Protein AF-A0A7C6LKA8-F1 (afdb_monomer)

Solvent-accessible surface area (backbone atoms only — not comparable to full-atom values): 23708 Å² total; per-residue (Å²): 106,45,81,42,73,28,75,88,78,52,70,48,33,32,45,39,92,59,97,64,56,66,82,50,66,34,66,30,46,80,47,93,71,79,65,91,85,63,80,86,89,80,88,76,58,72,76,41,36,41,76,56,89,58,30,35,44,38,31,41,72,55,96,67,86,30,44,36,38,38,35,59,42,82,53,97,92,38,80,42,35,39,38,33,31,63,62,21,51,64,71,64,57,64,67,69,84,59,65,56,68,72,71,42,67,46,82,41,70,35,37,29,21,70,83,50,86,82,65,82,72,53,83,93,51,62,51,47,81,39,80,36,88,54,96,64,46,43,33,32,35,66,55,95,87,36,79,46,29,32,32,33,75,34,45,31,60,55,48,45,52,28,53,74,70,57,54,40,58,59,56,46,58,59,42,50,73,36,88,37,24,32,42,39,28,43,19,39,66,68,56,26,41,66,59,40,80,91,50,58,42,70,55,56,49,52,50,55,52,49,50,44,69,75,37,70,68,38,43,78,41,60,36,54,37,63,69,49,35,51,54,48,49,52,54,50,52,30,48,49,51,63,44,47,60,68,77,49,67,76,76,78,86,72,92,74,88,88,83,87,84,83,85,83,89,81,89,86,88,88,79,93,87,83,86,90,88,87,84,87,88,85,84,88,82,84,85,83,82,89,81,87,83,80,92,80,88,81,94,65,81,69,64,66,62,53,51,54,52,48,33,54,77,72,66,68,59,76,82,75,72,82,70,46,85,57,89,52,68,68,60,44,54,53,51,53,49,56,43,18,70,77,63,41,72,36,33,45,63,59,44,10,61,42,42,71,45,52,56,70,54,26,45,52,50,53,47,50,34,38,77,68,56,51,29,39,74,49,83,94,45,83,76,56,36,32,34,51,42,80,82,129

Radius of gyration: 30.08 Å; Cα contacts (8 Å, |Δi|>4): 516; chains: 1; bounding box: 65×91×66 Å

Structure (mmCIF, N/CA/C/O backbone):
data_AF-A0A7C6LKA8-F1
#
_entry.id   AF-A0A7C6LKA8-F1
#
loop_
_atom_site.group_PDB
_atom_site.id
_atom_site.type_symbol
_atom_site.label_atom_id
_atom_site.label_alt_id
_atom_site.label_comp_id
_atom_site.label_asym_id
_atom_site.label_entity_id
_ato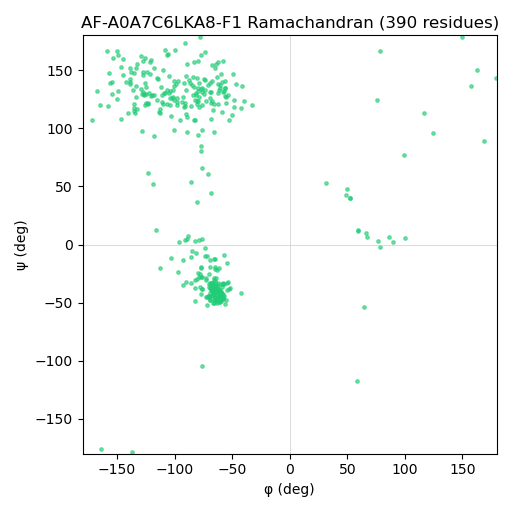m_site.label_seq_id
_atom_site.pdbx_PDB_ins_code
_atom_site.Cartn_x
_atom_site.Cartn_y
_atom_site.Cartn_z
_atom_site.occupancy
_atom_site.B_iso_or_equiv
_atom_site.auth_seq_id
_atom_site.auth_comp_id
_atom_site.auth_asym_id
_atom_site.auth_atom_id
_atom_site.pdbx_PDB_model_num
ATOM 1 N N . MET A 1 1 ? 24.827 -1.527 -29.078 1.00 89.56 1 MET A N 1
ATOM 2 C CA . MET A 1 1 ? 24.455 -2.775 -28.375 1.00 89.56 1 MET A CA 1
ATOM 3 C C . MET A 1 1 ? 24.549 -2.519 -26.877 1.00 89.56 1 MET A C 1
ATOM 5 O O . MET A 1 1 ? 25.281 -1.618 -26.492 1.00 89.56 1 MET A O 1
ATOM 9 N N . LEU A 1 2 ? 23.778 -3.222 -26.055 1.00 92.88 2 LEU A N 1
ATOM 10 C CA . LEU A 1 2 ? 23.709 -3.032 -24.606 1.00 92.88 2 LEU A CA 1
ATOM 11 C C . LEU A 1 2 ? 23.891 -4.386 -23.927 1.00 92.88 2 LEU A C 1
ATOM 13 O O . LEU A 1 2 ? 23.249 -5.350 -24.337 1.00 92.88 2 LEU A O 1
ATOM 17 N N . SER A 1 3 ? 24.735 -4.435 -22.900 1.00 93.06 3 SER A N 1
ATOM 18 C CA . SER A 1 3 ? 24.878 -5.580 -22.002 1.00 93.06 3 SER A CA 1
ATOM 19 C C . SER A 1 3 ? 24.305 -5.187 -20.647 1.00 93.06 3 SER A C 1
ATOM 21 O O . SER A 1 3 ? 24.711 -4.177 -20.067 1.00 93.06 3 SER A O 1
ATOM 23 N N . LEU A 1 4 ? 23.303 -5.927 -20.177 1.00 93.12 4 LEU A N 1
ATOM 24 C CA . LEU A 1 4 ? 22.624 -5.668 -18.913 1.00 93.12 4 LEU A CA 1
ATOM 25 C C . LEU A 1 4 ? 22.922 -6.810 -17.937 1.00 93.12 4 LEU A C 1
ATOM 27 O O . LEU A 1 4 ? 22.435 -7.918 -18.168 1.00 93.12 4 LEU A O 1
ATOM 31 N N . PRO A 1 5 ? 23.640 -6.556 -16.829 1.00 89.81 5 PRO A N 1
ATOM 32 C CA . PRO A 1 5 ? 23.895 -7.576 -15.822 1.00 89.81 5 PRO A CA 1
ATOM 33 C C . PRO A 1 5 ? 22.661 -7.716 -14.933 1.00 89.81 5 PRO A C 1
ATOM 35 O O . PRO A 1 5 ? 22.456 -6.926 -14.008 1.00 89.81 5 PRO A O 1
ATOM 38 N N . VAL A 1 6 ? 21.772 -8.659 -15.247 1.00 85.81 6 VAL A N 1
ATOM 39 C CA . VAL A 1 6 ? 20.559 -8.868 -14.452 1.00 85.81 6 VAL A CA 1
ATOM 40 C C . VAL A 1 6 ? 20.918 -9.683 -13.212 1.00 85.81 6 VAL A C 1
ATOM 42 O O . VAL A 1 6 ? 21.643 -10.670 -13.265 1.00 85.81 6 VAL A O 1
ATOM 45 N N . SER A 1 7 ? 20.405 -9.253 -12.059 1.00 68.75 7 SER A N 1
ATOM 46 C CA . SER A 1 7 ? 20.724 -9.813 -10.733 1.00 68.75 7 SER A CA 1
ATOM 47 C C . SER A 1 7 ? 20.467 -11.318 -10.541 1.00 68.75 7 SER A C 1
ATOM 49 O O . SER A 1 7 ? 20.884 -11.863 -9.525 1.00 68.75 7 SER A O 1
ATOM 51 N N . ASN A 1 8 ? 19.817 -12.005 -11.485 1.00 66.12 8 ASN A N 1
ATOM 52 C CA . ASN A 1 8 ? 19.673 -13.465 -11.497 1.00 66.12 8 ASN A CA 1
ATOM 53 C C . ASN A 1 8 ? 20.893 -14.205 -12.087 1.00 66.12 8 ASN A C 1
ATOM 55 O O . ASN A 1 8 ? 20.848 -15.427 -12.180 1.00 66.12 8 ASN A O 1
ATOM 59 N N . GLY A 1 9 ? 21.960 -13.494 -12.472 1.00 64.62 9 GLY A N 1
ATOM 60 C CA . GLY A 1 9 ? 23.190 -14.077 -13.021 1.00 64.62 9 GLY A CA 1
ATOM 61 C C . GLY A 1 9 ? 23.191 -14.233 -14.544 1.00 64.62 9 GLY A C 1
ATOM 62 O O . GLY A 1 9 ? 24.173 -14.714 -15.099 1.00 64.62 9 GLY A O 1
ATOM 63 N N . GLU A 1 10 ? 22.126 -13.805 -15.221 1.00 78.06 10 GLU A N 1
ATOM 64 C CA . GLU A 1 10 ? 22.013 -13.842 -16.677 1.00 78.06 10 GLU A CA 1
ATOM 65 C C . GLU A 1 10 ? 22.255 -12.441 -17.251 1.00 78.06 10 GLU A C 1
ATOM 67 O O . GLU A 1 10 ? 21.613 -11.459 -16.859 1.00 78.06 10 GLU A O 1
ATOM 72 N N . ASN A 1 11 ? 23.193 -12.336 -18.190 1.00 88.44 11 ASN A N 1
ATOM 73 C CA . ASN A 1 11 ? 23.364 -11.108 -18.952 1.00 88.44 11 ASN A CA 1
ATOM 74 C C . ASN A 1 11 ? 22.312 -11.055 -20.057 1.00 88.44 11 ASN A C 1
ATOM 76 O O . ASN A 1 11 ? 22.138 -12.007 -20.810 1.00 88.44 11 ASN A O 1
ATOM 80 N N . ILE A 1 12 ? 21.633 -9.918 -20.180 1.00 92.62 12 ILE A N 1
ATOM 81 C CA . ILE A 1 12 ? 20.740 -9.662 -21.309 1.00 92.62 12 ILE A CA 1
ATOM 82 C C . ILE A 1 12 ? 21.468 -8.773 -22.307 1.00 92.62 12 ILE A C 1
ATOM 84 O O . ILE A 1 12 ? 21.870 -7.654 -21.976 1.00 92.62 12 ILE A O 1
ATOM 88 N N . TYR A 1 13 ? 21.553 -9.244 -23.548 1.00 94.06 13 TYR A N 1
ATOM 89 C CA . TYR A 1 13 ? 22.160 -8.511 -24.649 1.00 94.06 13 TYR A CA 1
ATOM 90 C C . TYR A 1 13 ? 21.092 -7.936 -25.576 1.00 94.06 13 TYR A C 1
ATOM 92 O O . TYR A 1 13 ? 20.206 -8.643 -26.057 1.00 94.06 13 TYR A O 1
ATOM 100 N N . LEU A 1 14 ? 21.159 -6.627 -25.822 1.00 94.38 14 LEU A N 1
ATOM 101 C CA . LEU A 1 14 ? 20.182 -5.907 -26.634 1.00 94.38 14 LEU A CA 1
ATOM 102 C C . LEU A 1 14 ? 20.857 -5.124 -27.762 1.00 94.38 14 LEU A C 1
ATOM 104 O O . LEU A 1 14 ? 21.732 -4.284 -27.543 1.00 94.38 14 LEU A O 1
ATOM 108 N N . LEU A 1 15 ? 20.375 -5.306 -28.984 1.00 92.56 15 LEU A N 1
ATOM 109 C CA . LEU A 1 15 ? 20.650 -4.409 -30.096 1.00 92.56 15 LEU A CA 1
ATOM 110 C C . LEU A 1 15 ? 19.711 -3.210 -30.020 1.00 92.56 15 LEU A C 1
ATOM 112 O O . LEU A 1 15 ? 18.496 -3.359 -29.943 1.00 92.56 15 LEU A O 1
ATOM 116 N N . SER A 1 16 ? 20.285 -2.016 -30.082 1.00 90.94 16 SER A N 1
ATOM 117 C CA . SER A 1 16 ? 19.577 -0.740 -30.123 1.00 90.94 16 SER A CA 1
ATOM 118 C C . SER A 1 16 ? 20.275 0.155 -31.136 1.00 90.94 16 SER A C 1
ATOM 120 O O . SER A 1 16 ? 21.503 0.133 -31.227 1.00 90.94 16 SER A O 1
ATOM 122 N N . ARG A 1 17 ? 19.495 0.945 -31.882 1.00 85.56 17 ARG A N 1
ATOM 123 C CA . ARG A 1 17 ? 20.030 2.019 -32.740 1.00 85.56 17 ARG A CA 1
ATOM 124 C C . ARG A 1 17 ? 20.427 3.260 -31.943 1.00 85.56 17 ARG A C 1
ATOM 126 O O . ARG A 1 17 ? 21.204 4.070 -32.423 1.00 85.56 17 ARG A O 1
ATOM 133 N N . GLU A 1 18 ? 19.881 3.392 -30.741 1.00 83.12 18 GLU A N 1
ATOM 134 C CA . GLU A 1 18 ? 20.126 4.508 -29.834 1.00 83.12 18 GLU A CA 1
ATOM 135 C C . GLU A 1 18 ? 21.177 4.104 -28.794 1.00 83.12 18 GLU A C 1
ATOM 137 O O . GLU A 1 18 ? 21.093 3.001 -28.242 1.00 83.12 18 GLU A O 1
ATOM 142 N N . SER A 1 19 ? 22.117 5.002 -28.481 1.00 81.31 19 SER A N 1
ATOM 143 C CA . SER A 1 19 ? 23.039 4.866 -27.338 1.00 81.31 19 SER A CA 1
ATOM 144 C C . SER A 1 19 ? 22.359 5.205 -26.008 1.00 81.31 19 SER A C 1
ATOM 146 O O . SER A 1 19 ? 22.708 4.658 -24.966 1.00 81.31 19 SER A O 1
ATOM 148 N N . TRP A 1 20 ? 21.344 6.072 -26.042 1.00 82.06 20 TRP A N 1
ATOM 149 C CA . TRP A 1 20 ? 20.424 6.317 -24.938 1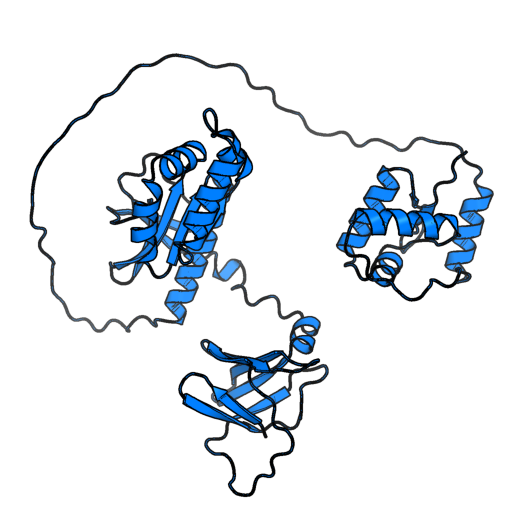.00 82.06 20 TRP A CA 1
ATOM 150 C C . TRP A 1 20 ? 19.090 6.883 -25.459 1.00 82.06 20 TRP A C 1
ATOM 152 O O . TRP A 1 20 ? 19.123 7.773 -26.309 1.00 82.06 20 TRP A O 1
ATOM 162 N N . PRO A 1 21 ? 17.905 6.471 -24.959 1.00 76.06 21 PRO A N 1
ATOM 163 C CA . PRO A 1 21 ? 16.642 6.976 -25.485 1.00 76.06 21 PRO A CA 1
ATOM 164 C C . PRO A 1 21 ? 16.463 8.458 -25.146 1.00 76.06 21 PRO A C 1
ATOM 166 O O . PRO A 1 21 ? 16.462 8.851 -23.974 1.00 76.06 21 PRO A O 1
ATOM 169 N N . GLY A 1 22 ? 16.295 9.280 -26.182 1.00 73.31 22 GLY A N 1
ATOM 170 C CA . GLY A 1 22 ? 16.081 10.720 -26.067 1.00 73.31 22 GLY A CA 1
ATOM 171 C C . GLY A 1 22 ? 14.655 11.081 -25.638 1.00 73.31 22 GLY A C 1
ATOM 172 O O . GLY A 1 22 ? 14.288 11.013 -24.464 1.00 73.31 22 GLY A O 1
ATOM 173 N N . THR A 1 23 ? 13.841 11.553 -26.584 1.00 68.12 23 THR A N 1
ATOM 174 C CA . THR A 1 23 ? 12.454 11.998 -26.336 1.00 68.12 23 THR A CA 1
ATOM 175 C C . THR A 1 23 ? 11.405 10.908 -26.550 1.00 68.12 23 THR A C 1
ATOM 177 O O . THR A 1 23 ? 10.270 11.073 -26.106 1.00 68.12 23 THR A O 1
ATOM 180 N N . LYS A 1 24 ? 11.774 9.790 -27.185 1.00 77.50 24 LYS A N 1
ATOM 181 C CA . LYS A 1 24 ? 10.908 8.634 -27.455 1.00 77.50 24 LYS A CA 1
ATOM 182 C C . LYS A 1 24 ? 11.556 7.349 -26.951 1.00 77.50 24 LYS A C 1
ATOM 184 O O . LYS A 1 24 ? 12.769 7.301 -26.761 1.00 77.50 24 LYS A O 1
ATOM 189 N N . ASP A 1 25 ? 10.726 6.337 -26.722 1.00 86.19 25 ASP A N 1
ATOM 190 C CA . ASP A 1 25 ? 11.195 4.990 -26.402 1.00 86.19 25 ASP A CA 1
ATOM 191 C C . ASP A 1 25 ? 12.075 4.461 -27.542 1.00 86.19 25 ASP A C 1
ATOM 193 O O . ASP A 1 25 ? 11.752 4.659 -28.717 1.00 86.19 25 ASP A O 1
ATOM 197 N N . ALA A 1 26 ? 13.159 3.773 -27.195 1.00 88.75 26 ALA A N 1
ATOM 198 C CA . ALA A 1 26 ? 13.994 3.089 -28.170 1.00 88.75 26 ALA A CA 1
ATOM 199 C C . ALA A 1 26 ? 13.514 1.645 -28.337 1.00 88.75 26 ALA A C 1
ATOM 201 O O . ALA A 1 26 ? 13.141 0.971 -27.374 1.00 88.75 26 ALA A O 1
ATOM 202 N N . PHE A 1 27 ? 13.506 1.176 -29.578 1.00 90.50 27 PHE A N 1
ATOM 203 C CA . PHE A 1 27 ? 13.253 -0.223 -29.886 1.00 90.50 27 PHE A CA 1
ATOM 204 C C . PHE A 1 27 ? 14.544 -1.022 -29.726 1.00 90.50 27 PHE A C 1
ATOM 206 O O . PHE A 1 27 ? 15.599 -0.594 -30.205 1.00 90.50 27 PHE A O 1
ATOM 213 N N . CYS A 1 28 ? 14.439 -2.185 -29.093 1.00 92.25 28 CYS A N 1
ATOM 214 C CA . CYS A 1 28 ? 15.544 -3.105 -28.919 1.00 92.25 28 CYS A CA 1
ATOM 215 C C . CYS A 1 28 ? 15.188 -4.514 -29.409 1.00 92.25 28 CYS A C 1
ATOM 217 O O . CYS A 1 28 ? 14.050 -4.972 -29.271 1.00 92.25 28 CYS A O 1
ATOM 219 N N . LEU A 1 29 ? 16.189 -5.206 -29.951 1.00 90.56 29 LEU A N 1
ATOM 220 C CA . LEU A 1 29 ? 16.138 -6.637 -30.256 1.00 90.56 29 LEU A CA 1
ATOM 221 C C . LEU A 1 29 ? 17.032 -7.368 -29.268 1.00 90.56 29 LEU A C 1
ATOM 223 O O . LEU A 1 29 ? 18.174 -6.960 -29.081 1.00 90.56 29 LEU A O 1
ATOM 227 N N . GLN A 1 30 ? 16.525 -8.426 -28.648 1.00 92.25 30 GLN A N 1
ATOM 228 C CA . GLN A 1 30 ? 17.361 -9.286 -27.823 1.00 92.25 30 GLN A CA 1
ATOM 229 C C . GLN A 1 30 ? 18.163 -10.238 -28.708 1.00 92.25 30 GLN A C 1
ATOM 231 O O . GLN A 1 30 ? 17.635 -10.757 -29.692 1.00 92.25 30 GLN A O 1
ATOM 236 N N . ILE A 1 31 ? 19.427 -10.429 -28.351 1.00 92.06 31 ILE A N 1
ATOM 237 C CA . ILE A 1 31 ? 20.328 -11.419 -28.942 1.00 92.06 31 ILE A CA 1
ATOM 238 C C . ILE A 1 31 ? 20.8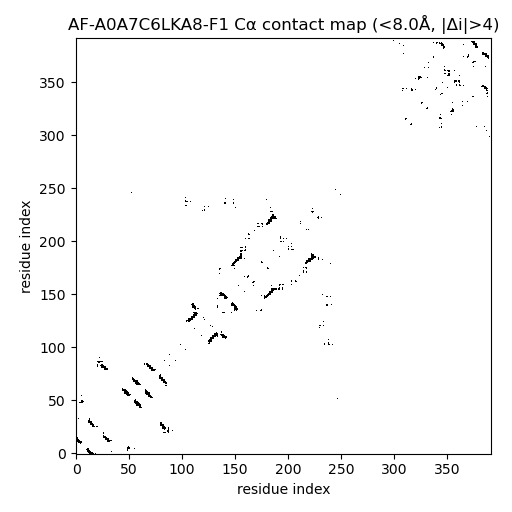11 -12.361 -27.841 1.00 92.06 31 ILE A C 1
ATOM 240 O O . ILE A 1 31 ? 20.768 -12.007 -26.662 1.00 92.06 31 ILE A O 1
ATOM 244 N N . GLU A 1 32 ? 21.224 -13.562 -28.230 1.00 89.62 32 GLU A N 1
ATOM 245 C CA . GLU A 1 32 ? 21.629 -14.612 -27.289 1.00 89.62 32 GLU A CA 1
ATOM 246 C C . GLU A 1 32 ? 23.021 -14.353 -26.713 1.00 89.62 32 GLU A C 1
ATOM 248 O O . GLU A 1 32 ? 23.237 -14.540 -25.519 1.00 89.62 32 GLU A O 1
ATOM 253 N N . GLU A 1 33 ? 23.940 -13.843 -27.534 1.00 90.12 33 GLU A N 1
ATOM 254 C CA . GLU A 1 33 ? 25.347 -13.702 -27.168 1.00 90.12 33 GLU A CA 1
ATOM 255 C C . GLU A 1 33 ? 25.901 -12.326 -27.536 1.00 90.12 33 GLU A C 1
ATOM 257 O O . GLU A 1 33 ? 25.439 -11.661 -28.469 1.00 90.12 33 GLU A O 1
ATOM 262 N N . TRP A 1 34 ? 26.908 -11.899 -26.776 1.00 89.75 34 TRP A N 1
ATOM 263 C CA . TRP A 1 34 ? 27.695 -10.715 -27.087 1.00 89.75 34 TRP A CA 1
ATOM 264 C C . TRP A 1 34 ? 28.777 -11.078 -28.117 1.00 89.75 34 TRP A C 1
ATOM 266 O O . TRP A 1 34 ? 29.570 -11.974 -27.837 1.00 89.75 34 TRP A O 1
ATOM 276 N N . PRO A 1 35 ? 28.849 -10.399 -29.277 1.00 91.12 35 PRO A N 1
ATOM 277 C CA . PRO A 1 35 ? 29.907 -10.616 -30.259 1.00 91.12 35 PRO A CA 1
ATOM 278 C C . PRO A 1 35 ? 31.308 -10.436 -29.663 1.00 91.12 35 PRO A C 1
ATOM 280 O O . PRO A 1 35 ? 31.569 -9.453 -28.969 1.00 91.12 35 PRO A O 1
ATOM 283 N N . GLU A 1 36 ? 32.217 -11.364 -29.963 1.00 88.81 36 GLU A N 1
ATOM 284 C CA . GLU A 1 36 ? 33.594 -11.351 -29.444 1.00 88.81 36 GLU A CA 1
ATOM 285 C C . GLU A 1 36 ? 34.405 -10.139 -29.926 1.00 88.81 36 GLU A C 1
ATOM 287 O O . GLU A 1 36 ? 35.291 -9.658 -29.224 1.00 88.81 36 GLU A O 1
ATOM 292 N N . ASP A 1 37 ? 34.082 -9.623 -31.112 1.00 90.94 37 ASP A N 1
ATOM 293 C CA . ASP A 1 37 ? 34.736 -8.486 -31.760 1.00 90.94 37 ASP A CA 1
ATOM 294 C C . ASP A 1 37 ? 34.095 -7.130 -31.413 1.00 90.94 37 ASP A C 1
ATOM 296 O O . ASP A 1 37 ? 34.498 -6.092 -31.942 1.00 90.94 37 ASP A O 1
ATOM 300 N N . ALA A 1 38 ? 33.096 -7.108 -30.526 1.00 88.88 38 ALA A N 1
ATOM 301 C CA . ALA A 1 38 ? 32.405 -5.879 -30.169 1.00 88.88 38 ALA A CA 1
ATOM 302 C C . ALA A 1 38 ? 33.262 -4.960 -29.284 1.00 88.88 38 ALA A C 1
ATOM 304 O O . ALA A 1 38 ? 33.656 -5.304 -28.170 1.00 88.88 38 ALA A O 1
ATOM 305 N N . GLU A 1 39 ? 33.453 -3.727 -29.750 1.00 90.75 39 GLU A N 1
ATOM 306 C CA . GLU A 1 39 ? 34.105 -2.661 -28.993 1.00 90.75 39 GLU A CA 1
ATOM 307 C C . GLU A 1 39 ? 33.196 -2.114 -27.874 1.00 90.75 39 GLU A C 1
ATOM 309 O O . GLU A 1 39 ? 32.022 -1.787 -28.089 1.00 90.75 39 GLU A O 1
ATOM 314 N N . ILE A 1 40 ? 33.752 -1.966 -26.667 1.00 90.88 40 ILE A N 1
ATOM 315 C CA . ILE A 1 40 ? 33.066 -1.344 -25.529 1.00 90.88 40 ILE A CA 1
ATOM 316 C C . ILE A 1 40 ? 33.213 0.177 -25.625 1.00 90.88 40 ILE A C 1
ATOM 318 O O . ILE A 1 40 ? 34.271 0.732 -25.345 1.00 90.88 40 ILE A O 1
ATOM 322 N N . ILE A 1 41 ? 32.122 0.855 -25.984 1.00 90.94 41 ILE A N 1
ATOM 323 C CA . ILE A 1 41 ? 32.087 2.321 -26.135 1.00 90.94 41 ILE A CA 1
ATOM 324 C C . ILE A 1 41 ? 31.892 3.032 -24.784 1.00 90.94 41 ILE A C 1
ATOM 326 O O . ILE A 1 41 ? 32.434 4.112 -24.556 1.00 90.94 41 ILE A O 1
ATOM 330 N N . GLU A 1 42 ? 31.083 2.459 -23.891 1.00 89.00 42 GLU A N 1
ATOM 331 C CA . GLU A 1 42 ? 30.758 3.043 -22.586 1.00 89.00 42 GLU A CA 1
ATOM 332 C C . GLU A 1 42 ? 30.492 1.925 -21.573 1.00 89.00 42 GLU A C 1
ATOM 334 O O . GLU A 1 42 ? 29.693 1.023 -21.831 1.00 89.00 42 GLU A O 1
ATOM 339 N N . GLU A 1 43 ? 31.114 2.024 -20.398 1.00 91.69 43 GLU A N 1
ATOM 340 C CA . GLU A 1 43 ? 30.834 1.168 -19.248 1.00 91.69 43 GLU A CA 1
ATOM 341 C C . GLU A 1 43 ? 30.387 2.036 -18.067 1.00 91.69 43 GLU A C 1
ATOM 343 O O . GLU A 1 43 ? 31.044 3.016 -17.705 1.00 91.69 43 GLU A O 1
ATOM 348 N N . VAL A 1 44 ? 29.241 1.699 -17.469 1.00 92.38 44 VAL A N 1
ATOM 349 C CA . VAL A 1 44 ? 28.648 2.479 -16.376 1.00 92.38 44 VAL A CA 1
ATOM 350 C C . VAL A 1 44 ? 28.334 1.561 -15.200 1.00 92.38 44 VAL A C 1
ATOM 352 O O . VAL A 1 44 ? 27.621 0.573 -15.392 1.00 92.38 44 VAL A O 1
ATOM 355 N N . PRO A 1 45 ? 28.760 1.898 -13.967 1.00 93.56 45 PRO A N 1
ATOM 356 C CA . PRO A 1 45 ? 28.430 1.085 -12.807 1.00 93.56 45 PRO A CA 1
ATOM 357 C C . PRO A 1 45 ? 26.914 0.996 -12.592 1.00 93.56 45 PRO A C 1
ATOM 359 O O . PRO A 1 45 ? 26.197 2.003 -12.632 1.00 93.56 45 PRO A O 1
ATOM 362 N N . VAL A 1 46 ? 26.429 -0.215 -12.332 1.00 93.00 46 VAL A N 1
ATOM 363 C CA . VAL A 1 46 ? 25.013 -0.511 -12.098 1.00 93.00 46 VAL A CA 1
ATOM 364 C C . VAL A 1 46 ? 24.727 -0.474 -10.597 1.00 93.00 46 VAL A C 1
ATOM 366 O O . VAL A 1 46 ? 25.340 -1.204 -9.827 1.00 93.00 46 VAL A O 1
ATOM 369 N N . GLU A 1 47 ? 23.782 0.369 -10.173 1.00 93.00 47 GLU A N 1
ATOM 370 C CA . GLU A 1 47 ? 23.284 0.391 -8.787 1.00 93.00 47 GLU A CA 1
ATOM 371 C C . GLU A 1 47 ? 22.151 -0.624 -8.582 1.00 93.00 47 GLU A C 1
ATOM 373 O O . GLU A 1 47 ? 21.996 -1.178 -7.498 1.00 93.00 47 GLU A O 1
ATOM 378 N N . TYR A 1 48 ? 21.340 -0.859 -9.619 1.00 91.44 48 TYR A N 1
ATOM 379 C CA . TYR A 1 48 ? 20.222 -1.802 -9.589 1.00 91.44 48 TYR A CA 1
ATOM 380 C C . TYR A 1 48 ? 19.922 -2.314 -10.996 1.00 91.44 48 TYR A C 1
ATOM 382 O O . TYR A 1 48 ? 19.737 -1.514 -11.910 1.00 91.44 48 TYR A O 1
ATOM 390 N N . CYS A 1 49 ? 19.821 -3.629 -11.173 1.00 92.94 49 CYS A N 1
ATOM 391 C CA . CYS A 1 49 ? 19.336 -4.236 -12.410 1.00 92.94 49 CYS A CA 1
ATOM 392 C C . CYS A 1 49 ? 18.576 -5.524 -12.090 1.00 92.94 49 CYS A C 1
ATOM 394 O O . CYS A 1 49 ? 19.164 -6.526 -11.669 1.00 92.94 49 CYS A O 1
ATOM 396 N N . ARG A 1 50 ? 17.249 -5.501 -12.231 1.00 89.38 50 ARG A N 1
ATOM 397 C CA . ARG A 1 50 ? 16.395 -6.634 -11.848 1.00 89.38 50 ARG A CA 1
ATOM 398 C C . ARG A 1 50 ? 15.246 -6.839 -12.817 1.00 89.38 50 ARG A C 1
ATOM 400 O O . ARG A 1 50 ? 14.613 -5.878 -13.256 1.00 89.38 50 ARG A O 1
ATOM 407 N N . ARG A 1 51 ? 14.965 -8.109 -13.115 1.00 87.06 51 ARG A N 1
ATOM 408 C CA . ARG A 1 51 ? 13.764 -8.539 -13.831 1.00 87.06 51 ARG A CA 1
ATOM 409 C C . ARG A 1 51 ? 12.567 -8.568 -12.878 1.00 87.06 51 ARG A C 1
ATOM 411 O O . ARG A 1 51 ? 12.603 -9.233 -11.848 1.00 87.06 51 ARG A O 1
ATOM 418 N N . GLU A 1 52 ? 11.497 -7.890 -13.265 1.00 82.75 52 GLU A N 1
ATOM 419 C CA . GLU A 1 52 ? 10.189 -7.879 -12.614 1.00 82.75 52 GLU A CA 1
ATOM 420 C C . GLU A 1 52 ? 9.120 -8.196 -13.673 1.00 82.75 52 GLU A C 1
ATOM 422 O O . GLU A 1 52 ? 8.711 -7.354 -14.481 1.00 82.75 52 GLU A O 1
ATOM 427 N N . GLY A 1 53 ? 8.703 -9.464 -13.730 1.00 82.81 53 GLY A N 1
ATOM 428 C CA . GLY A 1 53 ? 7.791 -9.965 -14.759 1.00 82.81 53 GLY A CA 1
ATOM 429 C C . GLY A 1 53 ? 8.343 -9.758 -16.176 1.00 82.81 53 GLY A C 1
ATOM 430 O O . GLY A 1 53 ? 9.389 -10.293 -16.541 1.00 82.81 53 GLY A O 1
ATOM 431 N N . LYS A 1 54 ? 7.636 -8.967 -16.993 1.00 85.81 54 LYS A N 1
ATOM 432 C CA . LYS A 1 54 ? 8.043 -8.641 -18.374 1.00 85.81 54 LYS A CA 1
ATOM 433 C C . LYS A 1 54 ? 8.954 -7.417 -18.480 1.00 85.81 54 LYS A C 1
ATOM 435 O O . LYS A 1 54 ? 9.192 -6.942 -19.587 1.00 85.81 54 LYS A O 1
ATOM 440 N N . ALA A 1 55 ? 9.411 -6.859 -17.364 1.00 89.62 55 ALA A N 1
ATOM 441 C CA . ALA A 1 55 ? 10.244 -5.670 -17.363 1.00 89.62 55 ALA A CA 1
ATOM 442 C C . ALA A 1 55 ? 11.592 -5.916 -16.687 1.00 89.62 55 ALA A C 1
ATOM 444 O O . ALA A 1 55 ? 11.673 -6.668 -15.726 1.00 89.62 55 ALA A O 1
ATOM 445 N N . VAL A 1 56 ? 12.641 -5.248 -17.158 1.00 91.62 56 VAL A N 1
ATOM 446 C CA . VAL A 1 56 ? 13.912 -5.103 -16.442 1.00 91.62 56 VAL A CA 1
ATOM 447 C C . VAL A 1 56 ? 14.053 -3.654 -16.024 1.00 91.62 56 VAL A C 1
ATOM 449 O O . VAL A 1 56 ? 14.021 -2.750 -16.860 1.00 91.62 56 VAL A O 1
ATOM 452 N N . HIS A 1 57 ? 14.203 -3.438 -14.727 1.00 91.75 57 HIS A N 1
ATOM 453 C CA . HIS A 1 57 ? 14.446 -2.135 -14.133 1.00 91.75 57 HIS A 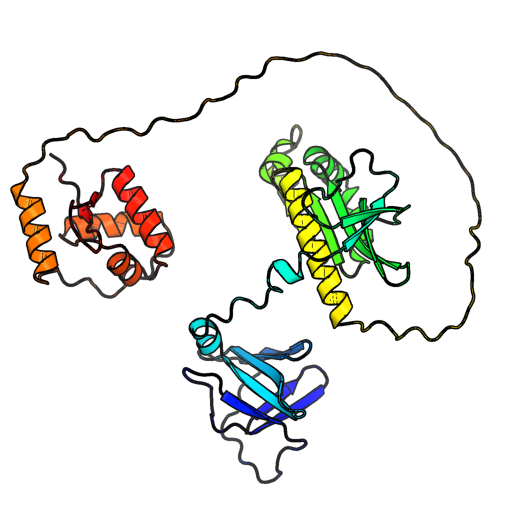CA 1
ATOM 454 C C . HIS A 1 57 ? 15.948 -1.923 -14.002 1.00 91.75 57 HIS A C 1
ATOM 456 O O . HIS A 1 57 ? 16.620 -2.759 -13.407 1.00 91.75 57 HIS A O 1
ATOM 462 N N . LEU A 1 58 ? 16.454 -0.805 -14.526 1.00 92.56 58 LEU A N 1
ATOM 463 C CA . LEU A 1 58 ? 17.868 -0.442 -14.488 1.00 92.56 58 LEU A CA 1
ATOM 464 C C . LEU A 1 58 ? 18.061 0.919 -13.807 1.00 92.56 58 LEU A C 1
ATOM 466 O O . LEU A 1 58 ? 17.431 1.918 -14.179 1.00 92.56 58 LEU A O 1
ATOM 470 N N . VAL A 1 59 ? 18.984 0.962 -12.848 1.00 93.12 59 VAL A N 1
ATOM 471 C CA . VAL A 1 59 ? 19.519 2.174 -12.232 1.00 93.12 59 VAL A CA 1
ATOM 472 C C . VAL A 1 59 ? 21.039 2.167 -12.361 1.00 93.12 59 VAL A C 1
ATOM 474 O O . VAL A 1 59 ? 21.711 1.249 -11.899 1.00 93.12 59 VAL A O 1
ATOM 477 N N . LEU A 1 60 ? 21.566 3.207 -12.997 1.00 93.50 60 LEU A N 1
ATOM 478 C CA . LEU A 1 60 ? 22.987 3.423 -13.243 1.00 93.50 60 LEU A CA 1
ATOM 479 C C . LEU A 1 60 ? 23.545 4.492 -12.301 1.00 93.50 60 LEU A C 1
ATOM 481 O O . LEU A 1 60 ? 22.888 5.510 -12.051 1.00 93.50 60 LEU A O 1
ATOM 485 N N . LYS A 1 61 ? 24.797 4.320 -11.875 1.00 94.06 61 LYS A N 1
ATOM 486 C CA . LYS A 1 61 ? 25.546 5.281 -11.061 1.00 94.06 61 LYS A CA 1
ATOM 487 C C . LYS A 1 61 ? 26.050 6.439 -11.923 1.00 94.06 61 LYS A C 1
ATOM 489 O O . LYS A 1 61 ? 27.201 6.472 -12.349 1.00 94.06 61 LYS A O 1
ATOM 494 N N . ARG A 1 62 ? 25.174 7.407 -12.207 1.00 89.19 62 ARG A N 1
ATOM 495 C CA . ARG A 1 62 ? 25.516 8.600 -13.000 1.00 89.19 62 ARG A CA 1
ATOM 496 C C . ARG A 1 62 ? 24.647 9.813 -12.693 1.00 89.19 62 ARG A C 1
ATOM 498 O O . ARG A 1 62 ? 23.535 9.697 -12.178 1.00 89.19 62 ARG A O 1
ATOM 505 N N . ARG A 1 63 ? 25.147 10.996 -13.066 1.00 85.69 63 ARG A N 1
ATOM 506 C CA . ARG A 1 63 ? 24.517 12.293 -12.760 1.00 85.69 63 ARG A CA 1
ATOM 507 C C . ARG A 1 63 ? 23.178 12.507 -13.473 1.00 85.69 63 ARG A C 1
ATOM 509 O O . ARG A 1 63 ? 22.234 13.007 -12.869 1.00 85.69 63 ARG A O 1
ATOM 516 N N . SER A 1 64 ? 23.080 12.132 -14.745 1.00 84.62 64 SER A N 1
ATOM 517 C CA . SER A 1 64 ? 21.868 12.257 -15.562 1.00 84.62 64 SER A CA 1
ATOM 518 C C . SER A 1 64 ? 21.537 10.931 -16.234 1.00 84.62 64 SER A C 1
ATOM 520 O O . SER A 1 64 ? 22.359 10.026 -16.282 1.00 84.62 64 SER A O 1
ATOM 522 N N . HIS A 1 65 ? 20.296 10.781 -16.702 1.00 86.25 65 HIS A N 1
ATOM 523 C CA . HIS A 1 65 ? 19.834 9.581 -17.406 1.00 86.25 65 HIS A CA 1
ATOM 524 C C . HIS A 1 65 ? 19.935 8.266 -16.595 1.00 86.25 65 HIS A C 1
ATOM 526 O O . HIS A 1 65 ? 19.745 7.183 -17.116 1.00 86.25 65 HIS A O 1
ATOM 532 N N . ARG A 1 66 ? 20.166 8.313 -15.286 1.00 91.06 66 ARG A N 1
ATOM 533 C CA . ARG A 1 66 ? 20.359 7.147 -14.400 1.00 91.06 66 ARG A CA 1
ATOM 534 C C . ARG A 1 66 ? 19.278 6.056 -14.380 1.00 91.06 66 ARG A C 1
ATOM 536 O O . ARG A 1 66 ? 19.557 5.006 -13.835 1.00 91.06 66 ARG A O 1
ATOM 543 N N . ARG A 1 67 ? 18.055 6.274 -14.879 1.00 91.25 67 ARG A N 1
ATOM 544 C CA . ARG A 1 67 ? 16.936 5.320 -14.733 1.00 91.25 67 ARG A CA 1
ATOM 545 C C . ARG A 1 67 ? 16.330 4.941 -16.076 1.00 91.25 67 ARG A C 1
ATOM 547 O O . ARG A 1 67 ? 15.911 5.824 -16.835 1.00 91.25 67 ARG A O 1
ATOM 554 N N . SER A 1 68 ? 16.185 3.642 -16.299 1.00 91.44 68 SER A N 1
ATOM 555 C CA . SER A 1 68 ? 15.455 3.094 -17.437 1.00 91.44 68 SER A CA 1
ATOM 556 C C . SER A 1 68 ? 14.716 1.809 -17.089 1.00 91.44 68 SER A C 1
ATOM 558 O O . SER A 1 68 ? 15.030 1.126 -16.118 1.00 91.44 68 SER A O 1
ATOM 560 N N . ILE A 1 69 ? 13.723 1.490 -17.909 1.00 92.31 69 ILE A N 1
ATOM 561 C CA . ILE A 1 69 ? 13.002 0.226 -17.881 1.00 92.31 69 ILE A CA 1
ATOM 562 C C . ILE A 1 69 ? 13.019 -0.362 -19.290 1.00 92.31 69 ILE A C 1
ATOM 564 O O . ILE A 1 69 ? 12.736 0.337 -20.264 1.00 92.31 69 ILE A O 1
ATOM 568 N N . PHE A 1 70 ? 13.365 -1.635 -19.399 1.00 93.00 70 PHE A N 1
ATOM 569 C CA . PHE A 1 70 ? 13.249 -2.410 -20.628 1.00 93.00 70 PHE A CA 1
ATOM 570 C C . PHE A 1 70 ? 12.003 -3.274 -20.500 1.00 93.00 70 PHE A C 1
ATOM 572 O O . PHE A 1 70 ? 11.836 -3.940 -19.484 1.00 93.00 70 PHE A O 1
ATOM 579 N N . VAL A 1 71 ? 11.092 -3.229 -21.466 1.00 90.81 71 VAL A N 1
ATOM 580 C CA . VAL A 1 71 ? 9.805 -3.934 -21.386 1.00 90.81 71 VAL A CA 1
ATOM 581 C C . VAL A 1 71 ? 9.659 -4.867 -22.572 1.00 90.81 71 VAL A C 1
ATOM 583 O O . VAL A 1 71 ? 9.628 -4.410 -23.713 1.00 90.81 71 VAL A O 1
ATOM 586 N N . TRP A 1 72 ? 9.499 -6.152 -22.283 1.00 90.44 72 TRP A N 1
ATOM 587 C CA . TRP A 1 72 ? 9.222 -7.193 -23.256 1.00 90.44 72 TRP A CA 1
ATOM 588 C C . TRP A 1 72 ? 7.723 -7.245 -23.534 1.00 90.44 72 TRP A C 1
ATOM 590 O O . TRP A 1 72 ? 6.882 -7.279 -22.625 1.00 90.44 72 TRP A O 1
ATOM 600 N N . VAL A 1 73 ? 7.369 -7.206 -24.812 1.00 85.94 73 VAL A N 1
ATOM 601 C CA . VAL A 1 73 ? 5.988 -7.201 -25.288 1.00 85.94 73 VAL A CA 1
ATOM 602 C C . VAL A 1 73 ? 5.861 -8.206 -26.422 1.00 85.94 73 VAL A C 1
ATOM 604 O O . VAL A 1 73 ? 6.690 -8.236 -27.323 1.00 85.94 73 VAL A O 1
ATOM 607 N N . MET A 1 74 ? 4.789 -8.998 -26.407 1.00 83.81 74 MET A N 1
ATOM 608 C CA . MET A 1 74 ? 4.438 -9.847 -27.544 1.00 83.81 74 MET A CA 1
ATOM 609 C C . MET A 1 74 ? 3.713 -9.010 -28.596 1.00 83.81 74 MET A C 1
ATOM 611 O O . MET A 1 74 ? 2.681 -8.403 -28.303 1.00 83.81 74 MET A O 1
ATOM 615 N N . SER A 1 75 ? 4.231 -8.990 -29.820 1.00 79.44 75 SER A N 1
ATOM 616 C CA . SER A 1 75 ? 3.616 -8.331 -30.971 1.00 79.44 75 SER A CA 1
ATOM 617 C C . SER A 1 75 ? 3.688 -9.252 -32.183 1.00 79.44 75 SER A C 1
ATOM 619 O O . SER A 1 75 ? 4.771 -9.669 -32.586 1.00 79.44 75 SER A O 1
ATOM 621 N N . ARG A 1 76 ? 2.527 -9.596 -32.759 1.00 84.56 76 ARG A N 1
ATOM 622 C CA . ARG A 1 76 ? 2.416 -10.491 -33.932 1.00 84.56 76 ARG A CA 1
ATOM 623 C C . ARG A 1 76 ? 3.220 -11.798 -33.783 1.00 84.56 76 ARG A C 1
ATOM 625 O O . ARG A 1 76 ? 3.909 -12.216 -34.705 1.00 84.56 76 ARG A O 1
ATOM 632 N N . GLY A 1 77 ? 3.162 -12.412 -32.599 1.00 83.06 77 GLY A N 1
ATOM 633 C CA . GLY A 1 77 ? 3.849 -13.677 -32.304 1.00 83.06 77 GLY A CA 1
ATOM 634 C C . GLY A 1 77 ? 5.358 -13.569 -32.060 1.00 83.06 77 GLY A C 1
ATOM 635 O O . GLY A 1 77 ? 5.993 -14.592 -31.841 1.00 83.06 77 GLY A O 1
ATOM 636 N N . ARG A 1 78 ? 5.938 -12.362 -32.061 1.00 81.81 78 ARG A N 1
ATOM 637 C CA . ARG A 1 78 ? 7.351 -12.130 -31.735 1.00 81.81 78 ARG A CA 1
ATOM 638 C C . ARG A 1 78 ? 7.483 -11.296 -30.472 1.00 81.81 78 ARG A C 1
ATOM 640 O O . ARG A 1 78 ? 6.687 -10.382 -30.240 1.00 81.81 78 ARG A O 1
ATOM 647 N N . GLU A 1 79 ? 8.489 -11.608 -29.672 1.00 83.62 79 GLU A N 1
ATOM 648 C CA . GLU A 1 79 ? 8.835 -10.795 -28.517 1.00 83.62 79 GLU A CA 1
ATOM 649 C C . GLU A 1 79 ? 9.685 -9.601 -28.964 1.00 83.62 79 GLU A C 1
ATOM 651 O O . GLU A 1 79 ? 10.631 -9.741 -29.739 1.00 83.62 79 GLU A O 1
ATOM 656 N N . ILE A 1 80 ? 9.304 -8.408 -28.519 1.00 88.38 80 ILE A N 1
ATOM 657 C CA . ILE A 1 80 ? 10.014 -7.161 -28.801 1.00 88.38 80 ILE A CA 1
ATOM 658 C C . ILE A 1 80 ? 10.303 -6.420 -27.503 1.00 88.38 80 ILE A C 1
ATOM 660 O O . ILE A 1 80 ? 9.505 -6.472 -26.564 1.00 88.38 80 ILE A O 1
ATOM 664 N N . VAL A 1 81 ? 11.420 -5.693 -27.464 1.00 92.88 81 VAL A N 1
ATOM 665 C CA . VAL A 1 81 ? 11.863 -4.974 -26.268 1.00 92.88 81 VAL A CA 1
ATOM 666 C C . VAL A 1 81 ? 11.750 -3.472 -26.498 1.00 92.88 81 VAL A C 1
ATOM 668 O O . VAL A 1 81 ? 12.252 -2.936 -27.483 1.00 92.88 81 VAL A O 1
ATOM 671 N N . PHE A 1 82 ? 11.097 -2.770 -25.575 1.00 91.38 82 PHE A N 1
ATOM 672 C CA . PHE A 1 82 ? 11.081 -1.308 -25.544 1.00 91.38 82 PHE A CA 1
ATOM 673 C C . PHE A 1 82 ? 11.948 -0.795 -24.408 1.00 91.38 82 PHE A C 1
ATOM 675 O O . PHE A 1 82 ? 11.664 -1.059 -23.239 1.00 91.38 82 PHE A O 1
ATOM 682 N N . TRP A 1 83 ? 12.958 -0.005 -24.748 1.00 92.38 83 TRP A N 1
ATOM 683 C CA . TRP A 1 83 ? 13.777 0.723 -23.798 1.00 92.38 83 TRP A CA 1
ATOM 684 C C . TRP A 1 83 ? 13.179 2.102 -23.530 1.00 92.38 83 TRP A C 1
ATOM 686 O O . TRP A 1 83 ? 13.143 2.982 -24.394 1.00 92.38 83 TRP A O 1
ATOM 696 N N . ARG A 1 84 ? 12.695 2.289 -22.303 1.00 89.69 84 ARG A N 1
ATOM 697 C CA . ARG A 1 84 ? 12.042 3.518 -21.850 1.00 89.69 84 ARG A CA 1
ATOM 698 C C . ARG A 1 84 ? 12.867 4.191 -20.769 1.00 89.69 84 ARG A C 1
ATOM 700 O O . ARG A 1 84 ? 13.413 3.531 -19.885 1.00 89.69 84 ARG A O 1
ATOM 707 N N . THR A 1 85 ? 12.912 5.515 -20.786 1.00 84.31 85 THR A N 1
ATOM 708 C CA . THR A 1 85 ? 13.609 6.307 -19.764 1.00 84.31 85 THR A CA 1
ATOM 709 C C . THR A 1 85 ? 12.608 7.022 -18.876 1.00 84.31 85 THR A C 1
ATOM 711 O O . THR A 1 85 ? 11.429 7.157 -19.203 1.00 84.31 85 THR A O 1
ATOM 714 N N . GLN A 1 86 ? 13.081 7.567 -17.755 1.00 77.38 86 GLN A N 1
ATOM 715 C CA . GLN A 1 86 ? 12.251 8.444 -16.926 1.00 77.38 86 GLN A CA 1
ATOM 716 C C . GLN A 1 86 ? 11.660 9.624 -17.732 1.00 77.38 86 GLN A C 1
ATOM 718 O O . GLN A 1 86 ? 10.539 10.054 -17.460 1.00 77.38 86 GLN A O 1
ATOM 723 N N . LYS A 1 87 ? 12.382 10.139 -18.740 1.00 76.62 87 LYS A N 1
ATOM 724 C CA . LYS A 1 87 ? 11.929 11.252 -19.591 1.00 76.62 87 LYS A CA 1
ATOM 725 C C . LYS A 1 87 ? 10.825 10.820 -20.559 1.00 76.62 87 LYS A C 1
ATOM 727 O O . LYS A 1 87 ? 9.810 11.515 -20.655 1.00 76.62 87 LYS A O 1
ATOM 732 N N . THR A 1 88 ? 10.984 9.675 -21.227 1.00 73.25 88 THR A N 1
ATOM 733 C CA . THR A 1 88 ? 9.963 9.156 -22.152 1.00 73.25 88 THR A CA 1
ATOM 734 C C . THR A 1 88 ? 8.709 8.742 -21.389 1.00 73.25 88 THR A C 1
ATOM 736 O O . THR A 1 88 ? 7.610 9.105 -21.790 1.00 73.25 88 THR A O 1
ATOM 739 N N . MET A 1 89 ? 8.862 8.143 -20.205 1.00 71.19 89 MET A N 1
ATOM 740 C CA . MET A 1 89 ? 7.750 7.819 -19.306 1.00 71.19 89 MET A CA 1
ATOM 741 C C . MET A 1 89 ? 7.014 9.065 -18.786 1.00 71.19 89 MET A C 1
ATOM 743 O O . MET A 1 89 ? 5.794 9.050 -18.696 1.00 71.19 89 MET A O 1
ATOM 747 N N . ARG A 1 90 ? 7.694 10.177 -18.473 1.00 66.75 90 ARG A N 1
ATOM 748 C CA . ARG A 1 90 ? 7.000 11.428 -18.092 1.00 66.75 90 ARG A CA 1
ATOM 749 C C . ARG A 1 90 ? 6.216 12.038 -19.256 1.00 66.75 90 ARG A C 1
ATOM 751 O O . ARG A 1 90 ? 5.115 12.542 -19.052 1.00 66.75 90 ARG A O 1
ATOM 758 N N . THR A 1 91 ? 6.786 11.992 -20.459 1.00 60.56 91 THR A N 1
ATOM 759 C CA . THR A 1 91 ? 6.219 12.622 -21.664 1.00 60.56 91 THR A CA 1
ATOM 760 C C . THR A 1 91 ? 5.062 11.813 -22.232 1.00 60.56 91 THR A C 1
ATOM 762 O O . THR A 1 91 ? 4.021 12.372 -22.559 1.00 60.56 91 THR A O 1
ATOM 765 N N . ALA A 1 92 ? 5.212 10.488 -22.284 1.00 55.78 92 ALA A N 1
ATOM 766 C CA . ALA A 1 92 ? 4.189 9.587 -22.793 1.00 55.78 92 ALA A CA 1
ATOM 767 C C . ALA A 1 92 ? 2.928 9.568 -21.916 1.00 55.78 92 ALA A C 1
ATOM 769 O O . ALA A 1 92 ? 1.931 8.998 -22.349 1.00 55.78 92 ALA A O 1
ATOM 770 N N . ARG A 1 93 ? 2.981 10.145 -20.694 1.00 51.25 93 ARG A N 1
ATOM 771 C CA . ARG A 1 93 ? 1.974 9.986 -19.630 1.00 51.25 93 ARG A CA 1
ATOM 772 C C . ARG A 1 93 ? 1.334 8.599 -19.721 1.00 51.25 93 ARG A C 1
ATOM 774 O O . ARG A 1 93 ? 0.114 8.521 -19.870 1.00 51.25 93 ARG A O 1
ATOM 781 N N . PRO A 1 94 ? 2.129 7.511 -19.739 1.00 48.75 94 PRO A N 1
ATOM 782 C CA . PRO A 1 94 ? 1.578 6.180 -19.776 1.00 48.75 94 PRO A CA 1
ATOM 783 C C . PRO A 1 94 ? 0.889 6.085 -18.433 1.00 48.75 94 PRO A C 1
ATOM 785 O O . PRO A 1 94 ? 1.575 5.932 -17.421 1.00 48.75 94 PRO A O 1
ATOM 788 N N . GLY A 1 95 ? -0.426 6.352 -18.429 1.00 42.62 95 GLY A N 1
ATOM 789 C CA . GLY A 1 95 ? -1.253 6.368 -17.236 1.00 42.62 95 GLY A CA 1
ATOM 790 C C . GLY A 1 95 ? -0.791 5.171 -16.457 1.00 42.62 95 GLY A C 1
ATOM 791 O O . GLY A 1 95 ? -0.729 4.090 -17.058 1.00 42.62 95 GLY A O 1
ATOM 792 N N . ILE A 1 96 ? -0.255 5.432 -15.254 1.00 43.94 96 ILE A N 1
ATOM 793 C CA . ILE A 1 96 ? 0.378 4.431 -14.398 1.00 43.94 96 ILE A CA 1
ATOM 794 C C . ILE A 1 96 ? -0.395 3.153 -14.676 1.00 43.94 96 ILE A C 1
ATOM 796 O O . ILE A 1 96 ? -1.623 3.182 -14.562 1.00 43.94 96 ILE A O 1
ATOM 800 N N . ARG A 1 97 ? 0.257 2.081 -15.156 1.00 47.34 97 ARG A N 1
ATOM 801 C CA . ARG A 1 97 ? -0.432 0.799 -15.378 1.00 47.34 97 ARG A CA 1
ATOM 802 C C . ARG A 1 97 ? -0.828 0.190 -14.020 1.00 47.34 97 ARG A C 1
ATOM 804 O O . ARG A 1 97 ? -0.660 -1.002 -13.810 1.00 47.34 97 ARG A O 1
ATOM 811 N N . VAL A 1 98 ? -1.374 1.000 -13.103 1.00 46.81 98 VAL A N 1
ATOM 812 C CA . VAL A 1 98 ? -2.509 0.627 -12.273 1.00 46.81 98 VAL A CA 1
ATOM 813 C C . VAL A 1 98 ? -3.417 -0.135 -13.225 1.00 46.81 98 VAL A C 1
ATOM 815 O O . VAL A 1 98 ? -3.719 0.377 -14.315 1.00 46.81 98 VAL A O 1
ATOM 818 N N . PRO A 1 99 ? -3.775 -1.386 -12.913 1.00 50.56 99 PRO A N 1
ATOM 819 C CA . PRO A 1 99 ? -4.824 -2.034 -13.671 1.00 50.56 99 PRO A CA 1
ATOM 820 C C . PRO A 1 99 ? -5.965 -1.016 -13.735 1.00 50.56 99 PRO A C 1
ATOM 822 O O . PRO A 1 99 ? -6.303 -0.441 -12.702 1.00 50.56 99 PRO A O 1
ATOM 825 N N . GLN A 1 100 ? -6.427 -0.669 -14.948 1.00 49.94 100 GLN A N 1
ATOM 826 C CA . GLN A 1 100 ? -7.495 0.327 -15.124 1.00 49.94 100 GLN A CA 1
ATOM 827 C C . GLN A 1 100 ? -8.548 0.074 -14.046 1.00 49.94 100 GLN A C 1
ATOM 829 O O . GLN A 1 100 ? -8.828 -1.097 -13.841 1.00 49.94 100 GLN A O 1
ATOM 834 N N . ALA A 1 101 ? -9.088 1.085 -13.359 1.00 51.06 101 ALA A N 1
ATOM 835 C CA . ALA A 1 101 ? -9.959 0.876 -12.189 1.00 51.06 101 ALA A CA 1
ATOM 836 C C . ALA A 1 101 ? -10.975 -0.277 -12.384 1.00 51.06 101 ALA A C 1
ATOM 838 O O . ALA A 1 101 ? -11.034 -1.182 -11.562 1.00 51.06 101 ALA A O 1
ATOM 839 N N . ARG A 1 102 ? -11.586 -0.383 -13.578 1.00 52.38 102 ARG A N 1
ATOM 840 C CA . ARG A 1 102 ? -12.445 -1.513 -14.006 1.00 52.38 102 ARG A CA 1
ATOM 841 C C . ARG A 1 102 ? -11.857 -2.929 -13.904 1.00 52.38 102 ARG A C 1
ATOM 843 O O . ARG A 1 102 ? -12.604 -3.878 -13.744 1.00 52.38 102 ARG A O 1
ATOM 850 N N . LYS A 1 103 ? -10.549 -3.104 -14.089 1.00 59.00 103 LYS A N 1
ATOM 851 C CA . LYS A 1 103 ? -9.834 -4.384 -13.951 1.00 59.00 103 LYS A CA 1
ATOM 852 C C . LYS A 1 103 ? -9.536 -4.746 -12.500 1.00 59.00 103 LYS A C 1
ATOM 854 O O . LYS A 1 103 ? -9.321 -5.923 -12.239 1.00 59.00 103 LYS A O 1
ATOM 859 N N . LEU A 1 104 ? -9.458 -3.766 -11.597 1.00 68.81 104 LEU A N 1
ATOM 860 C CA . LEU A 1 104 ? -9.446 -4.044 -10.159 1.00 68.81 104 LEU A CA 1
ATOM 861 C C . LEU A 1 104 ? -10.869 -4.248 -9.646 1.00 68.81 104 LEU A C 1
ATOM 863 O O . LEU A 1 104 ? -11.066 -5.045 -8.747 1.00 68.81 104 LEU A O 1
ATOM 867 N N . GLU A 1 105 ? -11.856 -3.592 -10.253 1.00 71.31 105 GLU A N 1
ATOM 868 C CA . GLU A 1 105 ? -13.255 -3.665 -9.836 1.00 71.31 105 GLU A CA 1
ATOM 869 C C . GLU A 1 105 ? -14.005 -4.922 -10.336 1.00 71.31 105 GLU A C 1
ATOM 871 O O . GLU A 1 105 ? -15.165 -4.854 -10.743 1.00 71.31 105 GLU A O 1
ATOM 876 N N . GLY A 1 106 ? -13.319 -6.066 -10.386 1.00 77.62 106 GLY A N 1
ATOM 877 C CA . GLY A 1 106 ? -13.882 -7.347 -10.821 1.00 77.62 106 GLY A CA 1
ATOM 878 C C . GLY A 1 106 ? -14.465 -8.171 -9.666 1.00 77.62 106 GLY A C 1
ATOM 879 O O . GLY A 1 106 ? -14.287 -7.805 -8.505 1.00 77.62 106 GLY A O 1
ATOM 880 N N . PRO A 1 107 ? -15.130 -9.304 -9.965 1.00 87.88 107 PRO A N 1
ATOM 881 C CA . PRO A 1 107 ? -15.645 -10.206 -8.941 1.00 87.88 107 PRO A CA 1
ATOM 882 C C . PRO A 1 107 ? -14.530 -10.669 -8.001 1.00 87.88 107 PRO A C 1
ATOM 884 O O . PRO A 1 107 ? -13.457 -11.067 -8.466 1.00 87.88 107 PRO A O 1
ATOM 887 N N . LEU A 1 108 ? -14.792 -10.653 -6.697 1.00 94.19 108 LEU A N 1
ATOM 888 C CA . LEU A 1 108 ? -13.827 -11.070 -5.683 1.00 94.19 108 LEU A CA 1
ATOM 889 C C . LEU A 1 108 ? -14.505 -11.939 -4.625 1.00 94.19 108 LEU A C 1
ATOM 891 O O . LEU A 1 108 ? -15.547 -11.572 -4.093 1.00 94.19 108 LEU A O 1
ATOM 895 N N . THR A 1 109 ? -13.892 -13.066 -4.281 1.00 95.94 109 THR A N 1
ATOM 896 C CA . THR A 1 109 ? -14.303 -13.865 -3.122 1.00 95.94 109 THR A CA 1
ATOM 897 C C . THR A 1 109 ? -13.396 -13.514 -1.955 1.00 95.94 109 THR A C 1
ATOM 899 O O . THR A 1 109 ? -12.182 -13.689 -2.046 1.00 95.94 109 THR A O 1
ATOM 902 N N . VAL A 1 110 ? -13.978 -13.019 -0.867 1.00 97.62 110 VAL A N 1
ATOM 903 C CA . VAL A 1 110 ? -13.251 -12.640 0.349 1.00 97.62 110 VAL A CA 1
ATOM 904 C C . VAL A 1 110 ? -13.695 -13.560 1.471 1.00 97.62 110 VAL A C 1
ATOM 906 O O . VAL A 1 110 ? -14.888 -13.657 1.760 1.00 97.62 110 VAL A O 1
ATOM 909 N N . ALA A 1 111 ? -12.746 -14.239 2.106 1.00 98.12 111 ALA A N 1
ATOM 910 C CA . ALA A 1 111 ? -13.034 -14.940 3.343 1.00 98.12 111 ALA A CA 1
ATOM 911 C C . ALA A 1 111 ? -13.122 -13.941 4.492 1.00 98.12 111 ALA A C 1
ATOM 913 O O . ALA A 1 111 ? -12.278 -13.054 4.598 1.00 98.12 111 ALA A O 1
ATOM 914 N N . VAL A 1 112 ? -14.144 -14.093 5.324 1.00 98.44 112 VAL A N 1
ATOM 915 C CA . VAL A 1 112 ? -14.408 -13.240 6.484 1.00 98.44 112 VAL A CA 1
ATOM 916 C C . VAL A 1 112 ? -14.336 -14.111 7.725 1.00 98.44 112 VAL A C 1
ATOM 918 O O . VAL A 1 112 ? -14.988 -15.159 7.758 1.00 98.44 112 VAL A O 1
ATOM 921 N N . ASP A 1 113 ? -13.550 -13.696 8.715 1.00 98.31 113 ASP A N 1
ATOM 922 C CA . ASP A 1 113 ? -13.396 -14.464 9.942 1.00 98.31 113 ASP A CA 1
ATOM 923 C C . ASP A 1 113 ? -14.729 -14.597 10.694 1.00 98.31 113 ASP A C 1
ATOM 925 O O . ASP A 1 113 ? -15.498 -13.642 10.820 1.00 98.31 113 ASP A O 1
ATOM 929 N N . LEU A 1 114 ? -15.013 -15.790 11.217 1.00 97.06 114 LEU A N 1
ATOM 930 C CA . LEU A 1 114 ? -16.250 -16.071 11.954 1.00 97.06 114 LEU A CA 1
ATOM 931 C C . LEU A 1 114 ? -16.369 -15.284 13.266 1.00 97.06 114 LEU A C 1
ATOM 933 O O . LEU A 1 114 ? -17.477 -15.142 13.788 1.00 97.06 114 LEU A O 1
ATOM 937 N N . ARG A 1 115 ? -15.253 -14.804 13.825 1.00 94.69 115 ARG A N 1
ATOM 938 C CA . ARG A 1 115 ? -15.217 -14.057 15.088 1.00 94.69 115 ARG A CA 1
ATOM 939 C C . ARG A 1 115 ? -15.475 -12.563 14.862 1.00 94.69 115 ARG A C 1
ATOM 941 O O . ARG A 1 115 ? -15.743 -11.851 15.831 1.00 94.69 115 ARG A O 1
ATOM 948 N N . GLU A 1 116 ? -15.467 -12.093 13.612 1.00 92.19 116 GLU A N 1
ATOM 949 C CA . GLU A 1 116 ? -15.721 -10.696 13.260 1.00 92.19 116 GLU A CA 1
ATOM 950 C C . GLU A 1 116 ? -17.224 -10.368 13.335 1.00 92.19 116 GLU A C 1
ATOM 952 O O . GLU A 1 116 ? -18.011 -10.618 12.421 1.00 92.19 116 GLU A O 1
ATOM 957 N N . GLN A 1 117 ? -17.637 -9.772 14.457 1.00 89.19 117 GLN A N 1
ATOM 958 C CA . GLN A 1 117 ? -19.049 -9.494 14.757 1.00 89.19 117 GLN A CA 1
ATOM 959 C C . GLN A 1 117 ? -19.672 -8.435 13.839 1.00 89.19 117 GLN A C 1
ATOM 961 O O . GLN A 1 117 ? -20.863 -8.493 13.528 1.00 89.19 117 GLN A O 1
ATOM 966 N N . TYR A 1 118 ? -18.875 -7.453 13.414 1.00 92.06 118 TYR A N 1
ATOM 967 C CA . TYR A 1 118 ? -19.327 -6.316 12.615 1.00 92.06 118 TYR A CA 1
ATOM 968 C C . TYR A 1 118 ? -18.627 -6.298 11.263 1.00 92.06 118 TYR A C 1
ATOM 970 O O . TYR A 1 118 ? -18.078 -5.270 10.854 1.00 92.06 118 TYR A O 1
ATOM 978 N N . ALA A 1 119 ? -18.688 -7.432 10.566 1.00 95.38 119 ALA A N 1
ATOM 979 C CA . ALA A 1 119 ? -18.057 -7.607 9.271 1.00 95.38 119 ALA A CA 1
ATOM 980 C C . ALA A 1 119 ? -18.510 -6.562 8.236 1.00 95.38 119 ALA A C 1
ATOM 982 O O . ALA A 1 119 ? -19.688 -6.188 8.151 1.00 95.38 119 ALA A O 1
ATOM 983 N N . TRP A 1 120 ? -17.563 -6.096 7.426 1.00 96.81 120 TRP A N 1
ATOM 984 C CA . TRP A 1 120 ? -17.828 -5.361 6.199 1.00 96.81 120 TRP A CA 1
ATOM 985 C C . TRP A 1 120 ? -18.568 -6.253 5.211 1.00 96.81 120 TRP A C 1
ATOM 987 O O . TRP A 1 120 ? -18.343 -7.462 5.124 1.00 96.81 120 TRP A O 1
ATOM 997 N N . ARG A 1 121 ? -19.472 -5.634 4.455 1.00 93.94 121 ARG A N 1
ATOM 998 C CA . ARG A 1 121 ? -20.288 -6.337 3.458 1.00 93.94 121 ARG A CA 1
ATOM 999 C C . ARG A 1 121 ? -19.795 -6.111 2.035 1.00 93.94 121 ARG A C 1
ATOM 1001 O O . ARG A 1 121 ? -20.271 -6.792 1.136 1.00 93.94 121 ARG A O 1
ATOM 1008 N N . PHE A 1 122 ? -18.883 -5.159 1.838 1.00 95.69 122 PHE A N 1
ATOM 1009 C CA . PHE A 1 122 ? -18.380 -4.708 0.543 1.00 95.69 122 PHE A CA 1
ATOM 1010 C C . PHE A 1 122 ? -19.512 -4.325 -0.415 1.00 95.69 122 PHE A C 1
ATOM 1012 O O . PHE A 1 122 ? -19.468 -4.614 -1.606 1.00 95.69 122 PHE A O 1
ATOM 1019 N N . ALA A 1 123 ? -20.547 -3.658 0.106 1.00 92.62 123 ALA A N 1
ATOM 1020 C CA . ALA A 1 123 ? -21.832 -3.497 -0.584 1.00 92.62 123 ALA A CA 1
ATOM 1021 C C . ALA A 1 123 ? -21.749 -2.697 -1.900 1.00 92.62 123 ALA A C 1
ATOM 1023 O O . ALA A 1 123 ? -22.625 -2.817 -2.754 1.00 92.62 123 ALA A O 1
ATOM 1024 N N . LYS A 1 124 ? -20.706 -1.876 -2.069 1.00 92.44 124 LYS A N 1
ATOM 1025 C CA . LYS A 1 124 ? -20.468 -1.075 -3.281 1.00 92.44 124 LYS A CA 1
ATOM 1026 C C . LYS A 1 124 ? -19.816 -1.874 -4.416 1.00 92.44 124 LYS A C 1
ATOM 1028 O O . LYS A 1 124 ? -19.660 -1.343 -5.515 1.00 92.44 124 LYS A O 1
ATOM 1033 N N . TYR A 1 125 ? -19.413 -3.116 -4.159 1.00 93.94 125 TYR A N 1
ATOM 1034 C CA . TYR A 1 125 ? -18.523 -3.880 -5.021 1.00 93.94 125 TYR A CA 1
ATOM 1035 C C . TYR A 1 125 ? -19.050 -5.301 -5.275 1.00 93.94 125 TYR A C 1
ATOM 1037 O O . TYR A 1 125 ? -19.805 -5.837 -4.465 1.00 93.94 125 TYR A O 1
ATOM 1045 N N . PRO A 1 126 ? -18.659 -5.950 -6.388 1.00 92.81 126 PRO A N 1
ATOM 1046 C CA . PRO A 1 126 ? -19.045 -7.328 -6.692 1.00 92.81 126 PRO A CA 1
ATOM 1047 C C . PRO A 1 126 ? -18.247 -8.341 -5.846 1.00 92.81 126 PRO A C 1
ATOM 1049 O O . PRO A 1 126 ? -17.441 -9.111 -6.370 1.00 92.81 126 PRO A O 1
ATOM 1052 N N . VAL A 1 127 ? -18.454 -8.337 -4.528 1.00 96.56 127 VAL A N 1
ATOM 1053 C CA . VAL A 1 127 ? -17.734 -9.199 -3.580 1.00 96.56 127 VAL A CA 1
ATOM 1054 C C . VAL A 1 127 ? -18.648 -10.287 -3.020 1.00 96.56 127 VAL A C 1
ATOM 1056 O O . VAL A 1 127 ? -19.737 -10.010 -2.523 1.00 96.56 127 VAL A O 1
ATOM 1059 N N . ALA A 1 128 ? -18.177 -11.531 -3.056 1.00 96.69 128 ALA A N 1
ATOM 1060 C CA . ALA A 1 128 ? -18.766 -12.645 -2.327 1.00 96.69 128 ALA A CA 1
ATOM 1061 C C . ALA A 1 128 ? -18.026 -12.831 -0.994 1.00 96.69 128 ALA A C 1
ATOM 1063 O O . ALA A 1 128 ? -16.890 -13.310 -0.967 1.00 96.69 128 ALA A O 1
ATOM 1064 N N . CYS A 1 129 ? -18.670 -12.461 0.114 1.00 97.44 129 CYS A N 1
ATOM 1065 C CA . CYS A 1 129 ? -18.149 -12.713 1.457 1.00 97.44 129 CYS A CA 1
ATOM 1066 C C . CYS A 1 129 ? -18.443 -14.155 1.879 1.00 97.44 129 CYS A C 1
ATOM 1068 O O . CYS A 1 129 ? -19.606 -14.554 1.963 1.00 97.44 129 CYS A O 1
ATOM 1070 N N . VAL A 1 130 ? -17.398 -14.925 2.174 1.00 97.19 130 VAL A N 1
ATOM 1071 C CA . VAL A 1 130 ? -17.502 -16.323 2.604 1.00 97.19 130 VAL A CA 1
ATOM 1072 C C . VAL A 1 130 ? -17.047 -16.431 4.059 1.00 97.19 130 VAL A C 1
ATOM 1074 O O . VAL A 1 130 ? -15.864 -16.235 4.332 1.00 97.19 130 VAL A O 1
ATOM 1077 N N . PRO A 1 131 ? -17.941 -16.759 5.004 1.00 97.19 131 PRO A N 1
ATOM 1078 C CA . PRO A 1 131 ? -17.553 -16.961 6.396 1.00 97.19 131 PRO A CA 1
ATOM 1079 C C . PRO A 1 131 ? -16.567 -18.132 6.531 1.00 97.19 131 PRO A C 1
ATOM 1081 O O . PRO A 1 131 ? -16.818 -19.220 5.999 1.00 97.19 131 PRO A O 1
ATOM 1084 N N . ARG A 1 132 ? -15.448 -17.924 7.227 1.00 96.75 132 ARG A N 1
ATOM 1085 C CA . ARG A 1 132 ? -14.384 -18.916 7.459 1.00 96.75 132 ARG A CA 1
ATOM 1086 C C . ARG A 1 132 ? -13.744 -18.704 8.824 1.00 96.75 132 ARG A C 1
ATOM 1088 O O . ARG A 1 132 ? -13.722 -17.594 9.321 1.00 96.75 132 ARG A O 1
ATOM 1095 N N . GLU A 1 133 ? -13.198 -19.757 9.418 1.00 96.75 133 GLU A N 1
ATOM 1096 C CA . GLU A 1 133 ? -12.270 -19.588 10.536 1.00 96.75 133 GLU A CA 1
ATOM 1097 C C . GLU A 1 133 ? -10.884 -19.293 9.959 1.00 96.75 133 GLU A C 1
ATOM 1099 O O . GLU A 1 133 ? -10.262 -20.167 9.349 1.00 96.75 133 GLU A O 1
ATOM 1104 N N . LEU A 1 134 ? -10.436 -18.045 10.075 1.00 96.38 134 LEU A N 1
ATOM 1105 C CA . LEU A 1 134 ? -9.124 -17.632 9.606 1.00 96.38 134 LEU A CA 1
ATOM 1106 C C . LEU A 1 134 ? -8.081 -17.880 10.707 1.00 96.38 134 LEU A C 1
ATOM 1108 O O . LEU A 1 134 ? -8.331 -17.610 11.882 1.00 96.38 134 LEU A O 1
ATOM 1112 N N . PRO A 1 135 ? -6.879 -18.372 10.355 1.00 94.06 135 PRO A N 1
ATOM 1113 C CA . PRO A 1 135 ? -5.798 -18.511 11.327 1.00 94.06 135 PRO A CA 1
ATOM 1114 C C . PRO A 1 135 ? -5.302 -17.152 11.846 1.00 94.06 135 PRO A C 1
ATOM 1116 O O . PRO A 1 135 ? -4.823 -17.079 12.973 1.00 94.06 135 PRO A O 1
ATOM 1119 N N . ILE A 1 136 ? -5.403 -16.091 11.036 1.00 95.94 136 ILE A N 1
ATOM 1120 C CA . ILE A 1 136 ? -5.020 -14.720 11.390 1.00 95.94 136 ILE A CA 1
ATOM 1121 C C . ILE A 1 136 ? -5.762 -13.704 10.506 1.00 95.94 136 ILE A C 1
ATOM 1123 O O . ILE A 1 136 ? -5.989 -13.966 9.321 1.00 95.94 136 ILE A O 1
ATOM 1127 N N . GLY A 1 137 ? -6.063 -12.529 11.066 1.00 96.88 137 GLY A N 1
ATOM 1128 C CA . GLY A 1 137 ? -6.780 -11.443 10.396 1.00 96.88 137 GLY A CA 1
ATOM 1129 C C . GLY A 1 137 ? -8.291 -11.668 10.316 1.00 96.88 137 GLY A C 1
ATOM 1130 O O . GLY A 1 137 ? -8.785 -12.773 10.519 1.00 96.88 137 GLY A O 1
ATOM 1131 N N . ASP A 1 138 ? -9.016 -10.604 9.979 1.00 98.25 138 ASP A N 1
ATOM 1132 C CA . ASP A 1 138 ? -10.483 -10.590 9.921 1.00 98.25 138 ASP A CA 1
ATOM 1133 C C . ASP A 1 138 ? -11.011 -10.818 8.497 1.00 98.25 138 ASP A C 1
ATOM 1135 O O . ASP A 1 138 ? -12.137 -11.272 8.300 1.00 98.25 138 ASP A O 1
ATOM 1139 N N . TYR A 1 139 ? -10.194 -10.514 7.485 1.00 98.50 139 TYR A N 1
ATOM 1140 C CA . TYR A 1 139 ? -10.515 -10.723 6.072 1.00 98.50 139 TYR A CA 1
ATOM 1141 C C . TYR A 1 139 ? -9.325 -11.334 5.353 1.00 98.50 139 TYR A C 1
ATOM 1143 O O . TYR A 1 139 ? -8.183 -10.982 5.646 1.00 98.50 139 TYR A O 1
ATOM 1151 N N . GLY A 1 140 ? -9.562 -12.173 4.348 1.00 97.19 140 GLY A N 1
ATOM 1152 C CA . GLY A 1 140 ? -8.466 -12.751 3.585 1.00 97.19 140 GLY A CA 1
ATOM 1153 C C . GLY A 1 140 ? -8.817 -13.271 2.201 1.00 97.19 140 GLY A C 1
ATOM 1154 O O . GLY A 1 140 ? -9.982 -13.449 1.843 1.00 97.19 140 GLY A O 1
ATOM 1155 N N . LEU A 1 141 ? -7.767 -13.529 1.420 1.00 96.75 141 LEU A N 1
ATOM 1156 C CA . LEU A 1 141 ? -7.845 -14.274 0.165 1.00 96.75 141 LEU A CA 1
ATOM 1157 C C . LEU A 1 141 ? -7.243 -15.654 0.362 1.00 96.75 141 LEU A C 1
ATOM 1159 O O . LEU A 1 141 ? -6.130 -15.785 0.883 1.00 96.75 141 LEU A O 1
ATOM 1163 N N . LEU A 1 142 ? -7.966 -16.662 -0.115 1.00 92.81 142 LEU A N 1
ATOM 1164 C CA . LEU A 1 142 ? -7.459 -18.018 -0.206 1.00 92.81 142 LEU A CA 1
ATOM 1165 C C . LEU A 1 142 ? -7.031 -18.322 -1.638 1.00 92.81 142 LEU A C 1
ATOM 1167 O O . LEU A 1 142 ? -7.710 -17.954 -2.596 1.00 92.81 142 LEU A O 1
ATOM 1171 N N . TRP A 1 143 ? -5.922 -19.036 -1.762 1.00 87.00 143 TRP A N 1
ATOM 1172 C CA . TRP A 1 143 ? -5.471 -19.658 -2.996 1.00 87.00 143 TRP A CA 1
ATOM 1173 C C . TRP A 1 143 ? -5.252 -21.140 -2.713 1.00 87.00 143 TRP A C 1
ATOM 1175 O O . TRP A 1 143 ? -4.461 -21.466 -1.831 1.00 87.00 143 TRP A O 1
ATOM 1185 N N . GLU A 1 144 ? -5.970 -22.025 -3.412 1.00 86.19 144 GLU A N 1
ATOM 1186 C CA . GLU A 1 144 ? -5.939 -23.478 -3.144 1.00 86.19 144 GLU A CA 1
ATOM 1187 C C . GLU A 1 144 ? -6.157 -23.795 -1.648 1.00 86.19 144 GLU A C 1
ATOM 1189 O O . GLU A 1 144 ? -5.374 -24.507 -1.022 1.00 86.19 144 GLU A O 1
ATOM 1194 N N . ASP A 1 145 ? -7.181 -23.169 -1.053 1.00 86.81 145 ASP A N 1
ATOM 1195 C CA . ASP A 1 145 ? -7.535 -23.254 0.375 1.00 86.81 145 ASP A CA 1
ATOM 1196 C C . ASP A 1 145 ? -6.444 -22.806 1.371 1.00 86.81 145 ASP A C 1
ATOM 1198 O O . ASP A 1 145 ? -6.594 -22.961 2.584 1.00 86.81 145 ASP A O 1
ATOM 1202 N N . LYS A 1 146 ? -5.371 -22.163 0.898 1.00 91.31 146 LYS A N 1
ATOM 1203 C CA . LYS A 1 146 ? -4.342 -21.547 1.747 1.00 91.31 146 LYS A CA 1
ATOM 1204 C C . LYS A 1 146 ? -4.541 -20.045 1.828 1.00 91.31 146 LYS A C 1
ATOM 1206 O O . LYS A 1 146 ? -4.692 -19.377 0.807 1.00 91.31 146 LYS A O 1
ATOM 1211 N N . LEU A 1 147 ? -4.482 -19.497 3.038 1.00 94.69 147 LEU A N 1
ATOM 1212 C CA . LEU A 1 147 ? -4.506 -18.053 3.251 1.00 94.69 147 LEU A CA 1
ATOM 1213 C C . LEU A 1 147 ? -3.226 -17.425 2.677 1.00 94.69 147 LEU A C 1
ATOM 1215 O O . LEU A 1 147 ? -2.127 -17.711 3.149 1.00 94.69 147 LEU A O 1
ATOM 1219 N N . VAL A 1 148 ? -3.368 -16.577 1.658 1.00 95.06 148 VAL A N 1
ATOM 1220 C CA . VAL A 1 148 ? -2.241 -15.896 0.983 1.00 95.06 148 VAL A CA 1
ATOM 1221 C C . VAL A 1 148 ? -2.232 -14.390 1.214 1.00 95.06 148 VAL A C 1
ATOM 1223 O O . VAL A 1 148 ? -1.193 -13.747 1.064 1.00 95.06 148 VAL A O 1
ATOM 1226 N N . ALA A 1 149 ? -3.381 -13.829 1.587 1.00 97.06 149 ALA A N 1
ATOM 1227 C CA . ALA A 1 149 ? -3.506 -12.437 1.971 1.00 97.06 149 ALA A CA 1
ATOM 1228 C C . ALA A 1 149 ? -4.431 -12.303 3.174 1.00 97.06 149 ALA A C 1
ATOM 1230 O O . ALA A 1 149 ? -5.483 -12.939 3.174 1.00 97.06 149 ALA A O 1
ATOM 1231 N N . ALA A 1 150 ? -4.074 -11.463 4.145 1.00 98.31 150 ALA A N 1
ATOM 1232 C CA . ALA A 1 150 ? -4.944 -11.164 5.280 1.00 98.31 150 ALA A CA 1
ATOM 1233 C C . ALA A 1 150 ? -4.950 -9.679 5.646 1.00 98.31 150 ALA A C 1
ATOM 1235 O O . ALA A 1 150 ? -3.944 -8.977 5.514 1.00 98.31 150 ALA A O 1
ATOM 1236 N N . VAL A 1 151 ? -6.093 -9.224 6.144 1.00 98.62 151 VAL A N 1
ATOM 1237 C CA . VAL A 1 151 ? -6.307 -7.887 6.684 1.00 98.62 151 VAL A CA 1
ATOM 1238 C C . VAL A 1 151 ? -6.811 -8.018 8.112 1.00 98.62 151 VAL A C 1
ATOM 1240 O O . VAL A 1 151 ? -7.863 -8.604 8.345 1.00 98.62 151 VAL A O 1
ATOM 1243 N N . GLU A 1 152 ? -6.078 -7.433 9.050 1.00 98.31 152 GLU A N 1
ATOM 1244 C CA . GLU A 1 152 ? -6.531 -7.194 10.420 1.00 98.31 152 GLU A CA 1
ATOM 1245 C C . GLU A 1 152 ? -7.189 -5.811 10.479 1.00 98.31 152 GLU A C 1
ATOM 1247 O O . GLU A 1 152 ? -6.564 -4.788 10.177 1.00 98.31 152 GLU A O 1
ATOM 1252 N N . ARG A 1 153 ? -8.453 -5.770 10.881 1.00 97.75 153 ARG A N 1
ATOM 1253 C CA . ARG A 1 153 ? -9.231 -4.557 11.103 1.00 97.75 153 ARG A CA 1
ATOM 1254 C C . ARG A 1 153 ? -9.061 -4.124 12.558 1.00 97.75 153 ARG A C 1
ATOM 1256 O O . ARG A 1 153 ? -9.172 -4.913 13.492 1.00 97.75 153 ARG A O 1
ATOM 1263 N N . LYS A 1 154 ? -8.799 -2.836 12.786 1.00 97.06 154 LYS A N 1
ATOM 1264 C CA . LYS A 1 154 ? -8.621 -2.304 14.147 1.00 97.06 154 LYS A CA 1
ATOM 1265 C C . LYS A 1 154 ? -9.302 -0.960 14.329 1.00 97.06 154 LYS A C 1
ATOM 1267 O O . LYS A 1 154 ? -9.221 -0.093 13.466 1.00 97.06 154 LYS A O 1
ATOM 1272 N N . SER A 1 155 ? -9.927 -0.745 15.482 1.00 96.88 155 SER A N 1
ATOM 1273 C CA . SER A 1 155 ? -10.331 0.602 15.887 1.00 96.88 155 SER A CA 1
ATOM 1274 C C . SER A 1 155 ? -9.123 1.395 16.403 1.00 96.88 155 SER A C 1
ATOM 1276 O O . SER A 1 155 ? -8.093 0.820 16.776 1.00 96.88 155 SER A O 1
ATOM 1278 N N . CYS A 1 156 ? -9.243 2.725 16.484 1.00 97.00 156 CYS A N 1
ATOM 1279 C CA . CYS A 1 156 ? -8.198 3.549 17.095 1.00 97.00 156 CYS A CA 1
ATOM 1280 C C . CYS A 1 156 ? -7.916 3.184 18.562 1.00 97.00 156 CYS A C 1
ATOM 1282 O O . CYS A 1 156 ? -6.763 3.234 18.994 1.00 97.00 156 CYS A O 1
ATOM 1284 N N . ALA A 1 157 ? -8.952 2.827 19.325 1.00 95.75 157 ALA A N 1
ATOM 1285 C CA . ALA A 1 157 ? -8.817 2.440 20.727 1.00 95.75 157 ALA A CA 1
ATOM 1286 C C . ALA A 1 157 ? -8.112 1.085 20.864 1.00 95.75 157 ALA A C 1
ATOM 1288 O O . ALA A 1 157 ? -7.169 0.951 21.649 1.00 95.75 157 ALA A O 1
ATOM 1289 N N . ASP A 1 158 ? -8.508 0.106 20.048 1.00 95.75 158 ASP A N 1
ATOM 1290 C CA . ASP A 1 158 ? -7.942 -1.242 20.098 1.00 95.75 158 ASP A CA 1
ATOM 1291 C C . ASP A 1 158 ? -6.479 -1.257 19.679 1.00 95.75 158 ASP A C 1
ATOM 1293 O O . ASP A 1 158 ? -5.677 -1.952 20.303 1.00 95.75 158 ASP A O 1
ATOM 1297 N N . ILE A 1 159 ? -6.101 -0.470 18.665 1.00 95.88 159 ILE A N 1
ATOM 1298 C CA . ILE A 1 159 ? -4.704 -0.420 18.240 1.00 95.88 159 ILE A CA 1
ATOM 1299 C C . ILE A 1 159 ? -3.814 0.252 19.285 1.00 95.88 159 ILE A C 1
ATOM 1301 O O . ILE A 1 159 ? -2.740 -0.268 19.581 1.00 95.88 159 ILE A O 1
ATOM 1305 N N . ALA A 1 160 ? -4.269 1.350 19.900 1.00 96.00 160 ALA A N 1
ATOM 1306 C CA . ALA A 1 160 ? -3.537 2.000 20.984 1.00 96.00 160 ALA A CA 1
ATOM 1307 C C . ALA A 1 160 ? -3.377 1.050 22.181 1.00 96.00 160 ALA A C 1
ATOM 1309 O O . ALA A 1 160 ? -2.266 0.837 22.664 1.00 96.00 160 ALA A O 1
ATOM 1310 N N . SER A 1 161 ? -4.473 0.419 22.611 1.00 95.06 161 SER A N 1
ATOM 1311 C CA . SER A 1 161 ? -4.479 -0.548 23.713 1.00 95.06 161 SER A CA 1
ATOM 1312 C C . SER A 1 161 ? -3.563 -1.747 23.438 1.00 95.06 161 SER A C 1
ATOM 1314 O O . SER A 1 161 ? -2.762 -2.130 24.292 1.00 95.06 161 SER A O 1
ATOM 1316 N N . ALA A 1 162 ? -3.629 -2.329 22.237 1.00 94.88 162 ALA A N 1
ATOM 1317 C CA . ALA A 1 162 ? -2.811 -3.480 21.862 1.00 94.88 162 ALA A CA 1
ATOM 1318 C C . ALA A 1 162 ? -1.322 -3.133 21.726 1.00 94.88 162 ALA A C 1
ATOM 1320 O O . ALA A 1 162 ? -0.480 -3.943 22.117 1.00 94.88 162 ALA A O 1
ATOM 1321 N N . ALA A 1 163 ? -0.993 -1.947 21.201 1.00 94.25 163 ALA A N 1
ATOM 1322 C CA . ALA A 1 163 ? 0.384 -1.474 21.081 1.00 94.25 163 ALA A CA 1
ATOM 1323 C C . ALA A 1 163 ? 1.026 -1.274 22.460 1.00 94.25 163 ALA A C 1
ATOM 1325 O O . ALA A 1 163 ? 2.117 -1.778 22.714 1.00 94.25 163 ALA A O 1
ATOM 1326 N N . VAL A 1 164 ? 0.322 -0.602 23.373 1.00 93.12 164 VAL A N 1
ATOM 1327 C CA . VAL A 1 164 ? 0.807 -0.323 24.736 1.00 93.12 164 VAL A CA 1
ATOM 1328 C C . VAL A 1 164 ? 0.952 -1.604 25.548 1.00 93.12 164 VAL A C 1
ATOM 1330 O O . VAL A 1 164 ? 1.934 -1.772 26.264 1.00 93.12 164 VAL A O 1
ATOM 1333 N N . ALA A 1 165 ? -0.002 -2.526 25.416 1.00 92.69 165 ALA A N 1
ATOM 1334 C CA . ALA A 1 165 ? 0.049 -3.818 26.092 1.00 92.69 165 ALA A CA 1
ATOM 1335 C C . ALA A 1 165 ? 1.083 -4.787 25.484 1.00 92.69 165 ALA A C 1
ATOM 1337 O O . ALA A 1 165 ? 1.193 -5.915 25.954 1.00 92.69 165 ALA A O 1
ATOM 1338 N N . GLY A 1 166 ? 1.778 -4.407 24.404 1.00 91.25 166 GLY A N 1
ATOM 1339 C CA . GLY A 1 166 ? 2.721 -5.275 23.694 1.00 91.25 166 GLY A CA 1
ATOM 1340 C C . GLY A 1 166 ? 2.072 -6.467 22.980 1.00 91.25 166 GLY A C 1
ATOM 1341 O O . GLY A 1 166 ? 2.776 -7.310 22.443 1.00 91.25 166 GLY A O 1
ATOM 1342 N N . ARG A 1 167 ? 0.736 -6.552 22.936 1.00 94.12 167 ARG A N 1
ATOM 1343 C CA . ARG A 1 167 ? 0.004 -7.645 22.271 1.00 94.12 167 ARG A CA 1
ATOM 1344 C C . ARG A 1 167 ? 0.068 -7.539 20.751 1.00 94.12 167 ARG A C 1
ATOM 1346 O O . ARG A 1 167 ? 0.020 -8.551 20.058 1.00 94.12 167 ARG A O 1
ATOM 1353 N N . LEU A 1 168 ? 0.192 -6.315 20.238 1.00 94.94 168 LEU A N 1
ATOM 1354 C CA . LEU A 1 168 ? 0.200 -6.060 18.802 1.00 94.94 168 LEU A CA 1
ATOM 1355 C C . LEU A 1 168 ? 1.427 -6.667 18.103 1.00 94.94 168 LEU A C 1
ATOM 1357 O O . LEU A 1 168 ? 1.309 -7.091 16.961 1.00 94.94 168 LEU A O 1
ATOM 1361 N N . SER A 1 169 ? 2.580 -6.775 18.773 1.00 94.31 169 SER A N 1
ATOM 1362 C CA . SER A 1 169 ? 3.786 -7.374 18.178 1.00 94.31 169 SER A CA 1
ATOM 1363 C C . SER A 1 169 ? 3.596 -8.849 17.816 1.00 94.31 169 SER A C 1
ATOM 1365 O O . SER A 1 169 ? 4.047 -9.271 16.755 1.00 94.31 169 SER A O 1
ATOM 1367 N N . PHE A 1 170 ? 2.880 -9.622 18.641 1.00 94.25 170 PHE A N 1
ATOM 1368 C CA . PHE A 1 170 ? 2.563 -11.021 18.347 1.00 94.25 170 PHE A CA 1
ATOM 1369 C C . PHE A 1 170 ? 1.669 -11.140 17.109 1.00 94.25 170 PHE A C 1
ATOM 1371 O O . PHE A 1 170 ? 2.013 -11.868 16.180 1.00 94.25 170 PHE A O 1
ATOM 1378 N N . GLN A 1 171 ? 0.592 -10.347 17.042 1.00 95.56 171 GLN A N 1
ATOM 1379 C CA . GLN A 1 171 ? -0.298 -10.331 15.874 1.00 95.56 171 GLN A CA 1
ATOM 1380 C C . GLN A 1 171 ? 0.461 -9.944 14.593 1.00 95.56 171 GLN A C 1
ATOM 1382 O O . GLN A 1 171 ? 0.316 -10.590 13.557 1.00 95.56 171 GLN A O 1
ATOM 1387 N N . LEU A 1 172 ? 1.320 -8.921 14.660 1.00 97.81 172 LEU A N 1
ATOM 1388 C CA . LEU A 1 172 ? 2.135 -8.488 13.522 1.00 97.81 172 LEU A CA 1
ATOM 1389 C C . LEU A 1 172 ? 3.160 -9.542 13.100 1.00 97.81 172 LEU A C 1
ATOM 1391 O O . LEU A 1 172 ? 3.398 -9.705 11.904 1.00 97.81 172 LEU A O 1
ATOM 1395 N N . ALA A 1 173 ? 3.767 -10.257 14.049 1.00 95.62 173 ALA A N 1
ATOM 1396 C CA . ALA A 1 173 ? 4.696 -11.341 13.750 1.00 95.62 173 ALA A CA 1
ATOM 1397 C C . ALA A 1 173 ? 4.004 -12.482 12.989 1.00 95.62 173 ALA A C 1
ATOM 1399 O O . ALA A 1 173 ? 4.578 -13.022 12.044 1.00 95.62 173 ALA A O 1
ATOM 1400 N N . GLU A 1 174 ? 2.763 -12.814 13.350 1.00 95.88 174 GLU A N 1
ATOM 1401 C CA . GLU A 1 174 ? 1.961 -13.806 12.630 1.00 95.88 174 GLU A CA 1
ATOM 1402 C C . GLU A 1 174 ? 1.543 -13.312 11.241 1.00 95.88 174 GLU A C 1
ATOM 1404 O O . GLU A 1 174 ? 1.784 -14.006 10.253 1.00 95.88 174 GLU A O 1
ATOM 1409 N N . LEU A 1 175 ? 1.029 -12.081 11.133 1.00 97.00 175 LEU A N 1
ATOM 1410 C CA . LEU A 1 175 ? 0.692 -11.451 9.849 1.00 97.00 175 LEU A CA 1
ATOM 1411 C C . LEU A 1 175 ? 1.900 -11.347 8.906 1.00 97.00 175 LEU A C 1
ATOM 1413 O O . LEU A 1 175 ? 1.750 -11.487 7.693 1.00 97.00 175 LEU A O 1
ATOM 1417 N N . SER A 1 176 ? 3.106 -11.135 9.444 1.00 96.12 176 SER A N 1
ATOM 1418 C CA . SER A 1 176 ? 4.352 -11.037 8.664 1.00 96.12 176 SER A CA 1
ATOM 1419 C C . SER A 1 176 ? 4.734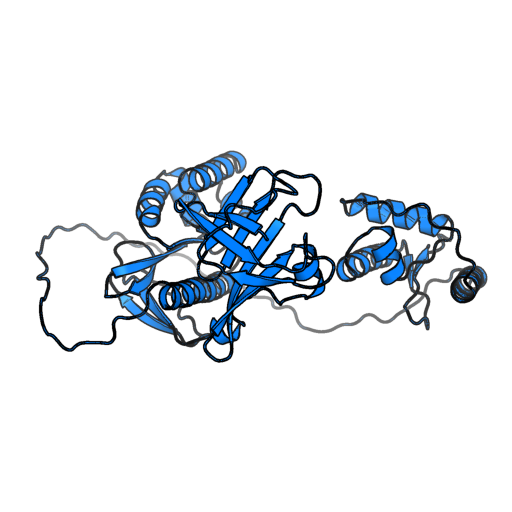 -12.343 7.956 1.00 96.12 176 SER A C 1
ATOM 1421 O O . SER A 1 176 ? 5.623 -12.329 7.107 1.00 96.12 176 SER A O 1
ATOM 1423 N N . ARG A 1 177 ? 4.100 -13.476 8.296 1.00 93.44 177 ARG A N 1
ATOM 1424 C CA . ARG A 1 177 ? 4.309 -14.762 7.608 1.00 93.44 177 ARG A CA 1
ATOM 1425 C C . ARG A 1 177 ? 3.584 -14.848 6.269 1.00 93.44 177 ARG A C 1
ATOM 1427 O O . ARG A 1 177 ? 3.920 -15.712 5.461 1.00 93.44 177 ARG A O 1
ATOM 1434 N N . LEU A 1 178 ? 2.583 -13.999 6.047 1.00 93.12 178 LEU A N 1
ATOM 1435 C CA . LEU A 1 178 ? 1.817 -13.988 4.810 1.00 93.12 178 LEU A CA 1
ATOM 1436 C C . LEU A 1 178 ? 2.535 -13.156 3.740 1.00 93.12 178 LEU A C 1
ATOM 1438 O O . LEU A 1 178 ? 3.102 -12.112 4.064 1.00 93.12 178 LEU A O 1
ATOM 1442 N N . PRO A 1 179 ? 2.464 -13.559 2.457 1.00 91.62 179 PRO A N 1
ATOM 1443 C CA . PRO A 1 179 ? 3.013 -12.772 1.352 1.00 91.62 179 PRO A CA 1
ATOM 1444 C C . PRO A 1 179 ? 2.426 -11.359 1.269 1.00 91.62 179 PRO A C 1
ATOM 1446 O O . PRO A 1 179 ? 3.117 -10.417 0.886 1.00 91.62 179 PRO A O 1
ATOM 1449 N N . TYR A 1 180 ? 1.146 -11.223 1.626 1.00 96.44 180 TYR A N 1
ATOM 1450 C CA . TYR A 1 180 ? 0.439 -9.951 1.654 1.00 96.44 180 TYR A CA 1
ATOM 1451 C C . TYR A 1 180 ? -0.314 -9.824 2.971 1.00 96.44 180 TYR A C 1
ATOM 1453 O O . TYR A 1 180 ? -1.248 -10.575 3.243 1.00 96.44 180 TYR A O 1
ATOM 1461 N N . SER A 1 181 ? 0.046 -8.847 3.790 1.00 97.81 181 SER A N 1
ATOM 1462 C CA . SER A 1 181 ? -0.707 -8.559 5.004 1.00 97.81 181 SER A CA 1
ATOM 1463 C C . SER A 1 181 ? -0.866 -7.068 5.231 1.00 97.81 181 SER A C 1
ATOM 1465 O O . SER A 1 181 ? -0.059 -6.246 4.776 1.00 97.81 181 SER A O 1
ATOM 1467 N N . ALA A 1 182 ? -1.957 -6.714 5.902 1.00 98.44 182 ALA A N 1
ATOM 1468 C CA . ALA A 1 182 ? -2.237 -5.343 6.280 1.00 98.44 182 ALA A CA 1
ATOM 1469 C C . ALA A 1 182 ? -2.947 -5.259 7.635 1.00 98.44 182 ALA A C 1
ATOM 1471 O O . ALA A 1 182 ? -3.790 -6.089 7.959 1.00 98.44 182 ALA A O 1
ATOM 1472 N N . VAL A 1 183 ? -2.638 -4.207 8.387 1.00 98.56 183 VAL A N 1
ATOM 1473 C CA . VAL A 1 183 ? -3.456 -3.692 9.483 1.00 98.56 183 VAL A CA 1
ATOM 1474 C C . VAL A 1 183 ? -4.156 -2.437 8.975 1.00 98.56 183 VAL A C 1
ATOM 1476 O O . VAL A 1 183 ? -3.507 -1.461 8.582 1.00 98.56 183 VAL A O 1
ATOM 1479 N N . VAL A 1 184 ? -5.485 -2.455 8.984 1.00 98.56 184 VAL A N 1
ATOM 1480 C CA . VAL A 1 184 ? -6.314 -1.325 8.564 1.00 98.56 184 VAL A CA 1
ATOM 1481 C C . VAL A 1 184 ? -7.045 -0.772 9.773 1.00 98.56 184 VAL A C 1
ATOM 1483 O O . VAL A 1 184 ? -7.863 -1.439 10.406 1.00 98.56 184 VAL A O 1
ATOM 1486 N N . VAL A 1 185 ? -6.719 0.474 10.094 1.00 98.31 185 VAL A N 1
ATOM 1487 C CA . VAL A 1 185 ? -7.238 1.194 11.246 1.00 98.31 185 VAL A CA 1
ATOM 1488 C C . VAL A 1 185 ? -8.393 2.079 10.813 1.00 98.31 185 VAL A C 1
ATOM 1490 O O . VAL A 1 185 ? -8.229 2.966 9.971 1.00 98.31 185 VAL A O 1
ATOM 1493 N N . GLU A 1 186 ? -9.551 1.879 11.430 1.00 97.62 186 GLU A N 1
ATOM 1494 C CA . GLU A 1 186 ? -10.719 2.738 11.258 1.00 97.62 186 GLU A CA 1
ATOM 1495 C C . GLU A 1 186 ? -10.549 4.031 12.052 1.00 97.62 186 GLU A C 1
ATOM 1497 O O . GLU A 1 186 ? -10.977 4.159 13.200 1.00 97.62 186 GLU A O 1
ATOM 1502 N N . GLY A 1 187 ? -9.864 4.985 11.432 1.00 97.00 187 GLY A N 1
ATOM 1503 C CA . GLY A 1 187 ? -9.603 6.295 12.001 1.00 97.00 187 GLY A CA 1
ATOM 1504 C C . GLY A 1 187 ? -8.288 6.877 11.515 1.00 97.00 187 GLY A C 1
ATOM 1505 O O . GLY A 1 187 ? -7.563 6.273 10.721 1.00 97.00 187 GLY A O 1
ATOM 1506 N N . ARG A 1 188 ? -7.984 8.092 11.967 1.00 97.44 188 ARG A N 1
ATOM 1507 C CA . ARG A 1 188 ? -6.721 8.766 11.647 1.00 97.44 188 ARG A CA 1
ATOM 1508 C C . ARG A 1 188 ? -5.669 8.407 12.682 1.00 97.44 188 ARG A C 1
ATOM 1510 O O . ARG A 1 188 ? -5.985 8.167 13.846 1.00 97.44 188 ARG A O 1
ATOM 1517 N N . LEU A 1 189 ? -4.397 8.493 12.299 1.00 97.25 189 LEU A N 1
ATOM 1518 C CA . LEU A 1 189 ? -3.296 8.362 13.255 1.00 97.25 189 LEU A CA 1
ATOM 1519 C C . LEU A 1 189 ? -3.444 9.353 14.422 1.00 97.25 189 LEU A C 1
ATOM 1521 O O . LEU A 1 189 ? -3.237 8.986 15.571 1.00 97.25 189 LEU A O 1
ATOM 1525 N N . SER A 1 190 ? -3.890 10.585 14.160 1.00 96.50 190 SER A N 1
ATOM 1526 C CA . SER A 1 190 ? -4.161 11.569 15.216 1.00 96.50 190 SER A CA 1
ATOM 1527 C C . SER A 1 190 ? -5.222 11.103 16.217 1.00 96.50 190 SER A C 1
ATOM 1529 O O . SER A 1 190 ? -5.106 11.406 17.401 1.00 96.50 190 SER A O 1
ATOM 1531 N N . ASP A 1 191 ? -6.224 10.341 15.779 1.00 96.56 191 ASP A N 1
ATOM 1532 C CA . ASP A 1 191 ? -7.279 9.817 16.647 1.00 96.56 191 ASP A CA 1
ATOM 1533 C C . ASP A 1 191 ? -6.795 8.625 17.486 1.00 96.56 191 ASP A C 1
ATOM 1535 O O . ASP A 1 191 ? -7.240 8.473 18.623 1.00 96.56 191 ASP A O 1
ATOM 1539 N N . VAL A 1 192 ? -5.811 7.859 16.996 1.00 96.44 192 VAL A N 1
ATOM 1540 C CA . VAL A 1 192 ? -5.058 6.875 17.798 1.00 96.44 192 VAL A CA 1
ATOM 1541 C C . VAL A 1 192 ? -4.243 7.568 18.885 1.00 96.44 192 VAL A C 1
ATOM 1543 O O . VAL A 1 192 ? -4.288 7.170 20.044 1.00 96.44 192 VAL A O 1
ATOM 1546 N N . LEU A 1 193 ? -3.530 8.642 18.543 1.00 95.75 193 LEU A N 1
ATOM 1547 C CA . LEU A 1 193 ? -2.718 9.376 19.517 1.00 95.75 193 LEU A CA 1
ATOM 1548 C C . LEU A 1 193 ? -3.564 10.032 20.611 1.00 95.75 193 LEU A C 1
ATOM 1550 O O . LEU A 1 193 ? -3.112 10.127 21.748 1.00 95.75 193 LEU A O 1
ATOM 1554 N N . LYS A 1 194 ? -4.800 10.439 20.301 1.00 94.50 194 LYS A N 1
ATOM 1555 C CA . LYS A 1 194 ? -5.757 10.937 21.303 1.00 94.50 194 LYS A CA 1
ATOM 1556 C C . LYS A 1 194 ? -6.184 9.865 22.312 1.00 94.50 194 LYS A C 1
ATOM 1558 O O . LYS A 1 194 ? -6.638 10.226 23.391 1.00 94.50 194 LYS A O 1
ATOM 1563 N N . GLN A 1 195 ? -6.004 8.575 22.008 1.00 93.94 195 GLN A N 1
ATOM 1564 C CA . GLN A 1 195 ? -6.264 7.485 22.960 1.00 93.94 195 GLN A CA 1
ATOM 1565 C C . GLN A 1 195 ? -5.202 7.391 24.062 1.00 93.94 195 GLN A C 1
ATOM 1567 O O . GLN A 1 195 ? -5.392 6.658 25.032 1.00 93.94 195 GLN A O 1
ATOM 1572 N N . ALA A 1 196 ? -4.094 8.131 23.943 1.00 83.44 196 ALA A N 1
ATOM 1573 C CA . ALA A 1 196 ? -3.040 8.227 24.947 1.00 83.44 196 ALA A CA 1
ATOM 1574 C C . ALA A 1 196 ? -3.506 9.029 26.184 1.00 83.44 196 ALA A C 1
ATOM 1576 O O . ALA A 1 196 ? -2.947 10.064 26.525 1.00 83.44 196 ALA A O 1
ATOM 1577 N N . THR A 1 197 ? -4.550 8.555 26.863 1.00 79.19 197 THR A N 1
ATOM 1578 C CA . THR A 1 197 ? -5.158 9.207 28.036 1.00 79.19 197 THR A CA 1
ATOM 1579 C C . THR A 1 197 ? -4.232 9.208 29.252 1.00 79.19 197 THR A C 1
ATOM 1581 O O . THR A 1 197 ? -4.226 10.164 30.020 1.00 79.19 197 THR A O 1
ATOM 1584 N N . HIS A 1 198 ? -3.409 8.166 29.397 1.00 81.62 198 HIS A N 1
ATOM 1585 C CA . HIS A 1 198 ? -2.515 7.961 30.544 1.00 81.62 198 HIS A CA 1
ATOM 1586 C C . HIS A 1 198 ? -1.026 7.977 30.160 1.00 81.62 198 HIS A C 1
ATOM 1588 O O . HIS A 1 198 ? -0.171 7.558 30.937 1.00 81.62 198 HIS A O 1
ATOM 1594 N N . MET A 1 199 ? -0.690 8.421 28.947 1.00 86.12 199 MET A N 1
ATOM 1595 C CA . MET A 1 199 ? 0.686 8.429 28.441 1.00 86.12 199 MET A CA 1
ATOM 1596 C C . MET A 1 199 ? 0.914 9.587 27.474 1.00 86.12 199 MET A C 1
ATOM 1598 O O . MET A 1 199 ? -0.021 10.160 26.927 1.00 86.12 199 MET A O 1
ATOM 1602 N N . ARG A 1 200 ? 2.178 9.927 27.210 1.00 91.00 200 ARG A N 1
ATOM 1603 C CA . ARG A 1 200 ? 2.492 10.922 26.178 1.00 91.00 200 ARG A CA 1
ATOM 1604 C C . ARG A 1 200 ? 2.178 10.365 24.789 1.00 91.00 200 ARG A C 1
ATOM 1606 O O . ARG A 1 200 ? 2.693 9.313 24.420 1.00 91.00 200 ARG A O 1
ATOM 1613 N N . ALA A 1 201 ? 1.456 11.138 23.978 1.00 92.81 201 ALA A N 1
ATOM 1614 C CA . ALA A 1 201 ? 1.209 10.828 22.567 1.00 92.81 201 ALA A CA 1
ATOM 1615 C C . ALA A 1 201 ? 2.505 10.539 21.783 1.00 92.81 201 ALA A C 1
ATOM 1617 O O . ALA A 1 201 ? 2.542 9.628 20.964 1.00 92.81 201 ALA A O 1
ATOM 1618 N N . GLY A 1 202 ? 3.593 11.264 22.078 1.00 94.19 202 GLY A N 1
ATOM 1619 C CA . GLY A 1 202 ? 4.900 11.018 21.461 1.00 94.19 202 GLY A CA 1
ATOM 1620 C C . GLY A 1 202 ? 5.475 9.631 21.766 1.00 94.19 202 GLY A C 1
ATOM 1621 O O . GLY A 1 202 ? 6.101 9.035 20.900 1.00 94.19 202 GLY A O 1
ATOM 1622 N N . TRP A 1 203 ? 5.217 9.077 22.954 1.00 94.94 203 TRP A N 1
ATOM 1623 C CA . TRP A 1 203 ? 5.651 7.719 23.292 1.00 94.94 203 TRP A CA 1
ATOM 1624 C C . TRP A 1 203 ? 4.843 6.664 22.528 1.00 94.94 203 TRP A C 1
ATOM 1626 O O . TRP A 1 203 ? 5.432 5.763 21.939 1.00 94.94 203 TRP A O 1
ATOM 1636 N N . LEU A 1 204 ? 3.515 6.820 22.447 1.00 95.31 204 LEU A N 1
ATOM 1637 C CA . LEU A 1 204 ? 2.667 5.942 21.631 1.00 95.31 204 LEU A CA 1
ATOM 1638 C C . LEU A 1 204 ? 3.060 5.991 20.145 1.00 95.31 204 LEU A C 1
ATOM 1640 O O . LEU A 1 204 ? 3.137 4.950 19.496 1.00 95.31 204 LEU A O 1
ATOM 1644 N N . MET A 1 205 ? 3.376 7.180 19.620 1.00 96.69 205 MET A N 1
ATOM 1645 C CA . MET A 1 205 ? 3.915 7.333 18.266 1.00 96.69 205 MET A CA 1
ATOM 1646 C C . MET A 1 205 ? 5.208 6.532 18.084 1.00 96.69 205 MET A C 1
ATOM 1648 O O . MET A 1 205 ? 5.342 5.812 17.096 1.00 96.69 205 MET A O 1
ATOM 1652 N N . SER A 1 206 ? 6.138 6.615 19.041 1.00 97.06 206 SER A N 1
ATOM 1653 C CA . SER A 1 206 ? 7.387 5.849 18.993 1.00 97.06 206 SER A CA 1
ATOM 1654 C C . SER A 1 206 ? 7.145 4.341 18.976 1.00 97.06 206 SER A C 1
ATOM 1656 O O . SER A 1 206 ? 7.821 3.640 18.229 1.00 97.06 206 SER A O 1
ATOM 1658 N N . ILE A 1 207 ? 6.169 3.832 19.738 1.00 96.62 207 ILE A N 1
ATOM 1659 C CA . ILE A 1 207 ? 5.803 2.405 19.705 1.00 96.62 207 ILE A CA 1
ATOM 1660 C C . ILE A 1 207 ? 5.273 2.018 18.327 1.00 96.62 207 ILE A C 1
ATOM 1662 O O . ILE A 1 207 ? 5.741 1.041 17.751 1.00 96.62 207 ILE A O 1
ATOM 1666 N N . ILE A 1 208 ? 4.319 2.781 17.784 1.00 97.06 208 ILE A N 1
ATOM 1667 C CA . ILE A 1 208 ? 3.736 2.501 16.463 1.00 97.06 208 ILE A CA 1
ATOM 1668 C C . ILE A 1 208 ? 4.834 2.488 15.393 1.00 97.06 208 ILE A C 1
ATOM 1670 O O . ILE A 1 208 ? 4.915 1.542 14.611 1.00 97.06 208 ILE A O 1
ATOM 1674 N N . ALA A 1 209 ? 5.715 3.491 15.395 1.00 97.69 209 ALA A N 1
ATOM 1675 C CA . ALA A 1 209 ? 6.836 3.562 14.465 1.00 97.69 209 ALA A CA 1
ATOM 1676 C C . ALA A 1 209 ? 7.795 2.370 14.627 1.00 97.69 209 ALA A C 1
ATOM 1678 O O . ALA A 1 209 ? 8.189 1.759 13.634 1.00 97.69 209 ALA A O 1
ATOM 1679 N N . ALA A 1 210 ? 8.133 1.992 15.864 1.00 97.81 210 ALA A N 1
ATOM 1680 C CA . ALA A 1 210 ? 8.997 0.845 16.132 1.00 97.81 210 ALA A CA 1
ATOM 1681 C C . ALA A 1 210 ? 8.378 -0.471 15.635 1.00 97.81 210 ALA A C 1
ATOM 1683 O O . ALA A 1 210 ? 9.078 -1.285 15.032 1.00 97.81 210 ALA A O 1
ATOM 1684 N N . LEU A 1 211 ? 7.068 -0.665 15.820 1.00 97.56 211 LEU A N 1
ATOM 1685 C CA . LEU A 1 211 ? 6.349 -1.835 15.312 1.00 97.56 211 LEU A CA 1
ATOM 1686 C C . LEU A 1 211 ? 6.352 -1.883 13.778 1.00 97.56 211 LEU A C 1
ATOM 1688 O O . LEU A 1 211 ? 6.626 -2.939 13.215 1.00 97.56 211 LEU A O 1
ATOM 1692 N N . GLN A 1 212 ? 6.124 -0.755 13.098 1.00 97.06 212 GLN A N 1
ATOM 1693 C CA . GLN A 1 212 ? 6.188 -0.682 11.631 1.00 97.06 212 GLN A CA 1
ATOM 1694 C C . GLN A 1 212 ? 7.589 -0.997 11.089 1.00 97.06 212 GLN A C 1
ATOM 1696 O O . GLN A 1 212 ? 7.717 -1.707 10.096 1.00 97.06 212 GLN A O 1
ATOM 1701 N N . VAL A 1 213 ? 8.644 -0.515 11.754 1.00 97.25 213 VAL A N 1
ATOM 1702 C CA . VAL A 1 213 ? 10.036 -0.810 11.371 1.00 97.25 213 VAL A CA 1
ATOM 1703 C C . VAL A 1 213 ? 10.402 -2.270 11.643 1.00 97.25 213 VAL A C 1
ATOM 1705 O O . VAL A 1 213 ? 11.133 -2.870 10.860 1.00 97.25 213 VAL A O 1
ATOM 1708 N N . THR A 1 214 ? 9.892 -2.850 12.732 1.00 96.69 214 THR A N 1
ATOM 1709 C CA . THR A 1 214 ? 10.153 -4.254 13.098 1.00 96.69 214 THR A CA 1
ATOM 1710 C C . THR A 1 214 ? 9.404 -5.223 12.183 1.00 96.69 214 THR A C 1
ATOM 1712 O O . THR A 1 214 ? 9.897 -6.311 11.893 1.00 96.69 214 THR A O 1
ATOM 1715 N N . HIS A 1 215 ? 8.237 -4.815 11.681 1.00 95.62 215 HIS A N 1
ATOM 1716 C CA . HIS A 1 215 ? 7.369 -5.620 10.823 1.00 95.62 215 HIS A CA 1
ATOM 1717 C C . HIS A 1 215 ? 7.090 -4.917 9.481 1.00 95.62 215 HIS A C 1
ATOM 1719 O O . HIS A 1 215 ? 5.932 -4.642 9.164 1.00 95.62 215 HIS A O 1
ATOM 1725 N N . PRO A 1 216 ? 8.123 -4.648 8.656 1.00 93.81 216 PRO A N 1
ATOM 1726 C CA . PRO A 1 216 ? 7.988 -3.824 7.451 1.00 93.81 216 PRO A CA 1
ATOM 1727 C C . PRO A 1 216 ? 7.165 -4.488 6.336 1.00 93.81 216 PRO A C 1
ATOM 1729 O O . PRO A 1 216 ? 6.788 -3.824 5.377 1.00 93.81 216 PRO A O 1
ATOM 1732 N N . GLN A 1 217 ? 6.907 -5.795 6.446 1.00 90.69 217 GLN A N 1
ATOM 1733 C CA . GLN A 1 217 ? 6.095 -6.558 5.492 1.00 90.69 217 GLN A CA 1
ATOM 1734 C C . GLN A 1 217 ? 4.590 -6.323 5.684 1.00 90.69 217 GLN A C 1
ATOM 1736 O O . GLN A 1 217 ? 3.813 -6.493 4.746 1.00 90.69 217 GLN A O 1
ATOM 1741 N N . VAL A 1 218 ? 4.169 -5.942 6.896 1.00 97.44 218 VAL A N 1
ATOM 1742 C CA . VAL A 1 218 ? 2.760 -5.685 7.201 1.00 97.44 218 VAL A CA 1
ATOM 1743 C C . VAL A 1 218 ? 2.455 -4.244 6.821 1.00 97.44 218 VAL A C 1
ATOM 1745 O O . VAL A 1 218 ? 3.045 -3.316 7.369 1.00 97.44 218 VAL A O 1
ATOM 1748 N N . ASN A 1 219 ? 1.521 -4.032 5.897 1.00 97.00 219 ASN A N 1
ATOM 1749 C CA . ASN A 1 219 ? 1.099 -2.683 5.524 1.00 97.00 219 ASN A CA 1
ATOM 1750 C C . ASN A 1 219 ? 0.234 -2.063 6.626 1.00 97.00 219 ASN A C 1
ATOM 1752 O O . ASN A 1 219 ? -0.614 -2.739 7.195 1.00 97.00 219 ASN A O 1
ATOM 1756 N N . TRP A 1 220 ? 0.393 -0.770 6.897 1.00 97.62 220 TRP A N 1
ATOM 1757 C CA . TRP A 1 220 ? -0.433 -0.051 7.873 1.00 97.62 220 TRP A CA 1
ATOM 1758 C C . TRP A 1 220 ? -1.184 1.081 7.204 1.00 97.62 220 TRP A C 1
ATOM 1760 O O . TRP A 1 220 ? -0.577 1.914 6.531 1.00 97.62 220 TRP A O 1
ATOM 1770 N N . ILE A 1 221 ? -2.494 1.137 7.423 1.00 98.12 221 ILE A N 1
ATOM 1771 C CA . ILE A 1 221 ? -3.355 2.152 6.818 1.00 98.12 221 ILE A CA 1
ATOM 1772 C C . ILE A 1 221 ? -4.269 2.740 7.880 1.00 98.12 221 ILE A C 1
ATOM 1774 O O . ILE A 1 221 ? -4.986 2.018 8.562 1.00 98.12 221 ILE A O 1
ATOM 1778 N N . PHE A 1 222 ? -4.255 4.065 7.992 1.00 98.12 222 PHE A N 1
ATOM 1779 C CA . PHE A 1 222 ? -5.184 4.832 8.816 1.00 98.12 222 PHE A CA 1
ATOM 1780 C C . PHE A 1 222 ? -6.252 5.407 7.895 1.00 98.12 222 PHE A C 1
ATOM 1782 O O . PHE A 1 222 ? -6.011 6.398 7.206 1.00 98.12 222 PHE A O 1
ATOM 1789 N N . ALA A 1 223 ? -7.398 4.737 7.831 1.00 97.31 223 ALA A N 1
ATOM 1790 C CA . ALA A 1 223 ? -8.391 4.949 6.785 1.00 97.31 223 ALA A CA 1
ATOM 1791 C C . ALA A 1 223 ? -9.426 6.037 7.112 1.00 97.31 223 ALA A C 1
ATOM 1793 O O . ALA A 1 223 ? -10.339 6.247 6.327 1.00 97.31 223 ALA A O 1
ATOM 1794 N N . GLU A 1 224 ? -9.286 6.744 8.239 1.00 96.06 224 GLU A N 1
ATOM 1795 C CA . GLU A 1 224 ? -10.185 7.810 8.717 1.00 96.06 224 GLU A CA 1
ATOM 1796 C C . GLU A 1 224 ? -11.612 7.364 9.071 1.00 96.06 224 GLU A C 1
ATOM 1798 O O . GLU A 1 224 ? -12.056 7.617 10.188 1.00 96.06 224 GLU A O 1
ATOM 1803 N N . THR A 1 225 ? -12.326 6.696 8.170 1.00 96.75 225 THR A N 1
ATOM 1804 C CA . THR A 1 225 ? -13.686 6.198 8.398 1.00 96.75 225 THR A CA 1
ATOM 1805 C C . THR A 1 225 ? -13.782 4.708 8.105 1.00 96.75 225 THR A C 1
ATOM 1807 O O . THR A 1 225 ? -12.961 4.145 7.380 1.00 96.75 225 THR A O 1
ATOM 1810 N N . ARG A 1 226 ? -14.821 4.072 8.650 1.00 96.31 226 ARG A N 1
ATOM 1811 C CA . ARG A 1 226 ? -15.167 2.680 8.351 1.00 96.31 226 ARG A CA 1
ATOM 1812 C C . ARG A 1 226 ? -15.408 2.450 6.855 1.00 96.31 226 ARG A C 1
ATOM 1814 O O . ARG A 1 226 ? -14.883 1.490 6.306 1.00 96.31 226 ARG A O 1
ATOM 1821 N N . ASP A 1 227 ? -16.135 3.348 6.195 1.00 96.19 227 ASP A N 1
ATOM 1822 C CA . ASP A 1 227 ? -16.444 3.224 4.766 1.00 96.19 227 ASP A CA 1
ATOM 1823 C C . ASP A 1 227 ? -15.183 3.315 3.899 1.00 96.19 227 ASP A C 1
ATOM 1825 O O . ASP A 1 227 ? -15.022 2.550 2.954 1.00 96.19 227 ASP A O 1
ATOM 1829 N N . LEU A 1 228 ? -14.259 4.221 4.238 1.00 96.88 228 LEU A N 1
ATOM 1830 C CA . LEU A 1 228 ? -12.974 4.327 3.544 1.00 96.88 228 LEU A CA 1
ATOM 1831 C C . LEU A 1 228 ? -12.063 3.127 3.826 1.00 96.88 228 LEU A C 1
ATOM 1833 O O . LEU A 1 228 ? -11.297 2.733 2.948 1.00 96.88 228 LEU A O 1
ATOM 1837 N N . ALA A 1 229 ? -12.134 2.544 5.026 1.00 97.62 229 ALA A N 1
ATOM 1838 C CA . ALA A 1 229 ? -11.419 1.315 5.353 1.00 97.62 229 ALA A CA 1
ATOM 1839 C C . ALA A 1 229 ? -11.919 0.147 4.491 1.00 97.62 229 ALA A C 1
ATOM 1841 O O . ALA A 1 229 ? -11.107 -0.542 3.877 1.00 97.62 229 ALA A O 1
ATOM 1842 N N . GLU A 1 230 ? -13.240 -0.018 4.389 1.00 97.62 230 GLU A N 1
ATOM 1843 C CA . GLU A 1 230 ? -13.890 -1.022 3.541 1.00 97.62 230 GLU A CA 1
ATOM 1844 C C . GLU A 1 230 ? -13.518 -0.833 2.059 1.00 97.62 230 GLU A C 1
ATOM 1846 O O . GLU A 1 230 ? -13.060 -1.780 1.411 1.00 97.62 230 GLU A O 1
ATOM 1851 N N . ASP A 1 231 ? -13.619 0.397 1.543 1.00 95.62 231 ASP A N 1
ATOM 1852 C CA . ASP A 1 231 ? -13.264 0.734 0.158 1.00 95.62 231 ASP A CA 1
ATOM 1853 C C . ASP A 1 231 ? -11.770 0.468 -0.123 1.00 95.62 231 ASP A C 1
ATOM 1855 O O . ASP A 1 231 ? -11.413 -0.147 -1.134 1.00 95.62 231 ASP A O 1
ATOM 1859 N N . TYR A 1 232 ? -10.874 0.872 0.786 1.00 96.25 232 TYR A N 1
ATOM 1860 C CA . TYR A 1 232 ? -9.440 0.599 0.659 1.00 96.25 232 TYR A CA 1
ATOM 1861 C C . TYR A 1 232 ? -9.153 -0.905 0.639 1.00 96.25 232 TYR A C 1
ATOM 1863 O O . TYR A 1 232 ? -8.399 -1.375 -0.217 1.00 96.25 232 TYR A O 1
ATOM 1871 N N . VAL A 1 233 ? -9.748 -1.663 1.564 1.00 97.44 233 VAL A N 1
ATOM 1872 C CA . VAL A 1 233 ? -9.522 -3.108 1.688 1.00 97.44 233 VAL A CA 1
ATOM 1873 C C . VAL A 1 233 ? -9.987 -3.839 0.441 1.00 97.44 233 VAL A C 1
ATOM 1875 O O . VAL A 1 233 ? -9.252 -4.690 -0.060 1.00 97.44 233 VAL A O 1
ATOM 1878 N N . TYR A 1 234 ? -11.128 -3.452 -0.129 1.00 96.12 234 TYR A N 1
ATOM 1879 C CA . TYR A 1 234 ? -11.557 -3.974 -1.420 1.00 96.12 234 TYR A CA 1
ATOM 1880 C C . TYR A 1 234 ? -10.507 -3.749 -2.515 1.00 96.12 234 TYR A C 1
ATOM 1882 O O . TYR A 1 234 ? -10.112 -4.696 -3.203 1.00 96.12 234 TYR A O 1
ATOM 1890 N N . HIS A 1 235 ? -10.023 -2.515 -2.679 1.00 94.69 235 HIS A N 1
ATOM 1891 C CA . HIS A 1 235 ? -9.045 -2.202 -3.721 1.00 94.69 235 HIS A CA 1
ATOM 1892 C C . HIS A 1 235 ? -7.703 -2.906 -3.492 1.00 94.69 235 HIS A C 1
ATOM 1894 O O . HIS A 1 235 ? -7.087 -3.377 -4.452 1.00 94.69 235 HIS A O 1
ATOM 1900 N N . TRP A 1 236 ? -7.263 -3.014 -2.238 1.00 95.88 236 TRP A N 1
ATOM 1901 C CA . TRP A 1 236 ? -6.029 -3.702 -1.870 1.00 95.88 236 TRP A CA 1
ATOM 1902 C C . TRP A 1 236 ? -6.125 -5.209 -2.142 1.00 95.88 236 TRP A C 1
ATOM 1904 O O . TRP A 1 236 ? -5.283 -5.744 -2.865 1.00 95.88 236 TRP A O 1
ATOM 1914 N N . LEU A 1 237 ? -7.185 -5.881 -1.676 1.00 96.12 237 LEU A N 1
ATOM 1915 C CA . LEU A 1 237 ? -7.412 -7.308 -1.941 1.00 96.12 237 LEU A CA 1
ATOM 1916 C C . LEU A 1 237 ? -7.575 -7.575 -3.443 1.00 96.12 237 LEU A C 1
ATOM 1918 O O . LEU A 1 237 ? -6.983 -8.512 -3.976 1.00 96.12 237 LEU A O 1
ATOM 1922 N N . SER A 1 238 ? -8.292 -6.715 -4.165 1.00 94.44 238 SER A N 1
ATOM 1923 C CA . SER A 1 238 ? -8.431 -6.827 -5.622 1.00 94.44 238 SER A CA 1
ATOM 1924 C C . SER A 1 238 ? -7.088 -6.703 -6.346 1.00 94.44 238 SER A C 1
ATOM 1926 O O . SER A 1 238 ? -6.818 -7.434 -7.303 1.00 94.44 238 SER A O 1
ATOM 1928 N N . ALA A 1 239 ? -6.211 -5.804 -5.887 1.00 91.44 239 ALA A N 1
ATOM 1929 C CA . ALA A 1 239 ? -4.867 -5.658 -6.435 1.00 91.44 239 ALA A CA 1
ATOM 1930 C C . ALA A 1 239 ? -4.008 -6.900 -6.174 1.00 91.44 239 ALA A C 1
ATOM 1932 O O . ALA A 1 239 ? -3.343 -7.367 -7.106 1.00 91.44 239 ALA A O 1
ATOM 1933 N N . VAL A 1 240 ? -4.080 -7.463 -4.963 1.00 91.94 240 VAL A N 1
ATOM 1934 C CA . VAL A 1 240 ? -3.418 -8.726 -4.608 1.00 91.94 240 VAL A CA 1
ATOM 1935 C C . VAL A 1 240 ? -3.929 -9.866 -5.491 1.00 91.94 240 VAL A C 1
ATOM 1937 O O . VAL A 1 240 ? -3.127 -10.531 -6.143 1.00 91.94 240 VAL A O 1
ATOM 1940 N N . ASN A 1 241 ? -5.246 -10.031 -5.629 1.00 91.38 241 ASN A N 1
ATOM 1941 C CA . ASN A 1 241 ? -5.848 -11.054 -6.488 1.00 91.38 241 ASN A CA 1
ATOM 1942 C C . ASN A 1 241 ? -5.395 -10.922 -7.958 1.00 91.38 241 ASN A C 1
ATOM 1944 O O . ASN A 1 241 ? -4.975 -11.892 -8.594 1.00 91.38 241 ASN A O 1
ATOM 1948 N N . SER A 1 242 ? -5.390 -9.700 -8.505 1.00 87.25 242 SER A N 1
ATOM 1949 C CA . SER A 1 242 ? -4.927 -9.451 -9.881 1.00 87.25 242 SER A CA 1
ATOM 1950 C C . SER A 1 242 ? -3.411 -9.637 -10.057 1.00 87.25 242 SER A C 1
ATOM 1952 O O . SER A 1 242 ? -2.933 -9.747 -11.190 1.00 87.25 242 SER A O 1
ATOM 1954 N N . HIS A 1 243 ? -2.632 -9.603 -8.976 1.00 83.75 243 HIS A N 1
ATOM 1955 C CA . HIS A 1 243 ? -1.207 -9.917 -9.004 1.00 83.75 243 HIS A CA 1
ATOM 1956 C C . HIS A 1 243 ? -0.980 -11.431 -8.948 1.00 83.75 243 HIS A C 1
ATOM 1958 O O . HIS A 1 243 ? -0.282 -11.962 -9.811 1.00 83.75 243 HIS A O 1
ATOM 1964 N N . LEU A 1 244 ? -1.634 -12.123 -8.012 1.00 83.50 244 LEU A N 1
ATOM 1965 C CA . LEU A 1 244 ? -1.566 -13.579 -7.858 1.00 83.50 244 LEU A CA 1
ATOM 1966 C C . LEU A 1 244 ? -1.942 -14.301 -9.155 1.00 83.50 244 LEU A C 1
ATOM 1968 O O . LEU A 1 244 ? -1.160 -15.103 -9.648 1.00 83.50 244 LEU A O 1
ATOM 1972 N N . THR A 1 245 ? -3.049 -13.909 -9.790 1.00 80.56 245 THR A N 1
ATOM 1973 C CA . THR A 1 245 ? -3.496 -14.465 -11.085 1.00 80.56 245 THR A CA 1
ATOM 1974 C C . THR A 1 245 ? -2.522 -14.250 -12.253 1.00 80.56 245 THR A C 1
ATOM 1976 O O . THR A 1 245 ? -2.608 -14.951 -13.258 1.00 80.56 245 THR A O 1
ATOM 1979 N N . LYS A 1 246 ? -1.599 -13.280 -12.166 1.00 73.44 246 LYS A N 1
ATOM 1980 C CA . LYS A 1 246 ? -0.573 -13.033 -13.199 1.00 73.44 246 LYS A CA 1
ATOM 1981 C C . LYS A 1 246 ? 0.734 -13.768 -12.931 1.00 73.44 246 LYS A C 1
ATOM 1983 O O . LYS A 1 246 ? 1.431 -14.100 -13.885 1.00 73.44 246 LYS A O 1
ATOM 1988 N N . VAL A 1 247 ? 1.102 -13.913 -11.660 1.00 65.44 247 VAL A N 1
ATOM 1989 C CA . VAL A 1 247 ? 2.385 -14.492 -11.233 1.00 65.44 247 VAL A CA 1
ATOM 1990 C C . VAL A 1 247 ? 2.279 -16.001 -11.052 1.00 65.44 247 VAL A C 1
ATOM 1992 O O . VAL A 1 247 ? 3.234 -16.711 -11.345 1.00 65.44 247 VAL A O 1
ATOM 1995 N N . MET A 1 248 ? 1.116 -16.492 -10.634 1.00 58.34 248 MET A N 1
ATOM 1996 C CA . MET A 1 248 ? 0.815 -17.910 -10.500 1.00 58.34 248 MET A CA 1
ATOM 1997 C C . MET A 1 248 ? -0.330 -18.245 -11.461 1.00 58.34 248 MET A C 1
ATOM 1999 O O . MET A 1 248 ? -1.497 -18.044 -11.117 1.00 58.34 248 MET A O 1
ATOM 2003 N N . PRO A 1 249 ? -0.029 -18.691 -12.696 1.00 45.62 249 PRO A N 1
ATOM 2004 C CA . PRO A 1 249 ? -1.059 -19.218 -13.575 1.00 45.62 249 PRO A CA 1
ATOM 2005 C C . PRO A 1 249 ? -1.741 -20.380 -12.859 1.00 45.62 249 PRO A C 1
ATOM 2007 O O . PRO A 1 249 ? -1.067 -21.259 -12.324 1.00 45.62 249 PRO A O 1
ATOM 2010 N N . THR A 1 250 ? -3.068 -20.384 -12.851 1.00 41.53 250 THR A N 1
ATOM 2011 C CA . THR A 1 250 ? -3.843 -21.541 -12.410 1.00 41.53 250 THR A CA 1
ATOM 2012 C C . THR A 1 250 ? -3.362 -22.763 -13.199 1.00 41.53 250 THR A C 1
ATOM 2014 O O . THR A 1 250 ? -3.317 -22.686 -14.433 1.00 41.53 250 THR A O 1
ATOM 2017 N N . PRO A 1 251 ? -3.004 -23.886 -12.553 1.00 38.44 251 PRO A N 1
ATOM 2018 C CA . PRO A 1 251 ? -2.906 -25.147 -13.265 1.00 38.44 251 PRO A CA 1
ATOM 2019 C C . PRO A 1 251 ? -4.256 -25.388 -13.942 1.00 38.44 251 PRO A C 1
ATOM 2021 O O . PRO A 1 251 ? -5.303 -25.298 -13.298 1.00 38.44 251 PRO A O 1
ATOM 2024 N N . VAL A 1 252 ? -4.250 -25.636 -15.252 1.00 36.94 252 VAL A N 1
ATOM 2025 C CA . VAL A 1 252 ? -5.441 -26.147 -15.938 1.00 36.94 252 VAL A CA 1
ATOM 2026 C C . VAL A 1 252 ? -5.838 -27.415 -15.194 1.00 36.94 252 VAL A C 1
ATOM 2028 O O . VAL A 1 252 ? -5.004 -28.306 -15.046 1.00 36.94 252 VAL A O 1
ATOM 2031 N N . ALA A 1 253 ? -7.064 -27.454 -14.671 1.00 33.44 253 ALA A N 1
ATOM 2032 C CA . ALA A 1 253 ? -7.568 -28.578 -13.900 1.00 33.44 253 ALA A CA 1
ATOM 2033 C C . ALA A 1 253 ? -7.378 -29.878 -14.695 1.00 33.44 253 ALA A C 1
ATOM 2035 O O . ALA A 1 253 ? -8.059 -30.120 -15.690 1.00 33.44 253 ALA A O 1
ATOM 2036 N N . THR A 1 254 ? -6.424 -30.699 -14.271 1.00 33.50 254 THR A N 1
ATOM 2037 C CA . THR A 1 254 ? -6.417 -32.124 -14.571 1.00 33.50 254 THR A CA 1
ATOM 2038 C C . THR A 1 254 ? -7.188 -32.792 -13.451 1.00 33.50 254 THR A C 1
ATOM 2040 O O . THR A 1 254 ? -6.727 -32.799 -12.309 1.00 33.50 254 THR A O 1
ATOM 2043 N N . ASP A 1 255 ? -8.375 -33.296 -13.778 1.00 31.67 255 ASP A N 1
ATOM 2044 C CA . ASP A 1 255 ? -9.195 -34.108 -12.888 1.00 31.67 255 ASP A CA 1
ATOM 2045 C C . ASP A 1 255 ? -8.363 -35.251 -12.290 1.00 31.67 255 ASP A C 1
ATOM 2047 O O . ASP A 1 255 ? -7.971 -36.190 -12.982 1.00 31.67 255 ASP A O 1
ATOM 2051 N N . ALA A 1 256 ? -8.109 -35.181 -10.986 1.00 28.86 256 ALA A N 1
ATOM 2052 C CA . ALA A 1 256 ? -7.708 -36.321 -10.175 1.00 28.86 256 ALA A CA 1
ATOM 2053 C C . ALA A 1 256 ? -8.224 -36.108 -8.739 1.00 28.86 256 ALA A C 1
ATOM 2055 O O . ALA A 1 256 ? -7.960 -35.058 -8.148 1.00 28.86 256 ALA A O 1
ATOM 2056 N N . PRO A 1 257 ? -8.980 -37.056 -8.160 1.00 35.38 257 PRO A N 1
ATOM 2057 C CA . PRO A 1 257 ? -9.556 -36.885 -6.836 1.00 35.38 257 PRO A CA 1
ATOM 2058 C C . PRO A 1 257 ? -8.598 -37.337 -5.725 1.00 35.38 257 PRO A C 1
ATOM 2060 O O . PRO A 1 257 ? -7.996 -38.405 -5.809 1.00 35.38 257 PRO A O 1
ATOM 2063 N N . GLY A 1 258 ? -8.593 -36.581 -4.622 1.00 28.00 258 GLY A N 1
ATOM 2064 C CA . GLY A 1 258 ? -8.465 -37.142 -3.274 1.00 28.00 258 GLY A CA 1
ATOM 2065 C C . GLY A 1 258 ? -7.231 -36.745 -2.462 1.00 28.00 258 GLY A C 1
ATOM 2066 O O . GLY A 1 258 ? -6.132 -37.212 -2.727 1.00 28.00 258 GLY A O 1
ATOM 2067 N N . ALA A 1 259 ? -7.459 -35.993 -1.380 1.00 28.64 259 ALA A N 1
ATOM 2068 C CA . ALA A 1 259 ? -7.074 -36.387 -0.017 1.00 28.64 259 ALA A CA 1
ATOM 2069 C C . ALA A 1 259 ? -7.677 -35.392 0.992 1.00 28.64 259 ALA A C 1
ATOM 2071 O O . ALA A 1 259 ? -7.256 -34.243 1.090 1.00 28.64 259 ALA A O 1
ATOM 2072 N N . ALA A 1 260 ? -8.697 -35.842 1.724 1.00 27.75 260 ALA A N 1
ATOM 2073 C CA . ALA A 1 260 ? -9.307 -35.104 2.822 1.00 27.75 260 ALA A CA 1
ATOM 2074 C C . ALA A 1 260 ? -8.355 -35.039 4.028 1.00 27.75 260 ALA A C 1
ATOM 2076 O O . ALA A 1 260 ? -7.759 -36.049 4.402 1.00 27.75 260 ALA A O 1
ATOM 2077 N N . TYR A 1 261 ? -8.256 -33.872 4.666 1.00 27.50 261 TYR A N 1
ATOM 2078 C CA . TYR A 1 261 ? -7.584 -33.714 5.954 1.00 27.50 261 TYR A CA 1
ATOM 2079 C C . TYR A 1 261 ? -8.609 -33.871 7.086 1.00 27.50 261 TYR A C 1
ATOM 2081 O O . TYR A 1 261 ? -9.580 -33.120 7.172 1.00 27.50 261 TYR A O 1
ATOM 2089 N N . THR A 1 262 ? -8.411 -34.872 7.942 1.00 27.80 262 THR A N 1
ATOM 2090 C CA . THR A 1 262 ? -9.217 -35.128 9.142 1.00 27.80 262 THR A CA 1
ATOM 2091 C C . THR A 1 262 ? -8.796 -34.204 10.283 1.00 27.80 262 THR A C 1
ATOM 2093 O O . THR A 1 262 ? -7.638 -34.215 10.698 1.00 27.80 262 THR A O 1
ATOM 2096 N N . ALA A 1 263 ? -9.748 -33.438 10.815 1.00 27.17 263 ALA A N 1
ATOM 2097 C CA . ALA A 1 263 ? -9.576 -32.617 12.008 1.00 27.17 263 ALA A CA 1
ATOM 2098 C C . ALA A 1 263 ? -9.432 -33.491 13.269 1.00 27.17 263 ALA A C 1
ATOM 2100 O O . ALA A 1 263 ? -10.290 -34.324 13.561 1.00 27.17 263 ALA A O 1
ATOM 2101 N N . GLY A 1 264 ? -8.353 -33.279 14.025 1.00 24.97 264 GLY A N 1
ATOM 2102 C CA . GLY A 1 264 ? -8.170 -33.823 15.369 1.00 24.97 264 GLY A CA 1
ATOM 2103 C C . GLY A 1 264 ? -8.708 -32.849 16.414 1.00 24.97 264 GLY A C 1
ATOM 2104 O O . GLY A 1 264 ? -8.249 -31.713 16.502 1.00 24.97 264 GLY A O 1
ATOM 2105 N N . ALA A 1 265 ? -9.693 -33.300 17.186 1.00 26.30 265 ALA A N 1
ATOM 2106 C CA . ALA A 1 265 ? -10.319 -32.563 18.272 1.00 26.30 265 ALA A CA 1
ATOM 2107 C C . ALA A 1 265 ? -9.450 -32.529 19.545 1.00 26.30 265 ALA A C 1
ATOM 2109 O O . ALA A 1 265 ? -8.986 -33.568 20.008 1.00 26.30 265 ALA A O 1
ATOM 2110 N N . ALA A 1 266 ? -9.327 -31.344 20.144 1.00 27.55 266 ALA A N 1
ATOM 2111 C CA . ALA A 1 266 ? -9.136 -31.079 21.576 1.00 27.55 266 ALA A CA 1
A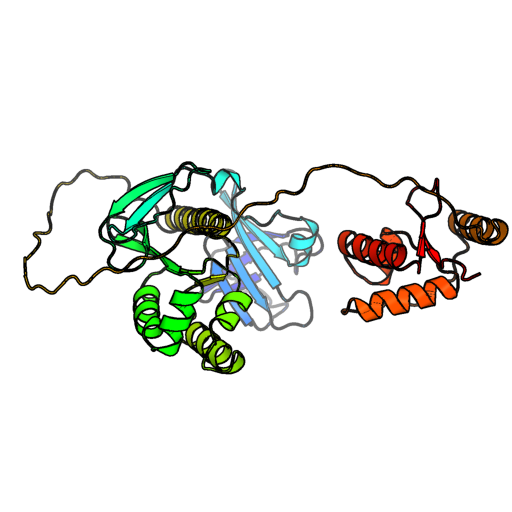TOM 2112 C C . ALA A 1 266 ? -9.456 -29.578 21.767 1.00 27.55 266 ALA A C 1
ATOM 2114 O O . ALA A 1 266 ? -8.876 -28.752 21.080 1.00 27.55 266 ALA A O 1
ATOM 2115 N N . GLY A 1 267 ? -10.413 -29.098 22.561 1.00 22.84 267 GLY A N 1
ATOM 2116 C CA . GLY A 1 267 ? -10.973 -29.626 23.794 1.00 22.84 267 GLY A CA 1
ATOM 2117 C C . GLY A 1 267 ? -10.337 -28.920 24.995 1.00 22.84 267 GLY A C 1
ATOM 2118 O O . GLY A 1 267 ? -9.469 -29.516 25.613 1.00 22.84 267 GLY A O 1
ATOM 2119 N N . ALA A 1 268 ? -10.743 -27.679 25.305 1.00 25.84 268 ALA A N 1
ATOM 2120 C CA . ALA A 1 268 ? -10.890 -27.158 26.675 1.00 25.84 268 ALA A CA 1
ATOM 2121 C C . ALA A 1 268 ? -11.351 -25.686 26.695 1.00 25.84 268 ALA A C 1
ATOM 2123 O O . ALA A 1 268 ? -10.984 -24.868 25.859 1.00 25.84 268 ALA A O 1
ATOM 2124 N N . SER A 1 269 ? -12.187 -25.409 27.686 1.00 26.56 269 SER A N 1
ATOM 2125 C CA . SER A 1 269 ? -13.033 -24.252 27.960 1.00 26.56 269 SER A CA 1
ATOM 2126 C C . SER A 1 269 ? -12.339 -23.075 28.653 1.00 26.56 269 SER A C 1
ATOM 2128 O O . SER A 1 269 ? -11.379 -23.275 29.391 1.00 26.56 269 SER A O 1
ATOM 2130 N N . ASN A 1 270 ? -12.915 -21.875 28.499 1.00 27.44 270 ASN A N 1
ATOM 2131 C CA . ASN A 1 270 ? -13.315 -20.917 29.558 1.00 27.44 270 ASN A CA 1
ATOM 2132 C C . ASN A 1 270 ? -13.525 -19.529 28.931 1.00 27.44 270 ASN A C 1
ATOM 2134 O O . ASN A 1 270 ? -12.812 -19.158 28.012 1.00 27.44 270 ASN A O 1
ATOM 2138 N N . ALA A 1 271 ? -14.381 -18.631 29.397 1.00 26.38 271 ALA A N 1
ATOM 2139 C CA . ALA A 1 271 ? -15.579 -18.613 30.225 1.00 26.38 271 ALA A CA 1
ATOM 2140 C C . ALA A 1 271 ? -16.112 -17.185 29.997 1.00 26.38 271 ALA A C 1
ATOM 2142 O O . ALA A 1 271 ? -15.344 -16.222 30.004 1.00 26.38 271 ALA A O 1
ATOM 2143 N N . ALA A 1 272 ? -17.402 -17.056 29.708 1.00 23.53 272 ALA A N 1
ATOM 2144 C CA . ALA A 1 272 ? -18.053 -15.786 29.439 1.00 23.53 272 ALA A CA 1
ATOM 2145 C C . ALA A 1 272 ? -18.142 -14.922 30.704 1.00 23.53 272 ALA A C 1
ATOM 2147 O O . ALA A 1 272 ? -18.521 -15.423 31.761 1.00 23.53 272 ALA A O 1
ATOM 2148 N N . VAL A 1 273 ? -17.895 -13.616 30.566 1.00 25.84 273 VAL A N 1
ATOM 2149 C CA . VAL A 1 273 ? -18.419 -12.599 31.485 1.00 25.84 273 VAL A CA 1
ATOM 2150 C C . VAL A 1 273 ? -18.837 -11.369 30.678 1.00 25.84 273 VAL A C 1
ATOM 2152 O O . VAL A 1 273 ? -18.013 -10.666 30.103 1.00 25.84 273 VAL A O 1
ATOM 2155 N N . ALA A 1 274 ? -20.139 -11.116 30.665 1.00 23.92 274 ALA A N 1
ATOM 2156 C CA . ALA A 1 274 ? -20.801 -9.829 30.460 1.00 23.92 274 ALA A CA 1
ATOM 2157 C C . ALA A 1 274 ? -22.131 -9.909 31.252 1.00 23.92 274 ALA A C 1
ATOM 2159 O O . ALA A 1 274 ? -22.523 -11.032 31.589 1.00 23.92 274 ALA A O 1
ATOM 2160 N N . PRO A 1 275 ? -22.881 -8.819 31.524 1.00 38.03 275 PRO A N 1
ATOM 2161 C CA . PRO A 1 275 ? -22.700 -7.432 31.077 1.00 38.03 275 PRO A CA 1
ATOM 2162 C C . PRO A 1 275 ? -22.930 -6.377 32.195 1.00 38.03 275 PRO A C 1
ATOM 2164 O O . PRO A 1 275 ? -23.283 -6.703 33.324 1.00 38.03 275 PRO A O 1
ATOM 2167 N N . SER A 1 276 ? -22.818 -5.084 31.864 1.00 26.30 276 SER A N 1
ATOM 2168 C CA . SER A 1 276 ? -23.668 -4.050 32.481 1.00 26.30 276 SER A CA 1
ATOM 2169 C C . SER A 1 276 ? -23.831 -2.840 31.557 1.00 26.30 276 SER A C 1
ATOM 2171 O O . SER A 1 276 ? -22.893 -2.430 30.876 1.00 26.30 276 SER A O 1
ATOM 2173 N N . ALA A 1 277 ? -25.056 -2.319 31.528 1.00 25.11 277 ALA A N 1
ATOM 2174 C CA . ALA A 1 277 ? -25.596 -1.309 30.629 1.00 25.11 277 ALA A CA 1
ATOM 2175 C C . ALA A 1 277 ? -25.861 0.024 31.353 1.00 25.11 277 ALA A C 1
ATOM 2177 O O . ALA A 1 277 ? -26.211 0.009 32.528 1.00 25.11 277 ALA A O 1
ATOM 2178 N N . ALA A 1 278 ? -25.757 1.140 30.615 1.00 25.47 278 ALA A N 1
ATOM 2179 C CA . ALA A 1 278 ? -26.495 2.422 30.713 1.00 25.47 278 ALA A CA 1
ATOM 2180 C C . ALA A 1 278 ? -25.636 3.522 30.037 1.00 25.47 278 ALA A C 1
ATOM 2182 O O . ALA A 1 278 ? -24.431 3.548 30.240 1.00 25.47 278 ALA A O 1
ATOM 2183 N N . GLY A 1 279 ? -26.123 4.456 29.216 1.00 23.62 279 GLY A N 1
ATOM 2184 C CA . GLY A 1 279 ? -27.484 4.902 28.949 1.00 23.62 279 GLY A CA 1
ATOM 2185 C C . GLY A 1 279 ? -27.594 5.727 27.650 1.00 23.62 279 GLY A C 1
ATOM 2186 O O . GLY A 1 279 ? -26.649 5.851 26.876 1.00 23.62 279 GLY A O 1
ATOM 2187 N N . ALA A 1 280 ? -28.814 6.211 27.433 1.00 27.20 280 ALA A N 1
ATOM 2188 C CA . ALA A 1 280 ? -29.456 6.674 26.200 1.00 27.20 280 ALA A CA 1
ATOM 2189 C C . ALA A 1 280 ? -29.038 8.105 25.722 1.00 27.20 280 ALA A C 1
ATOM 2191 O O . ALA A 1 280 ? -28.222 8.750 26.378 1.00 27.20 280 ALA A O 1
ATOM 2192 N N . PRO A 1 281 ? -29.559 8.598 24.571 1.00 29.77 281 PRO A N 1
ATOM 2193 C CA . PRO A 1 281 ? -28.832 9.441 23.611 1.00 29.77 281 PRO A CA 1
ATOM 2194 C C . PRO A 1 281 ? -29.111 10.952 23.720 1.00 29.77 281 PRO A C 1
ATOM 2196 O O . PRO A 1 281 ? -30.099 11.377 24.314 1.00 29.77 281 PRO A O 1
ATOM 2199 N N . SER A 1 282 ? -28.284 11.764 23.049 1.00 24.95 282 SER A N 1
ATOM 2200 C CA . SER A 1 282 ? -28.573 13.178 22.769 1.00 24.95 282 SER A CA 1
ATOM 2201 C C . SER A 1 282 ? -28.498 13.484 21.269 1.00 24.95 282 SER A C 1
ATOM 2203 O O . SER A 1 282 ? -27.766 12.846 20.515 1.00 24.95 282 SER A O 1
ATOM 2205 N N . ALA A 1 283 ? -29.337 14.440 20.882 1.00 25.98 283 ALA A N 1
ATOM 2206 C CA . ALA A 1 283 ? -29.940 14.697 19.585 1.00 25.98 283 ALA A CA 1
ATOM 2207 C C . ALA A 1 283 ? -28.997 15.088 18.433 1.00 25.98 283 ALA A C 1
ATOM 2209 O O . ALA A 1 283 ? -27.973 15.747 18.600 1.00 25.98 283 ALA A O 1
ATOM 2210 N N . ALA A 1 284 ? -29.457 14.732 17.233 1.00 25.12 284 ALA A N 1
ATOM 2211 C CA . ALA A 1 284 ? -28.945 15.151 15.940 1.00 25.12 284 ALA A CA 1
ATOM 2212 C C . ALA A 1 284 ? -29.323 16.606 15.612 1.00 25.12 284 ALA A C 1
ATOM 2214 O O . ALA A 1 284 ? -30.457 17.025 15.841 1.00 25.12 284 ALA A O 1
ATOM 2215 N N . VAL A 1 285 ? -28.403 17.328 14.968 1.00 26.05 285 VAL A N 1
ATOM 2216 C CA . VAL A 1 285 ? -28.701 18.524 14.168 1.00 26.05 285 VAL A CA 1
ATOM 2217 C C . VAL A 1 285 ? -27.916 18.420 12.859 1.00 26.05 285 VAL A C 1
ATOM 2219 O O . VAL A 1 285 ? -26.690 18.343 12.857 1.00 26.05 285 VAL A O 1
ATOM 2222 N N . ALA A 1 286 ? -28.647 18.366 11.747 1.00 29.23 286 ALA A N 1
ATOM 2223 C CA . ALA A 1 286 ? -28.129 18.395 10.381 1.00 29.23 286 ALA A CA 1
ATOM 2224 C C . ALA A 1 286 ? -27.780 19.831 9.947 1.00 29.23 286 ALA A C 1
ATOM 2226 O O . ALA A 1 286 ? -28.412 20.767 10.441 1.00 29.23 286 ALA A O 1
ATOM 2227 N N . PRO A 1 287 ? -26.905 20.039 8.946 1.00 26.20 287 PRO A N 1
ATOM 2228 C CA . PRO A 1 287 ? -26.918 21.271 8.179 1.00 26.20 287 PRO A CA 1
ATOM 2229 C C . PRO A 1 287 ? -27.520 21.075 6.781 1.00 26.20 287 PRO A C 1
ATOM 2231 O O . PRO A 1 287 ? -27.158 20.184 6.014 1.00 26.20 287 PRO A O 1
ATOM 2234 N N . SER A 1 288 ? -28.455 21.980 6.502 1.00 26.02 288 SER A N 1
ATOM 2235 C CA . SER A 1 288 ? -29.100 22.290 5.230 1.00 26.02 288 SER A CA 1
ATOM 2236 C C . SER A 1 288 ? -28.122 22.830 4.181 1.00 26.02 288 SER A C 1
ATOM 2238 O O . SER A 1 288 ? -27.101 23.438 4.498 1.00 26.02 288 SER A O 1
ATOM 2240 N N . ALA A 1 289 ? -28.504 22.646 2.919 1.00 26.69 289 ALA A N 1
ATOM 2241 C CA . ALA A 1 289 ? -27.851 23.135 1.717 1.00 26.69 289 ALA A CA 1
ATOM 2242 C C . ALA A 1 289 ? -28.025 24.650 1.462 1.00 26.69 289 ALA A C 1
ATOM 2244 O O . ALA A 1 289 ? -28.950 25.280 1.969 1.00 26.69 289 ALA A O 1
ATOM 2245 N N . ALA A 1 290 ? -27.179 25.122 0.535 1.00 26.45 290 ALA A N 1
ATOM 2246 C CA . ALA A 1 290 ? -27.322 26.257 -0.386 1.00 26.45 290 ALA A CA 1
ATOM 2247 C C . ALA A 1 290 ? -27.167 27.697 0.148 1.00 26.45 290 ALA A C 1
ATOM 2249 O O . ALA A 1 290 ? -27.907 28.171 0.999 1.00 26.45 290 ALA A O 1
ATOM 2250 N N . GLY A 1 291 ? -26.247 28.432 -0.489 1.00 22.41 291 GLY A N 1
ATOM 2251 C CA . GLY A 1 291 ? -26.124 29.886 -0.380 1.00 22.41 291 GLY A CA 1
ATOM 2252 C C . GLY A 1 291 ? -24.829 30.405 -1.005 1.00 22.41 291 GLY A C 1
ATOM 2253 O O . GLY A 1 291 ? -23.812 30.512 -0.331 1.00 22.41 291 GLY A O 1
ATOM 2254 N N . ALA A 1 292 ? -24.854 30.712 -2.303 1.00 34.31 292 ALA A N 1
ATOM 2255 C CA . ALA A 1 292 ? -23.815 31.515 -2.948 1.00 34.31 292 ALA A CA 1
ATOM 2256 C C . ALA A 1 292 ? -23.863 32.961 -2.416 1.00 34.31 292 ALA A C 1
ATOM 2258 O O . ALA A 1 292 ? -24.969 33.494 -2.305 1.00 34.31 292 ALA A O 1
ATOM 2259 N N . PRO A 1 293 ? -22.731 33.650 -2.177 1.00 27.80 293 PRO A N 1
ATOM 2260 C CA . PRO A 1 293 ? -22.749 35.092 -2.020 1.00 27.80 293 PRO A CA 1
ATOM 2261 C C . PRO A 1 293 ? -22.367 35.803 -3.320 1.00 27.80 293 PRO A C 1
ATOM 2263 O O . PRO A 1 293 ? -21.325 35.577 -3.936 1.00 27.80 293 PRO A O 1
ATOM 2266 N N . SER A 1 294 ? -23.292 36.683 -3.679 1.00 24.89 294 SER A N 1
ATOM 2267 C CA . SER A 1 294 ? -23.219 37.808 -4.597 1.00 24.89 294 SER A CA 1
ATOM 2268 C C . SER A 1 294 ? -22.020 38.725 -4.339 1.00 24.89 294 SER A C 1
ATOM 2270 O O . SER A 1 294 ? -21.633 38.966 -3.198 1.00 24.89 294 SER A O 1
ATOM 2272 N N . ALA A 1 295 ? -21.497 39.301 -5.421 1.00 33.03 295 ALA A N 1
ATOM 2273 C CA . ALA A 1 295 ? -20.508 40.366 -5.406 1.00 33.03 295 ALA A CA 1
ATOM 2274 C C . ALA A 1 295 ? -21.132 41.719 -5.008 1.00 33.03 295 ALA A C 1
ATOM 2276 O O . ALA A 1 295 ? -22.114 42.156 -5.601 1.00 33.03 295 ALA A O 1
ATOM 2277 N N . ALA A 1 296 ? -20.510 42.387 -4.041 1.00 27.31 296 ALA A N 1
ATOM 2278 C CA . ALA A 1 296 ? -20.523 43.829 -3.780 1.00 27.31 296 ALA A CA 1
ATOM 2279 C C . ALA A 1 296 ? -19.236 44.063 -2.966 1.00 27.31 296 ALA A C 1
ATOM 2281 O O . ALA A 1 296 ? -19.007 43.361 -1.992 1.00 27.31 296 ALA A O 1
ATOM 2282 N N . GLY A 1 297 ? -18.243 44.848 -3.369 1.00 27.62 297 GLY A N 1
ATOM 2283 C CA . GLY A 1 297 ? -18.276 46.222 -3.839 1.00 27.62 297 GLY A CA 1
ATOM 2284 C C . GLY A 1 297 ? -17.298 46.969 -2.927 1.00 27.62 297 GLY A C 1
ATOM 2285 O O . GLY A 1 297 ? -17.661 47.319 -1.813 1.00 27.62 297 GLY A O 1
ATOM 2286 N N . ALA A 1 298 ? -16.048 47.140 -3.360 1.00 29.64 298 ALA A N 1
ATOM 2287 C CA . ALA A 1 298 ? -15.064 47.973 -2.673 1.00 29.64 298 ALA A CA 1
ATOM 2288 C C . ALA A 1 298 ? -14.359 48.842 -3.718 1.00 29.64 298 ALA A C 1
ATOM 2290 O O . ALA A 1 298 ? -13.690 48.355 -4.630 1.00 29.64 298 ALA A O 1
ATOM 2291 N N . SER A 1 299 ? -14.619 50.139 -3.611 1.00 36.03 299 SER A N 1
ATOM 2292 C CA . SER A 1 299 ? -14.133 51.222 -4.451 1.00 36.03 299 SER A CA 1
ATOM 2293 C C . SER A 1 299 ? -12.630 51.435 -4.264 1.00 36.03 299 SER A C 1
ATOM 2295 O O . SER A 1 299 ? -12.203 51.980 -3.250 1.00 36.03 299 SER A O 1
ATOM 2297 N N . GLY A 1 300 ? -11.844 51.051 -5.268 1.00 32.06 300 GLY A N 1
ATOM 2298 C CA . GLY A 1 300 ? -10.460 51.484 -5.467 1.00 32.06 300 GLY A CA 1
ATOM 2299 C C . GLY A 1 300 ? -10.324 52.058 -6.878 1.00 32.06 300 GLY A C 1
ATOM 2300 O O . GLY A 1 300 ? -10.940 51.539 -7.808 1.00 32.06 300 GLY A O 1
ATOM 2301 N N . ALA A 1 301 ? -9.587 53.159 -7.033 1.00 36.59 301 ALA A N 1
ATOM 2302 C CA . ALA A 1 301 ? -9.523 53.951 -8.263 1.00 36.59 301 ALA A CA 1
ATOM 2303 C C . ALA A 1 301 ? -9.279 53.082 -9.531 1.00 36.59 301 ALA A C 1
ATOM 2305 O O . ALA A 1 301 ? -8.230 52.443 -9.643 1.00 36.59 301 ALA A O 1
ATOM 2306 N N . PRO A 1 302 ? -10.210 53.059 -10.509 1.00 42.81 302 PRO A N 1
ATOM 2307 C CA . PRO A 1 302 ? -10.208 52.086 -11.611 1.00 42.81 302 PRO A CA 1
ATOM 2308 C C . PRO A 1 302 ? -9.111 52.297 -12.672 1.00 42.81 302 PRO A C 1
ATOM 2310 O O . PRO A 1 302 ? -8.907 51.424 -13.513 1.00 42.81 302 PRO A O 1
ATOM 2313 N N . GLY A 1 303 ? -8.385 53.421 -12.641 1.00 47.81 303 GLY A N 1
ATOM 2314 C CA . GLY A 1 303 ? -7.411 53.776 -13.682 1.00 47.81 303 GLY A CA 1
ATOM 2315 C C . GLY A 1 303 ? -6.155 52.899 -13.701 1.00 47.81 303 GLY A C 1
ATOM 2316 O O . GLY A 1 303 ? -5.751 52.418 -14.755 1.00 47.81 303 GLY A O 1
ATOM 2317 N N . HIS A 1 304 ? -5.566 52.617 -12.537 1.00 52.75 304 HIS A N 1
ATOM 2318 C CA . HIS A 1 304 ? -4.229 52.011 -12.472 1.00 52.75 304 HIS A CA 1
ATOM 2319 C C . HIS A 1 304 ? -4.224 50.493 -12.743 1.00 52.75 304 HIS A C 1
ATOM 2321 O O . HIS A 1 304 ? -3.252 49.931 -13.247 1.00 52.75 304 HIS A O 1
ATOM 2327 N N . VAL A 1 305 ? -5.337 49.815 -12.437 1.00 55.97 305 VAL A N 1
ATOM 2328 C CA . VAL A 1 305 ? -5.523 48.374 -12.689 1.00 55.97 305 VAL A CA 1
ATOM 2329 C C . VAL A 1 305 ? -5.806 48.111 -14.172 1.00 55.97 305 VAL A C 1
ATOM 2331 O O . VAL A 1 305 ? -5.296 47.141 -14.731 1.00 55.97 305 VAL A O 1
ATOM 2334 N N . ALA A 1 306 ? -6.579 48.990 -14.823 1.00 59.47 306 ALA A N 1
ATOM 2335 C CA . ALA A 1 306 ? -6.878 48.899 -16.251 1.00 59.47 306 ALA A CA 1
ATOM 2336 C C . ALA A 1 306 ? -5.629 49.141 -17.119 1.00 59.47 306 ALA A C 1
ATOM 2338 O O . ALA A 1 306 ? -5.405 48.414 -18.084 1.00 59.47 306 ALA A O 1
ATOM 2339 N N . GLU A 1 307 ? -4.780 50.096 -16.733 1.00 60.38 307 GLU A N 1
ATOM 2340 C CA . GLU A 1 307 ? -3.520 50.413 -17.416 1.00 60.38 307 GLU A CA 1
ATOM 2341 C C . GLU A 1 307 ? -2.505 49.255 -17.338 1.00 60.38 307 GLU A C 1
ATOM 2343 O O . GLU A 1 307 ? -1.970 48.825 -18.360 1.00 60.38 307 GLU A O 1
ATOM 2348 N N . LYS A 1 308 ? -2.324 48.643 -16.155 1.00 62.91 308 LYS A N 1
ATOM 2349 C CA . LYS A 1 308 ? -1.474 47.444 -15.994 1.00 62.91 308 LYS A CA 1
ATOM 2350 C C . LYS A 1 308 ? -2.016 46.222 -16.742 1.00 62.91 308 LYS A C 1
ATOM 2352 O O . LYS A 1 308 ? -1.238 45.434 -17.278 1.00 62.91 308 LYS A O 1
ATOM 2357 N N . ALA A 1 309 ? -3.339 46.055 -16.804 1.00 62.38 309 ALA A N 1
ATOM 2358 C CA . ALA A 1 309 ? -3.957 44.987 -17.589 1.00 62.38 309 ALA A CA 1
ATOM 2359 C C . ALA A 1 309 ? -3.754 45.192 -19.103 1.00 62.38 309 ALA A C 1
ATOM 2361 O O . ALA A 1 309 ? -3.487 44.223 -19.813 1.00 62.38 309 ALA A O 1
ATOM 2362 N N . ALA A 1 310 ? -3.829 46.436 -19.589 1.00 63.03 310 ALA A N 1
ATOM 2363 C CA . ALA A 1 310 ? -3.540 46.775 -20.981 1.00 63.03 310 ALA A CA 1
ATOM 2364 C C . ALA A 1 310 ? -2.059 46.541 -21.334 1.00 63.03 310 ALA A C 1
ATOM 2366 O O . ALA A 1 310 ? -1.778 45.921 -22.355 1.00 63.03 310 ALA A O 1
ATOM 2367 N N . SER A 1 311 ? -1.131 46.930 -20.453 1.00 63.62 311 SER A N 1
ATOM 2368 C CA . SER A 1 311 ? 0.315 46.685 -20.598 1.00 63.62 311 SER A CA 1
ATOM 2369 C C . SER A 1 311 ? 0.663 45.185 -20.640 1.00 63.62 311 SER A C 1
ATOM 2371 O O . SER A 1 311 ? 1.430 44.753 -21.500 1.00 63.62 311 SER A O 1
ATOM 2373 N N . TYR A 1 312 ? 0.017 44.350 -19.811 1.00 64.94 312 TYR A N 1
ATOM 2374 C CA . TYR A 1 312 ? 0.142 42.885 -19.890 1.00 64.94 312 TYR A CA 1
ATOM 2375 C C . TYR A 1 312 ? -0.308 42.332 -21.248 1.00 64.94 312 TYR A C 1
ATOM 2377 O O . TYR A 1 312 ? 0.389 41.519 -21.852 1.00 64.94 312 TYR A O 1
ATOM 2385 N N . MET A 1 313 ? -1.469 42.780 -21.736 1.00 65.06 313 MET A N 1
ATOM 2386 C CA . MET A 1 313 ? -2.014 42.333 -23.023 1.00 65.06 313 MET A CA 1
ATOM 2387 C C . MET A 1 313 ? -1.205 42.860 -24.219 1.00 65.06 313 MET A C 1
ATOM 2389 O O . MET A 1 313 ? -1.194 42.218 -25.267 1.00 65.06 313 MET A O 1
ATOM 2393 N N . ALA A 1 314 ? -0.503 43.985 -24.053 1.00 60.44 314 ALA A N 1
ATOM 2394 C CA . ALA A 1 314 ? 0.440 44.549 -25.018 1.00 60.44 314 ALA A CA 1
ATOM 2395 C C . ALA A 1 314 ? 1.864 43.951 -24.920 1.00 60.44 314 ALA A C 1
ATOM 2397 O O . ALA A 1 314 ? 2.701 44.244 -25.769 1.00 60.44 314 ALA A O 1
ATOM 2398 N N . GLY A 1 315 ? 2.138 43.088 -23.931 1.00 58.22 315 GLY A N 1
ATOM 2399 C CA . GLY A 1 315 ? 3.416 42.382 -23.767 1.00 58.22 315 GLY A CA 1
ATOM 2400 C C . GLY A 1 315 ? 4.505 43.135 -22.988 1.00 58.22 315 GLY A C 1
ATOM 2401 O O . GLY A 1 315 ? 5.620 42.629 -22.873 1.00 58.22 315 GLY A O 1
ATOM 2402 N N . GLU A 1 316 ? 4.209 44.298 -22.408 1.00 60.34 316 GLU A N 1
ATOM 2403 C CA . GLU A 1 316 ? 5.158 45.137 -21.655 1.00 60.34 316 GLU A CA 1
ATOM 2404 C C . GLU A 1 316 ? 5.264 44.713 -20.178 1.00 60.34 316 GLU A C 1
ATOM 2406 O O . GLU A 1 316 ? 5.081 45.502 -19.251 1.00 60.34 316 GLU A O 1
ATOM 2411 N N . GLN A 1 317 ? 5.545 43.433 -19.922 1.00 65.81 317 GLN A N 1
ATOM 2412 C CA . GLN A 1 317 ? 5.769 42.965 -18.554 1.00 65.81 317 GLN A CA 1
ATOM 2413 C C . GLN A 1 317 ? 7.195 43.272 -18.076 1.00 65.81 317 GLN A C 1
ATOM 2415 O O . GLN A 1 317 ? 8.144 43.105 -18.848 1.00 65.81 317 GLN A O 1
ATOM 2420 N N . PRO A 1 318 ? 7.393 43.619 -16.789 1.00 63.59 318 PRO A N 1
ATOM 2421 C CA . PRO A 1 318 ? 8.730 43.630 -16.215 1.00 63.59 318 PRO A CA 1
ATOM 2422 C C . PRO A 1 318 ? 9.351 42.234 -16.356 1.00 63.59 318 PRO A C 1
ATOM 2424 O O . PRO A 1 318 ? 8.711 41.224 -16.054 1.00 63.59 318 PRO A O 1
ATOM 2427 N N . ALA A 1 319 ? 10.592 42.178 -16.848 1.00 60.53 319 ALA A N 1
ATOM 2428 C CA . ALA A 1 319 ? 11.300 40.921 -17.049 1.00 60.53 319 ALA A CA 1
ATOM 2429 C C . ALA A 1 319 ? 11.416 40.177 -15.713 1.00 60.53 319 ALA A C 1
ATOM 2431 O O . ALA A 1 319 ? 12.081 40.636 -14.781 1.00 60.53 319 ALA A O 1
ATOM 2432 N N . LEU A 1 320 ? 10.753 39.022 -15.622 1.00 63.59 320 LEU A N 1
ATOM 2433 C CA . LEU A 1 320 ? 10.892 38.138 -14.476 1.00 63.59 320 LEU A CA 1
ATOM 2434 C C . LEU A 1 320 ? 12.350 37.686 -14.381 1.00 63.59 320 LEU A C 1
ATOM 2436 O O . LEU A 1 320 ? 12.951 37.271 -15.375 1.00 63.59 320 LEU A O 1
ATOM 2440 N N . GLN A 1 321 ? 12.916 37.756 -13.176 1.00 63.59 321 GLN A N 1
ATOM 2441 C CA . GLN A 1 321 ? 14.214 37.146 -12.903 1.00 63.59 321 GLN A CA 1
ATOM 2442 C C . GLN A 1 321 ? 14.160 35.641 -13.204 1.00 63.59 321 GLN A C 1
ATOM 2444 O O . GLN A 1 321 ? 13.078 35.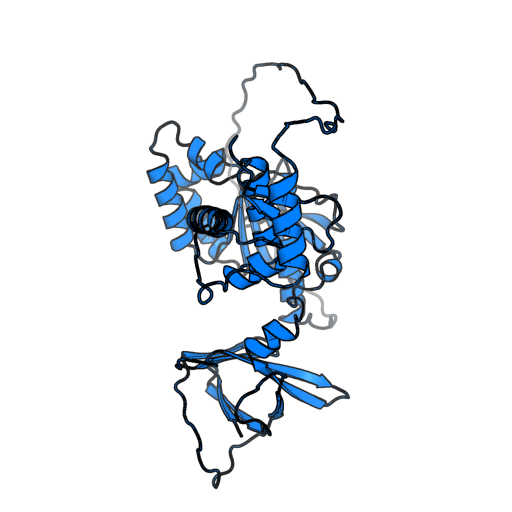043 -13.248 1.00 63.59 321 GLN A O 1
ATOM 2449 N N . ALA A 1 322 ? 15.335 35.045 -13.437 1.00 61.00 322 ALA A N 1
ATOM 2450 C CA . ALA A 1 322 ? 15.467 33.630 -13.772 1.00 61.00 322 ALA A CA 1
ATOM 2451 C C . ALA A 1 322 ? 14.620 32.759 -12.824 1.00 61.00 322 ALA A C 1
ATOM 2453 O O . ALA A 1 322 ? 14.584 33.032 -11.623 1.00 61.00 322 ALA A O 1
ATOM 2454 N N . PRO A 1 323 ? 13.923 31.740 -13.350 1.00 61.72 323 PRO A N 1
ATOM 2455 C CA . PRO A 1 323 ? 12.921 31.011 -12.589 1.00 61.72 323 PRO A CA 1
ATOM 2456 C C . PRO A 1 323 ? 13.543 30.335 -11.361 1.00 61.72 323 PRO A C 1
ATOM 2458 O O . PRO A 1 323 ? 14.639 29.768 -11.423 1.00 61.72 323 PRO A O 1
ATOM 2461 N N . ILE A 1 324 ? 12.844 30.424 -10.228 1.00 60.69 324 ILE A N 1
ATOM 2462 C CA . ILE A 1 324 ? 13.347 29.998 -8.918 1.00 60.69 324 ILE A CA 1
ATOM 2463 C C . ILE A 1 324 ? 12.549 28.779 -8.462 1.00 60.69 324 ILE A C 1
ATOM 2465 O O . ILE A 1 324 ? 11.322 28.747 -8.534 1.00 60.69 324 ILE A O 1
ATOM 2469 N N . THR A 1 325 ? 13.239 27.764 -7.941 1.00 60.94 325 THR A N 1
ATOM 2470 C CA . THR A 1 325 ? 12.571 26.625 -7.297 1.00 60.94 325 THR A CA 1
ATOM 2471 C C . THR A 1 325 ? 12.381 26.920 -5.811 1.00 60.94 325 THR A C 1
ATOM 2473 O O . THR A 1 325 ? 13.290 26.703 -5.014 1.00 60.94 325 THR A O 1
ATOM 2476 N N . ILE A 1 326 ? 11.196 27.405 -5.435 1.00 66.31 326 ILE A N 1
ATOM 2477 C CA . ILE A 1 326 ? 10.795 27.591 -4.032 1.00 66.31 326 ILE A CA 1
ATOM 2478 C C . ILE A 1 326 ? 9.847 26.448 -3.645 1.00 66.31 326 ILE A C 1
ATOM 2480 O O . ILE A 1 326 ? 8.726 26.350 -4.149 1.00 66.31 326 ILE A O 1
ATOM 2484 N N . LEU A 1 327 ? 10.311 25.542 -2.778 1.00 60.22 327 LEU A N 1
ATOM 2485 C CA . LEU A 1 327 ? 9.603 24.290 -2.473 1.00 60.22 327 LEU A CA 1
ATOM 2486 C C . LEU A 1 327 ? 8.464 24.467 -1.457 1.00 60.22 327 LEU A C 1
ATOM 2488 O O . LEU A 1 327 ? 7.464 23.747 -1.531 1.00 60.22 327 LEU A O 1
ATOM 2492 N N . ASP A 1 328 ? 8.565 25.422 -0.533 1.00 82.88 328 ASP A N 1
ATOM 2493 C CA . ASP A 1 328 ? 7.546 25.651 0.487 1.00 82.88 328 ASP A CA 1
ATOM 2494 C C . ASP A 1 328 ? 6.473 26.654 0.029 1.00 82.88 328 ASP A C 1
ATOM 2496 O O . ASP A 1 328 ? 6.721 27.600 -0.719 1.00 82.88 328 ASP A O 1
ATOM 2500 N N . THR A 1 329 ? 5.232 26.417 0.461 1.00 83.38 329 THR A N 1
ATOM 2501 C CA . THR A 1 329 ? 4.081 27.217 0.010 1.00 83.38 329 THR A CA 1
ATOM 2502 C C . THR A 1 329 ? 4.136 28.645 0.540 1.00 83.38 329 THR A C 1
ATOM 2504 O O . THR A 1 329 ? 3.831 29.565 -0.206 1.00 83.38 329 THR A O 1
ATOM 2507 N N . ALA A 1 330 ? 4.554 28.851 1.792 1.00 83.56 330 ALA A N 1
ATOM 2508 C CA . ALA A 1 330 ? 4.590 30.181 2.396 1.00 83.56 330 ALA A CA 1
ATOM 2509 C C . ALA A 1 330 ? 5.538 31.123 1.635 1.00 83.56 330 ALA A C 1
ATOM 2511 O O . ALA A 1 330 ? 5.138 32.228 1.276 1.00 83.56 330 ALA A O 1
ATOM 2512 N N . SER A 1 331 ? 6.742 30.661 1.298 1.00 82.56 331 SER A N 1
ATOM 2513 C CA . SER A 1 331 ? 7.727 31.459 0.564 1.00 82.56 331 SER A CA 1
ATOM 2514 C C . SER A 1 331 ? 7.294 31.747 -0.874 1.00 82.56 331 SER A C 1
ATOM 2516 O O . SER A 1 331 ? 7.504 32.862 -1.348 1.00 82.56 331 SER A O 1
ATOM 2518 N N . ARG A 1 332 ? 6.622 30.803 -1.559 1.00 91.88 332 ARG A N 1
ATOM 2519 C CA . ARG A 1 332 ? 6.038 31.068 -2.892 1.00 91.88 332 ARG A CA 1
ATOM 2520 C C . ARG A 1 332 ? 4.987 32.172 -2.851 1.00 91.88 332 ARG A C 1
ATOM 2522 O O . ARG A 1 332 ? 4.975 33.031 -3.728 1.00 91.88 332 ARG A O 1
ATOM 2529 N N . LEU A 1 333 ? 4.099 32.150 -1.855 1.00 93.06 333 LEU A N 1
ATOM 2530 C CA . LEU A 1 333 ? 3.060 33.172 -1.717 1.00 93.06 333 LEU A CA 1
ATOM 2531 C C . LEU A 1 333 ? 3.679 34.548 -1.440 1.00 93.06 333 LEU A C 1
ATOM 2533 O O . LEU A 1 333 ? 3.315 35.515 -2.104 1.00 93.06 333 LEU A O 1
ATOM 2537 N N . THR A 1 334 ? 4.653 34.622 -0.531 1.00 90.69 334 THR A N 1
ATOM 2538 C CA . THR A 1 334 ? 5.365 35.867 -0.202 1.00 90.69 334 THR A CA 1
ATOM 2539 C C . THR A 1 334 ? 6.102 36.449 -1.409 1.00 90.69 334 THR A C 1
ATOM 2541 O O . THR A 1 334 ? 5.948 37.634 -1.707 1.00 90.69 334 THR A O 1
ATOM 2544 N N . GLU A 1 335 ? 6.855 35.634 -2.154 1.00 89.88 335 GLU A N 1
ATOM 2545 C CA . GLU A 1 335 ? 7.584 36.118 -3.334 1.00 89.88 335 GLU A CA 1
ATOM 2546 C C . GLU A 1 335 ? 6.624 36.517 -4.466 1.00 89.88 335 GLU A C 1
ATOM 2548 O O . GLU A 1 335 ? 6.837 37.526 -5.136 1.00 89.88 335 GLU A O 1
ATOM 2553 N N . ALA A 1 336 ? 5.514 35.793 -4.644 1.00 90.56 336 ALA A N 1
ATOM 2554 C CA . ALA A 1 336 ? 4.493 36.158 -5.623 1.00 90.56 336 ALA A CA 1
ATOM 2555 C C . ALA A 1 336 ? 3.832 37.511 -5.326 1.00 90.56 336 ALA A C 1
ATOM 2557 O O . ALA A 1 336 ? 3.528 38.252 -6.263 1.00 90.56 336 ALA A O 1
ATOM 2558 N N . ILE A 1 337 ? 3.618 37.832 -4.044 1.00 91.88 337 ILE A N 1
ATOM 2559 C CA . ILE A 1 337 ? 3.116 39.140 -3.604 1.00 91.88 337 ILE A CA 1
ATOM 2560 C C . ILE A 1 337 ? 4.146 40.222 -3.919 1.00 91.88 337 ILE A C 1
ATOM 2562 O O . ILE A 1 337 ? 3.804 41.204 -4.571 1.00 91.88 337 ILE A O 1
ATOM 2566 N N . LYS A 1 338 ? 5.407 40.009 -3.535 1.00 89.62 338 LYS A N 1
ATOM 2567 C CA . LYS A 1 338 ? 6.509 40.950 -3.772 1.00 89.62 338 LYS A CA 1
ATOM 2568 C C . LYS A 1 338 ? 6.705 41.263 -5.260 1.00 89.62 338 LYS A C 1
ATOM 2570 O O . LYS A 1 338 ? 6.871 42.419 -5.638 1.00 89.62 338 LYS A O 1
ATOM 2575 N N . LEU A 1 339 ? 6.637 40.250 -6.123 1.00 88.94 339 LEU A N 1
ATOM 2576 C CA . LEU A 1 339 ? 6.706 40.441 -7.575 1.00 88.94 339 LEU A CA 1
ATOM 2577 C C . LEU A 1 339 ? 5.451 41.128 -8.130 1.00 88.94 339 LEU A C 1
ATOM 2579 O O . LEU A 1 339 ? 5.538 41.916 -9.070 1.00 88.94 339 LEU A O 1
ATOM 2583 N N . ALA A 1 340 ? 4.275 40.867 -7.559 1.00 88.94 340 ALA A N 1
ATOM 2584 C CA . ALA A 1 340 ? 3.060 41.574 -7.952 1.00 88.94 340 ALA A CA 1
ATOM 2585 C C . ALA A 1 340 ? 3.092 43.057 -7.535 1.00 88.94 340 ALA A C 1
ATOM 2587 O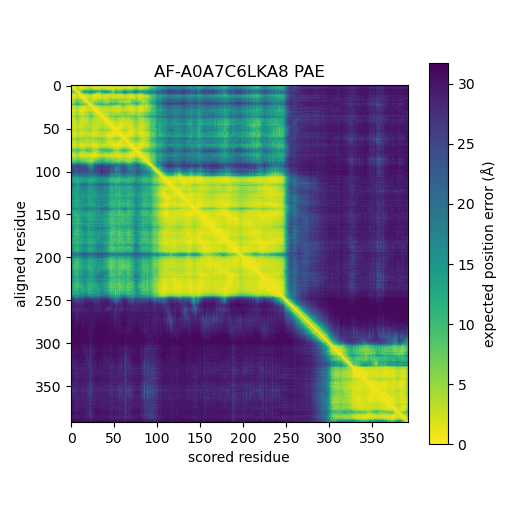 O . ALA A 1 340 ? 2.593 43.915 -8.266 1.00 88.94 340 ALA A O 1
ATOM 2588 N N . GLU A 1 341 ? 3.724 43.378 -6.403 1.00 86.25 341 GLU A N 1
ATOM 2589 C CA . GLU A 1 341 ? 3.979 44.752 -5.947 1.00 86.25 341 GLU A CA 1
ATOM 2590 C C . GLU A 1 341 ? 4.922 45.502 -6.892 1.00 86.25 341 GLU A C 1
ATOM 2592 O O . GLU A 1 341 ? 4.674 46.671 -7.189 1.00 86.25 341 GLU A O 1
ATOM 2597 N N . SER A 1 342 ? 5.915 44.818 -7.471 1.00 82.38 342 SER A N 1
ATOM 2598 C CA . SER A 1 342 ? 6.772 45.382 -8.525 1.00 82.38 342 SER A CA 1
ATOM 2599 C C . SER A 1 342 ? 6.106 45.461 -9.907 1.00 82.38 342 SER A C 1
ATOM 2601 O O . SER A 1 342 ? 6.743 45.867 -10.876 1.00 82.38 342 SER A O 1
ATOM 2603 N N . GLY A 1 343 ? 4.814 45.124 -10.012 1.00 81.19 343 GLY A N 1
ATOM 2604 C CA . GLY A 1 343 ? 4.021 45.268 -11.236 1.00 81.19 343 GLY A CA 1
ATOM 2605 C C . GLY A 1 343 ? 3.842 43.987 -12.047 1.00 81.19 343 GLY A C 1
ATOM 2606 O O . GLY A 1 343 ? 3.245 44.038 -13.121 1.00 81.19 343 GLY A O 1
ATOM 2607 N N . THR A 1 344 ? 4.295 42.837 -11.548 1.00 86.81 344 THR A N 1
ATOM 2608 C CA . THR A 1 344 ? 4.066 41.550 -12.217 1.00 86.81 344 THR A CA 1
ATOM 2609 C C . THR A 1 344 ? 2.587 41.171 -12.171 1.00 86.81 344 THR A C 1
ATOM 2611 O O . THR A 1 344 ? 1.956 41.153 -11.114 1.00 86.81 344 THR A O 1
ATOM 2614 N N . ALA A 1 345 ? 2.043 40.798 -13.325 1.00 88.62 345 ALA A N 1
ATOM 2615 C CA . ALA A 1 345 ? 0.715 40.218 -13.435 1.00 88.62 345 ALA A CA 1
ATOM 2616 C C . ALA A 1 345 ? 0.802 38.695 -13.568 1.00 88.62 345 ALA A C 1
ATOM 2618 O O . ALA A 1 345 ? 1.612 38.165 -14.337 1.00 88.62 345 ALA A O 1
ATOM 2619 N N . TRP A 1 346 ? -0.059 37.988 -12.841 1.00 92.62 346 TRP A N 1
ATOM 2620 C CA . TRP A 1 346 ? -0.076 36.531 -12.824 1.00 92.62 346 TRP A CA 1
ATOM 2621 C C . TRP A 1 346 ? -1.227 35.983 -13.656 1.00 92.62 346 TRP A C 1
ATOM 2623 O O . TRP A 1 346 ? -2.381 36.367 -13.488 1.00 92.62 346 TRP A O 1
ATOM 2633 N N . THR A 1 347 ? -0.925 35.012 -14.506 1.00 93.38 347 THR A N 1
ATOM 2634 C CA . THR A 1 347 ? -1.891 33.995 -14.927 1.00 93.38 347 THR A CA 1
ATOM 2635 C C . THR A 1 347 ? -1.528 32.695 -14.224 1.00 93.38 347 THR A C 1
ATOM 2637 O O . THR A 1 347 ? -0.405 32.534 -13.744 1.00 93.38 347 THR A O 1
ATOM 2640 N N . ALA A 1 348 ? -2.442 31.725 -14.193 1.00 90.00 348 ALA A N 1
ATOM 2641 C CA . ALA A 1 348 ? -2.110 30.406 -13.650 1.00 90.00 348 ALA A CA 1
ATOM 2642 C C . ALA A 1 348 ? -0.921 29.755 -14.385 1.00 90.00 348 ALA A C 1
ATOM 2644 O O . ALA A 1 348 ? -0.131 29.058 -13.757 1.00 90.00 348 ALA A O 1
ATOM 2645 N N . ALA A 1 349 ? -0.773 30.014 -15.691 1.00 86.38 349 ALA A N 1
ATOM 2646 C CA . ALA A 1 349 ? 0.337 29.511 -16.495 1.00 86.38 349 ALA A CA 1
ATOM 2647 C C . ALA A 1 349 ? 1.659 30.218 -16.163 1.00 86.38 349 ALA A C 1
ATOM 2649 O O . ALA A 1 349 ? 2.621 29.546 -15.808 1.00 86.38 349 ALA A O 1
ATOM 2650 N N . SER A 1 350 ? 1.692 31.558 -16.172 1.00 90.81 350 SER A N 1
ATOM 2651 C CA . SER A 1 350 ? 2.928 32.295 -15.864 1.00 90.81 350 SER A CA 1
ATOM 2652 C C . SER A 1 350 ? 3.403 32.068 -14.427 1.00 90.81 350 SER A C 1
ATOM 2654 O O . SER A 1 350 ? 4.603 31.983 -14.183 1.00 90.81 350 SER A O 1
ATOM 2656 N N . TYR A 1 351 ? 2.474 31.893 -13.484 1.00 92.44 351 TYR A N 1
ATOM 2657 C CA . TYR A 1 351 ? 2.792 31.522 -12.106 1.00 92.44 351 TYR A CA 1
ATOM 2658 C C . TYR A 1 351 ? 3.396 30.114 -12.022 1.00 92.44 351 TYR A C 1
ATOM 2660 O O . TYR A 1 351 ? 4.416 29.908 -11.364 1.00 92.44 351 TYR A O 1
ATOM 2668 N N . ALA A 1 352 ? 2.775 29.137 -12.693 1.00 89.94 352 ALA A N 1
ATOM 2669 C CA . ALA A 1 352 ? 3.262 27.759 -12.726 1.00 89.94 352 ALA A CA 1
ATOM 2670 C C . ALA A 1 352 ? 4.678 27.670 -13.311 1.00 89.94 352 ALA A C 1
ATOM 2672 O O . ALA A 1 352 ? 5.529 26.978 -12.748 1.00 89.94 352 ALA A O 1
ATOM 2673 N N . ASP A 1 353 ? 4.934 28.412 -14.388 1.00 86.62 353 ASP A N 1
ATOM 2674 C CA . ASP A 1 353 ? 6.235 28.452 -15.047 1.00 86.62 353 ASP A CA 1
ATOM 2675 C C . ASP A 1 353 ? 7.299 29.125 -14.170 1.00 86.62 353 ASP A C 1
ATOM 2677 O O . ASP A 1 353 ? 8.392 28.577 -14.021 1.00 86.62 353 ASP A O 1
ATOM 2681 N N . HIS A 1 354 ? 6.974 30.258 -13.536 1.00 85.44 354 HIS A N 1
ATOM 2682 C CA . HIS A 1 354 ? 7.926 31.019 -12.720 1.00 85.44 354 HIS A CA 1
ATOM 2683 C C . HIS A 1 354 ? 8.375 30.271 -11.454 1.00 85.44 354 HIS A C 1
ATOM 2685 O O . HIS A 1 354 ? 9.561 30.281 -11.126 1.00 85.44 354 HIS A O 1
ATOM 2691 N N . PHE A 1 355 ? 7.448 29.591 -10.768 1.00 87.62 355 PHE A N 1
ATOM 2692 C CA . PHE A 1 355 ? 7.735 28.843 -9.535 1.00 87.62 355 PHE A CA 1
ATOM 2693 C C . PHE A 1 355 ? 7.982 27.341 -9.757 1.00 87.62 355 PHE A C 1
ATOM 2695 O O . PHE A 1 355 ? 8.154 26.596 -8.791 1.00 87.62 355 PHE A O 1
ATOM 2702 N N . HIS A 1 356 ? 7.967 26.875 -11.010 1.00 85.00 356 HIS A N 1
ATOM 2703 C CA . HIS A 1 356 ? 8.098 25.461 -11.383 1.00 85.00 356 HIS A CA 1
ATOM 2704 C C . HIS A 1 356 ? 7.114 24.518 -10.662 1.00 85.00 356 HIS A C 1
ATOM 2706 O O . HIS A 1 356 ? 7.453 23.390 -10.289 1.00 85.00 356 HIS A O 1
ATOM 2712 N N . VAL A 1 357 ? 5.868 24.963 -10.494 1.00 85.81 357 VAL A N 1
ATOM 2713 C CA . VAL A 1 357 ? 4.788 24.177 -9.878 1.00 85.81 357 VAL A CA 1
ATOM 2714 C C . VAL A 1 357 ? 3.782 23.696 -10.924 1.00 85.81 357 VAL A C 1
ATOM 2716 O O . VAL A 1 357 ? 3.721 24.194 -12.042 1.00 85.81 357 VAL A O 1
ATOM 2719 N N . SER A 1 358 ? 2.963 22.698 -10.581 1.00 88.31 358 SER A N 1
ATOM 2720 C CA . SER A 1 358 ? 1.868 22.292 -11.473 1.00 88.31 358 SER A CA 1
ATOM 2721 C C . SER A 1 358 ? 0.802 23.390 -11.584 1.00 88.31 358 SER A C 1
ATOM 2723 O O . SER A 1 358 ? 0.590 24.142 -10.633 1.00 88.31 358 SER A O 1
ATOM 2725 N N . LEU A 1 359 ? 0.050 23.418 -12.692 1.00 88.00 359 LEU A N 1
ATOM 2726 C CA . LEU A 1 359 ? -1.090 24.332 -12.858 1.00 88.00 359 LEU A CA 1
ATOM 2727 C C . LEU A 1 359 ? -2.092 24.243 -11.696 1.00 88.00 359 LEU A C 1
ATOM 2729 O O . LEU A 1 359 ? -2.596 25.266 -11.255 1.00 88.00 359 LEU A O 1
ATOM 2733 N N . GLY A 1 360 ? -2.360 23.044 -11.165 1.00 86.94 360 GLY A N 1
ATOM 2734 C CA . GLY A 1 360 ? -3.267 22.868 -10.024 1.00 86.94 360 GLY A CA 1
ATOM 2735 C C . GLY A 1 360 ? -2.750 23.516 -8.735 1.00 86.94 360 GLY A C 1
ATOM 2736 O O . GLY A 1 360 ? -3.524 24.115 -7.992 1.00 86.94 360 GLY A O 1
ATOM 2737 N N . VAL A 1 361 ? -1.436 23.452 -8.495 1.00 88.88 361 VAL A N 1
ATOM 2738 C CA . VAL A 1 361 ? -0.796 24.143 -7.363 1.00 88.88 361 VAL A CA 1
ATOM 2739 C C . VAL A 1 361 ? -0.836 25.655 -7.574 1.00 88.88 361 VAL A C 1
ATOM 2741 O O . VAL A 1 361 ? -1.240 26.365 -6.662 1.00 88.88 361 VAL A O 1
ATOM 2744 N N . ALA A 1 362 ? -0.534 26.138 -8.784 1.00 93.44 362 ALA A N 1
ATOM 2745 C CA . ALA A 1 362 ? -0.651 27.555 -9.126 1.00 93.44 362 ALA A CA 1
ATOM 2746 C C . ALA A 1 362 ? -2.083 28.085 -8.930 1.00 93.44 362 ALA A C 1
ATOM 2748 O O . ALA A 1 362 ? -2.268 29.152 -8.353 1.00 93.44 362 ALA A O 1
ATOM 2749 N N . TYR A 1 363 ? -3.110 27.325 -9.333 1.00 92.50 363 TYR A N 1
ATOM 2750 C CA . TYR A 1 363 ? -4.509 27.686 -9.085 1.00 92.50 363 TYR A CA 1
ATOM 2751 C C . TYR A 1 363 ? -4.829 27.791 -7.594 1.00 92.50 363 TYR A C 1
ATOM 2753 O O . TYR A 1 363 ? -5.475 28.753 -7.184 1.00 92.50 363 TYR A O 1
ATOM 2761 N N . ASN A 1 364 ? -4.381 26.830 -6.785 1.00 93.75 364 ASN A N 1
ATOM 2762 C CA . ASN A 1 364 ? -4.615 26.846 -5.342 1.00 93.75 364 ASN A CA 1
ATOM 2763 C C . ASN A 1 364 ? -3.876 27.997 -4.647 1.00 93.75 364 ASN A C 1
ATOM 2765 O O . ASN A 1 364 ? -4.439 28.626 -3.754 1.00 93.75 364 ASN A O 1
ATOM 2769 N N . ASP A 1 365 ? -2.646 28.293 -5.059 1.00 94.19 365 ASP A N 1
ATOM 2770 C CA . ASP A 1 365 ? -1.849 29.386 -4.503 1.00 94.19 365 ASP A CA 1
ATOM 2771 C C . ASP A 1 365 ? -2.436 30.752 -4.881 1.00 94.19 365 ASP A C 1
ATOM 2773 O O . ASP A 1 365 ? -2.679 31.578 -4.004 1.00 94.19 365 ASP A O 1
ATOM 2777 N N . ILE A 1 366 ? -2.773 30.966 -6.158 1.00 94.62 366 ILE A N 1
ATOM 2778 C CA . ILE A 1 366 ? -3.458 32.186 -6.613 1.00 94.62 366 ILE A CA 1
ATOM 2779 C C . ILE A 1 366 ? -4.807 32.338 -5.904 1.00 94.62 366 ILE A C 1
ATOM 2781 O O . ILE A 1 366 ? -5.145 33.437 -5.473 1.00 94.62 366 ILE A O 1
ATOM 2785 N N . LYS A 1 367 ? -5.565 3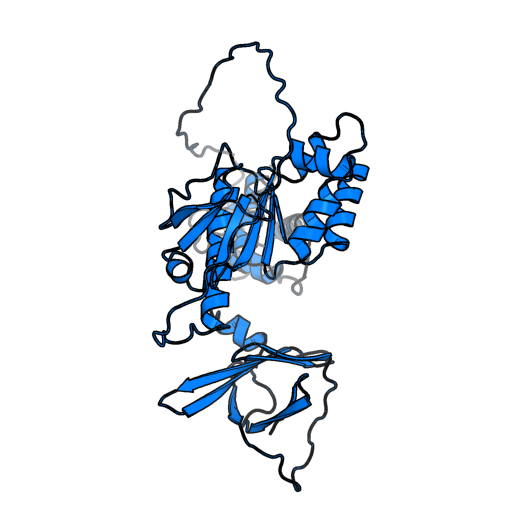1.248 -5.726 1.00 94.06 367 LYS A N 1
ATOM 2786 C CA . LYS A 1 367 ? -6.828 31.269 -4.979 1.00 94.06 367 LYS A CA 1
ATOM 2787 C C . LYS A 1 367 ? -6.618 31.742 -3.539 1.00 94.06 367 LYS A C 1
ATOM 2789 O O . LYS A 1 367 ? -7.325 32.650 -3.119 1.00 94.06 367 LYS A O 1
ATOM 2794 N N . LYS A 1 368 ? -5.618 31.211 -2.825 1.00 94.94 368 LYS A N 1
ATOM 2795 C CA . LYS A 1 368 ? -5.270 31.668 -1.467 1.00 94.94 368 LYS A CA 1
ATOM 2796 C C . LYS A 1 368 ? -4.894 33.147 -1.436 1.00 94.94 368 LYS A C 1
ATOM 2798 O O . LYS A 1 368 ? -5.308 33.854 -0.529 1.00 94.94 368 LYS A O 1
ATOM 2803 N N . LEU A 1 369 ? -4.134 33.623 -2.424 1.00 94.25 369 LEU A N 1
ATOM 2804 C CA . LEU A 1 369 ? -3.759 35.037 -2.521 1.00 94.25 369 LEU A CA 1
ATOM 2805 C C . LEU A 1 369 ? -4.965 35.942 -2.779 1.00 94.25 369 LEU A C 1
ATOM 2807 O O . LEU A 1 369 ? -4.997 37.059 -2.271 1.00 94.25 369 LEU A O 1
ATOM 2811 N N . VAL A 1 370 ? -5.953 35.475 -3.543 1.00 93.50 370 VAL A N 1
ATOM 2812 C CA . VAL A 1 370 ? -7.211 36.200 -3.768 1.00 93.50 370 VAL A CA 1
ATOM 2813 C C . VAL A 1 370 ? -8.087 36.192 -2.517 1.00 93.50 370 VAL A C 1
ATOM 2815 O O . VAL A 1 370 ? -8.593 37.237 -2.124 1.00 93.50 370 VAL A O 1
ATOM 2818 N N . GLU A 1 371 ? -8.228 35.044 -1.852 1.00 91.19 371 GLU A N 1
ATOM 2819 C CA . GLU A 1 371 ? -8.975 34.913 -0.591 1.00 91.19 371 GLU A CA 1
ATOM 2820 C C . GLU A 1 371 ? -8.357 35.756 0.533 1.00 91.19 371 GLU A C 1
ATOM 2822 O O . GLU A 1 371 ? -9.078 36.355 1.324 1.00 91.19 371 GLU A O 1
ATOM 2827 N N . ALA A 1 372 ? -7.027 35.869 0.560 1.00 89.19 372 ALA A N 1
ATOM 2828 C CA . ALA A 1 372 ? -6.288 36.737 1.473 1.00 89.19 372 ALA A CA 1
ATOM 2829 C C . ALA A 1 372 ? -6.278 38.219 1.045 1.00 89.19 372 ALA A C 1
ATOM 2831 O O . ALA A 1 372 ? -5.565 39.023 1.644 1.00 89.19 372 ALA A O 1
ATOM 2832 N N . GLY A 1 373 ? -6.988 38.591 -0.026 1.00 91.06 373 GLY A N 1
ATOM 2833 C CA . GLY A 1 373 ? -7.048 39.962 -0.539 1.00 91.06 373 GLY A CA 1
ATOM 2834 C C . GLY A 1 373 ? -5.726 40.493 -1.103 1.00 91.06 373 GLY A C 1
ATOM 2835 O O . GLY A 1 373 ? -5.618 41.679 -1.397 1.00 91.06 373 GLY A O 1
ATOM 2836 N N . SER A 1 374 ? -4.712 39.646 -1.282 1.00 90.88 374 SER A N 1
ATOM 2837 C CA . SER A 1 374 ? -3.392 40.037 -1.787 1.00 90.88 374 SER A CA 1
ATOM 2838 C C . SER A 1 374 ? -3.381 40.227 -3.306 1.00 90.88 374 SER A C 1
ATOM 2840 O O . SER A 1 374 ? -2.739 41.152 -3.807 1.00 90.88 374 SER A O 1
ATOM 2842 N N . LEU A 1 375 ? -4.125 39.396 -4.040 1.00 93.50 375 LEU A N 1
ATOM 2843 C CA . LEU A 1 375 ? -4.343 39.540 -5.480 1.00 93.50 375 LEU A CA 1
ATOM 2844 C C . LEU A 1 375 ? -5.827 39.749 -5.793 1.00 93.50 375 LEU A C 1
ATOM 2846 O O . LEU A 1 375 ? -6.698 39.229 -5.104 1.00 93.50 375 LEU A O 1
ATOM 2850 N N . THR A 1 376 ? -6.121 40.445 -6.885 1.00 92.06 376 THR A N 1
ATOM 2851 C CA . THR A 1 376 ? -7.478 40.606 -7.415 1.00 92.06 376 THR A CA 1
ATOM 2852 C C . THR A 1 376 ? -7.524 40.146 -8.866 1.00 92.06 376 THR A C 1
ATOM 2854 O O . THR A 1 376 ? -6.631 40.447 -9.661 1.00 92.06 376 THR A O 1
ATOM 2857 N N . ALA A 1 377 ? -8.564 39.388 -9.215 1.00 89.62 377 ALA A N 1
ATOM 2858 C CA . ALA A 1 377 ? -8.784 38.933 -10.582 1.00 89.62 377 ALA A CA 1
ATOM 2859 C C . ALA A 1 377 ? -9.321 40.076 -11.452 1.00 89.62 377 ALA A C 1
ATOM 2861 O O . ALA A 1 377 ? -10.314 40.708 -11.095 1.00 89.62 377 ALA A O 1
ATOM 2862 N N . VAL A 1 378 ? -8.724 40.283 -12.624 1.00 87.06 378 VAL A N 1
ATOM 2863 C CA . VAL A 1 378 ? -9.202 41.256 -13.612 1.00 87.06 378 VAL A CA 1
ATOM 2864 C C . VAL A 1 378 ? -10.390 40.655 -14.378 1.00 87.06 378 VAL A C 1
ATOM 2866 O O . VAL A 1 378 ? -10.223 39.623 -15.046 1.00 87.06 378 VAL A O 1
ATOM 2869 N N . PRO A 1 379 ? -11.595 41.254 -14.306 1.00 78.88 379 PRO A N 1
ATOM 2870 C CA . PRO A 1 379 ? -12.765 40.764 -15.032 1.00 78.88 379 PRO A CA 1
ATOM 2871 C C . PRO A 1 379 ? -12.541 40.741 -16.552 1.00 78.88 379 PRO A C 1
ATOM 2873 O O . PRO A 1 379 ? -11.845 41.589 -17.099 1.00 78.88 379 PRO A O 1
ATOM 2876 N N . GLY A 1 380 ? -13.139 39.770 -17.250 1.00 74.12 380 GLY A N 1
ATOM 2877 C CA . GLY A 1 380 ? -13.157 39.728 -18.722 1.00 74.12 380 GLY A CA 1
ATOM 2878 C C . GLY A 1 380 ? -11.879 39.231 -19.416 1.00 74.12 380 GLY A C 1
ATOM 2879 O O . GLY A 1 380 ? -11.882 39.087 -20.634 1.00 74.12 380 GLY A O 1
ATOM 2880 N N . THR A 1 381 ? -10.812 38.906 -18.679 1.00 75.25 381 THR A N 1
ATOM 2881 C CA . THR A 1 381 ? -9.550 38.406 -19.259 1.00 75.25 381 THR A CA 1
ATOM 2882 C C . THR A 1 381 ? -9.566 36.887 -19.497 1.00 75.25 381 THR A C 1
ATOM 2884 O O . THR A 1 381 ? -10.034 36.109 -18.658 1.00 75.25 381 THR A O 1
ATOM 2887 N N . ARG A 1 382 ? -9.053 36.442 -20.656 1.00 72.19 382 ARG A N 1
ATOM 2888 C CA . ARG A 1 382 ? -8.790 35.027 -20.978 1.00 72.19 382 ARG A CA 1
ATOM 2889 C C . ARG A 1 382 ? -7.400 34.899 -21.628 1.00 72.19 382 ARG A C 1
ATOM 2891 O O . ARG A 1 382 ? -7.243 35.392 -22.739 1.00 72.19 382 ARG A O 1
ATOM 2898 N N . PRO A 1 383 ? -6.422 34.226 -20.990 1.00 78.81 383 PRO A N 1
ATOM 2899 C CA . PRO A 1 383 ? -6.491 33.610 -19.661 1.00 78.81 383 PRO A CA 1
ATOM 2900 C C . PRO A 1 383 ? -6.747 34.637 -18.545 1.00 78.81 383 PRO A C 1
ATOM 2902 O O . PRO A 1 383 ? -6.500 35.828 -18.711 1.00 78.81 383 PRO A O 1
ATOM 2905 N N . ARG A 1 384 ? -7.290 34.167 -17.415 1.00 86.88 384 ARG A N 1
ATOM 2906 C CA . ARG A 1 384 ? -7.670 35.029 -16.287 1.00 86.88 384 ARG A CA 1
ATOM 2907 C C . ARG A 1 384 ? -6.419 35.632 -15.645 1.00 86.88 384 ARG A C 1
ATOM 2909 O O . ARG A 1 384 ? -5.532 34.885 -15.225 1.00 86.88 384 ARG A O 1
ATOM 2916 N N . LEU A 1 385 ? -6.376 36.958 -15.586 1.00 90.25 385 LEU A N 1
ATOM 2917 C CA . LEU A 1 385 ? -5.258 37.748 -15.081 1.00 90.25 385 LEU A CA 1
ATOM 2918 C C . LEU A 1 385 ? -5.489 38.156 -13.621 1.00 90.25 385 LEU A C 1
ATOM 2920 O O . LEU A 1 385 ? -6.606 38.517 -13.248 1.00 90.25 385 LEU A O 1
ATOM 2924 N N . TYR A 1 386 ? -4.434 38.128 -12.813 1.00 92.75 386 TYR A N 1
ATOM 2925 C CA . TYR A 1 386 ? -4.443 38.504 -11.402 1.00 92.75 386 TYR A CA 1
ATOM 2926 C C . TYR A 1 386 ? -3.365 39.556 -11.138 1.00 92.75 386 TYR A C 1
ATOM 2928 O O . TYR A 1 386 ? -2.206 39.376 -11.515 1.00 92.75 386 TYR A O 1
ATOM 2936 N N . LEU A 1 387 ? -3.751 40.648 -10.485 1.00 92.00 387 LEU A N 1
ATOM 2937 C CA . LEU A 1 387 ? -2.882 41.782 -10.156 1.00 92.00 387 LEU A CA 1
ATOM 2938 C C . LEU A 1 387 ? -2.839 41.989 -8.644 1.00 92.00 387 LEU A C 1
ATOM 2940 O O . LEU A 1 387 ? -3.753 41.554 -7.941 1.00 92.00 387 LEU A O 1
ATOM 2944 N N . ARG A 1 388 ? -1.802 42.666 -8.138 1.00 92.81 388 ARG A N 1
ATOM 2945 C CA . ARG A 1 388 ? -1.755 43.087 -6.732 1.00 92.81 388 ARG A CA 1
ATOM 2946 C C . ARG A 1 388 ? -2.992 43.922 -6.410 1.00 92.81 388 ARG A C 1
ATOM 2948 O O . ARG A 1 388 ? -3.289 44.883 -7.115 1.00 92.81 388 ARG A O 1
ATOM 2955 N N . THR A 1 389 ? -3.704 43.553 -5.351 1.00 88.81 389 THR A N 1
ATOM 2956 C CA . THR A 1 389 ? -4.797 44.376 -4.827 1.00 88.81 389 THR A CA 1
ATOM 2957 C C . THR A 1 389 ? -4.211 45.676 -4.287 1.00 88.81 389 THR A C 1
ATOM 2959 O O . THR A 1 389 ? -3.364 45.635 -3.395 1.00 88.81 389 THR A O 1
ATOM 2962 N N . SER A 1 390 ? -4.637 46.817 -4.826 1.00 78.62 390 SER A N 1
ATOM 2963 C CA . SER A 1 390 ? -4.248 48.126 -4.303 1.00 78.62 390 SER A CA 1
ATOM 2964 C C . SER A 1 390 ? -4.766 48.267 -2.872 1.00 78.62 390 SER A C 1
ATOM 2966 O O . SER A 1 390 ? -5.969 48.156 -2.645 1.00 78.62 390 SER A O 1
ATOM 2968 N N . ILE A 1 391 ? -3.869 48.487 -1.913 1.00 57.97 391 ILE A N 1
ATOM 2969 C CA . ILE A 1 391 ? -4.258 48.901 -0.564 1.00 57.97 391 ILE A CA 1
ATOM 2970 C C . ILE A 1 391 ? -4.612 50.387 -0.677 1.00 57.97 391 ILE A C 1
ATOM 2972 O O . ILE A 1 391 ? -3.796 51.164 -1.173 1.00 57.97 391 ILE A O 1
ATOM 2976 N N . SER A 1 392 ? -5.854 50.736 -0.336 1.00 41.88 392 SER A N 1
ATOM 2977 C CA . SER A 1 392 ? -6.371 52.111 -0.328 1.00 41.88 392 SER A CA 1
ATOM 2978 C C . SER A 1 392 ? -5.662 52.993 0.685 1.00 41.88 392 SER A C 1
ATOM 2980 O O . SER A 1 392 ? -5.468 52.479 1.812 1.00 41.88 392 SER A O 1
#

pLDDT: mean 78.67, std 23.19, range [22.41, 98.62]

Nearest PDB structures (foldseek):
  3lmm-assembly2_B  TM=8.450E-01  e=2.067E-02  Corynebacterium diphtheriae
  8ut0-assembly1_AA  TM=5.987E-01  e=1.225E-02  Saccharomyces cerevisiae
  5k5r-assembly1_C  TM=6.503E-01  e=1.840E-02  Sulfolobus sp. NOB8H2
  8rxh-assembly1_Sa  TM=4.653E-01  e=6.096E-03  Leishmania major strain Friedlin
  6zu9-assembly1_M  TM=6.252E-01  e=5.555E-02  Saccharomyces cerevisiae S288C

Foldseek 3Di:
DDWACAPVRDIWDWDWPDPADDQAWTKIDTDDDDDPPDDDPDDFAWPDWYDDPQKIWTATDDDPQRTWIWGWDDDPNDTIIIIGTPNNCVNVPPVPPPVPVVLLQDAEEKEFEPPPPPDDPLVVGNYHYHYDHDPAAGIADDDVNDTQEHEHEEELLRVLVCLVVVVVLVNLVVQLVHQYAEYEYAAALVSSLVSVPPHHSVVSVVSVVVSCVVRVRYHYYHQHHPVSSSVVVSSRNSVVVVVCCSVPPPDPDDDDDDDDDDDDDDDDDDDDDDDDDDDDDDDDDDDDDDDDDDDDDDDDPPPPVVVLVVCVVVVVADDDDDADADPDLVVLLVVVLVSLVVSDKDFLVVSCVRNVHDSVSSVVSVVVCVVVQQWDWDPPDVVIIIGGRDDD

Mean predicted aligned error: 19.3 Å

Sequence (392 aa):
MLSLPVSNGENIYLLSRESWPGTKDAFCLQIEEWPEDAEIIEEVPVEYCRREGKAVHLVLKRRSHRRSIFVWVMSRGREIVFWRTQKTMRTARPGIRVPQARKLEGPLTVAVDLREQYAWRFAKYPVACVPRELPIGDYGLLWEDKLVAAVERKSCADIASAAVAGRLSFQLAELSRLPYSAVVVEGRLSDVLKQATHMRAGWLMSIIAALQVTHPQVNWIFAETRDLAEDYVYHWLSAVNSHLTKVMPTPVATDAPGAAYTAGAAGASNAAVAPSAAGAPSAAVAPSAAGAPSAAGASGAPGHVAEKAASYMAGEQPALQAPITILDTASRLTEAIKLAESGTAWTAASYADHFHVSLGVAYNDIKKLVEAGSLTAVPGTRPRLYLRTSIS

Secondary structure (DSSP, 8-state):
-EEEE-TTSPEEEEEES-SS--SSPEEEEEESS--TT--------EEEEEEETTEEEEEESSSSS-EEEEEEEEETTEEEEEEEEHHHHHHS-----S--HHHHSS-EEEEEETT-TT----TTS-EEEEEE--SSSSEEEEETTEEEEEEEEEEHHHHHHHHHTTHHHHHHHHHTTSSEEEEEEES-HHHHHTT-SSS-HHHHHHHHHHHHHH-TTEEEEE-SSHHHHHHHHHHHHHHHHHHHHHHSPPPP-------PPPPPP--------------------------PPPP------THHHHHHHHHHHHT----PPSP----SHHHHHHHHHHHHHTTPPB-HHHHHHHHT--HHHHHHHHHHHHHTTSEEEPTT-SSPPEEEPPP-